Protein AF-A0A9E5UQR8-F1 (afdb_monomer_lite)

Structure (mmCIF, N/CA/C/O backbone):
data_AF-A0A9E5UQR8-F1
#
_entry.id   AF-A0A9E5UQR8-F1
#
loop_
_atom_site.group_PDB
_atom_site.id
_atom_site.type_symbol
_atom_site.label_atom_id
_atom_site.label_alt_id
_atom_site.label_comp_id
_atom_site.label_asym_id
_atom_site.label_entity_id
_atom_site.label_seq_id
_atom_site.pdbx_PDB_ins_code
_atom_site.Cartn_x
_atom_site.Cartn_y
_atom_site.Cartn_z
_atom_site.occupancy
_atom_site.B_iso_or_equiv
_atom_site.auth_seq_id
_atom_site.auth_comp_id
_atom_site.auth_asym_id
_atom_site.auth_atom_id
_atom_site.pdbx_PDB_model_num
ATOM 1 N N . MET A 1 1 ? -3.571 39.264 -2.840 1.00 32.59 1 MET A N 1
ATOM 2 C CA . MET A 1 1 ? -4.719 38.524 -2.274 1.00 32.59 1 MET A CA 1
ATOM 3 C C . MET A 1 1 ? -4.481 37.051 -2.543 1.00 32.59 1 MET A C 1
ATOM 5 O O . MET A 1 1 ? -4.545 36.656 -3.695 1.00 32.59 1 MET A O 1
ATOM 9 N N . MET A 1 2 ? -4.123 36.271 -1.523 1.00 23.34 2 MET A N 1
ATOM 10 C CA . MET A 1 2 ? -4.122 34.808 -1.605 1.00 23.34 2 MET A CA 1
ATOM 11 C C . MET A 1 2 ? -5.363 34.328 -0.865 1.00 23.34 2 MET A C 1
ATOM 13 O O . MET A 1 2 ? -5.465 34.478 0.349 1.00 23.34 2 MET A O 1
ATOM 17 N N . THR A 1 3 ? -6.334 33.822 -1.611 1.00 25.88 3 THR A N 1
ATOM 18 C CA . THR A 1 3 ? -7.492 33.115 -1.073 1.00 25.88 3 THR A CA 1
ATOM 19 C C . THR A 1 3 ? -7.117 31.647 -0.924 1.00 25.88 3 THR A C 1
ATOM 21 O O . THR A 1 3 ? -7.061 30.927 -1.918 1.00 25.88 3 THR A O 1
ATOM 24 N N . ALA A 1 4 ? -6.850 31.208 0.305 1.00 28.94 4 ALA A N 1
ATOM 25 C CA . ALA A 1 4 ? -6.894 29.793 0.645 1.00 28.94 4 ALA A CA 1
ATOM 26 C C . ALA A 1 4 ? -8.373 29.389 0.698 1.00 28.94 4 ALA A C 1
ATOM 28 O O . ALA A 1 4 ? -9.123 29.858 1.554 1.00 28.94 4 ALA A O 1
ATOM 29 N N . THR A 1 5 ? -8.823 28.596 -0.268 1.00 32.94 5 THR A N 1
ATOM 30 C CA . THR A 1 5 ? -10.135 27.953 -0.202 1.00 32.94 5 THR A CA 1
ATOM 31 C C . THR A 1 5 ? -10.005 26.818 0.806 1.00 32.94 5 THR A C 1
ATOM 33 O O . THR A 1 5 ? -9.195 25.916 0.607 1.00 32.94 5 THR A O 1
ATOM 36 N N . ALA A 1 6 ? -10.743 26.883 1.915 1.00 39.66 6 ALA A N 1
ATOM 37 C CA . ALA A 1 6 ? -10.908 25.723 2.778 1.00 39.66 6 ALA A CA 1
ATOM 38 C C . ALA A 1 6 ? -11.519 24.600 1.930 1.00 39.66 6 ALA A C 1
ATOM 40 O O . ALA A 1 6 ? -12.558 24.801 1.292 1.00 39.66 6 ALA A O 1
ATOM 41 N N . SER A 1 7 ? -10.844 23.452 1.892 1.00 46.16 7 SER A N 1
ATOM 42 C CA . SER A 1 7 ? -11.462 22.188 1.503 1.00 46.16 7 SER A CA 1
ATOM 43 C C . SER A 1 7 ? -12.786 22.059 2.266 1.00 46.16 7 SER A C 1
ATOM 45 O O . SER A 1 7 ? -12.855 22.382 3.454 1.00 46.16 7 SER A O 1
ATOM 47 N N . ARG A 1 8 ? -13.881 21.702 1.588 1.00 57.47 8 ARG A N 1
ATOM 48 C CA . ARG A 1 8 ? -15.130 21.416 2.301 1.00 57.47 8 ARG A CA 1
ATOM 49 C C . ARG A 1 8 ? -14.934 20.060 2.972 1.00 57.47 8 ARG A C 1
ATOM 51 O O . ARG A 1 8 ? -15.121 19.055 2.301 1.00 57.47 8 ARG A O 1
ATOM 58 N N . ASP A 1 9 ? -14.611 20.039 4.265 1.00 60.22 9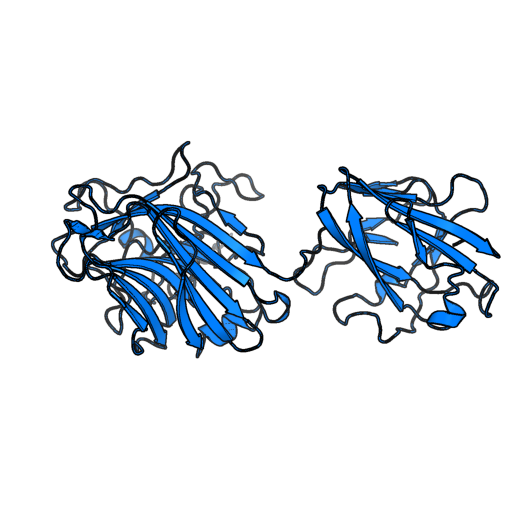 ASP A N 1
ATOM 59 C CA . ASP A 1 9 ? -14.328 18.810 5.035 1.00 60.22 9 ASP A CA 1
ATOM 60 C C . ASP A 1 9 ? -15.367 17.691 4.837 1.00 60.22 9 ASP A C 1
ATOM 62 O O . ASP A 1 9 ? -15.017 16.523 4.879 1.00 60.22 9 ASP A O 1
ATOM 66 N N . ALA A 1 10 ? -16.637 18.005 4.554 1.00 63.66 10 ALA A N 1
ATOM 67 C CA . ALA A 1 10 ? -17.670 17.000 4.256 1.00 63.66 10 ALA A CA 1
ATOM 68 C C . ALA A 1 10 ? -17.399 16.153 2.993 1.00 63.66 10 ALA A C 1
ATOM 70 O O . ALA A 1 10 ? -18.003 15.100 2.821 1.00 63.66 10 ALA A O 1
ATOM 71 N N . GLN A 1 11 ? -16.555 16.641 2.082 1.00 70.69 11 GLN A N 1
ATOM 72 C CA . GLN A 1 11 ? -16.225 16.014 0.797 1.00 70.69 11 GLN A CA 1
ATOM 73 C C . GLN A 1 11 ? -14.756 15.587 0.707 1.00 70.69 11 GLN A C 1
ATOM 75 O O . GLN A 1 11 ? -14.371 14.933 -0.257 1.00 70.69 11 GLN A O 1
ATOM 80 N N . ASP A 1 12 ? -13.948 15.967 1.693 1.00 73.19 12 ASP A N 1
ATOM 81 C CA . ASP A 1 12 ? -12.553 15.574 1.811 1.00 73.19 12 ASP A CA 1
ATOM 82 C C . ASP A 1 12 ? -12.459 14.484 2.872 1.00 73.19 12 ASP A C 1
ATOM 84 O O . ASP A 1 12 ? -12.624 14.721 4.067 1.00 73.19 12 ASP A O 1
ATOM 88 N N . PHE A 1 13 ? -12.295 13.244 2.431 1.00 78.88 13 PHE A N 1
ATOM 89 C CA . PHE A 1 13 ? -12.213 12.108 3.344 1.00 78.88 13 PHE A CA 1
ATOM 90 C C . PHE A 1 13 ? -10.817 11.963 3.979 1.00 78.88 13 PHE A C 1
ATOM 92 O O . PHE A 1 13 ? -10.676 11.243 4.967 1.00 78.88 13 PHE A O 1
ATOM 99 N N . PHE A 1 14 ? -9.815 12.698 3.478 1.00 81.06 14 PHE A N 1
ATOM 100 C CA . PHE A 1 14 ? -8.420 12.675 3.935 1.00 81.06 14 PHE A CA 1
ATOM 101 C C . PHE A 1 14 ? -7.981 14.092 4.330 1.00 81.06 14 PHE A C 1
ATOM 103 O O . PHE A 1 14 ? -7.059 14.690 3.762 1.00 81.06 14 PHE A O 1
ATOM 110 N N . GLN A 1 15 ? -8.682 14.619 5.340 1.00 74.25 15 GLN A N 1
ATOM 111 C CA . GLN A 1 15 ? -8.690 16.030 5.741 1.00 74.25 15 GLN A CA 1
ATOM 112 C C . GLN A 1 15 ? -7.311 16.584 6.146 1.00 74.25 15 GLN A C 1
ATOM 114 O O . GLN A 1 15 ? -7.122 17.801 6.199 1.00 74.25 15 GLN A O 1
ATOM 119 N N . LEU A 1 16 ? -6.354 15.716 6.488 1.00 72.44 16 LEU A N 1
ATOM 120 C CA . LEU A 1 16 ? -5.069 16.086 7.092 1.00 72.44 16 LEU A CA 1
ATOM 121 C C . LEU A 1 16 ? -3.905 16.099 6.102 1.00 72.44 16 LEU A C 1
ATOM 123 O O . LEU A 1 16 ? -2.869 16.678 6.419 1.00 72.44 16 LEU A O 1
ATOM 127 N N . ASP A 1 17 ? -4.084 15.541 4.903 1.00 65.25 17 ASP A N 1
ATOM 128 C CA . ASP A 1 17 ? -3.034 15.485 3.874 1.00 65.25 17 ASP A CA 1
ATOM 129 C C . ASP A 1 17 ? -3.423 16.194 2.569 1.00 65.25 17 ASP A C 1
ATOM 131 O O . ASP A 1 17 ? -2.848 15.973 1.506 1.00 65.25 17 ASP A O 1
ATOM 135 N N . ARG A 1 18 ? -4.436 17.072 2.626 1.00 59.62 18 ARG A N 1
ATOM 136 C CA . ARG A 1 18 ? -4.961 17.792 1.448 1.00 59.62 18 ARG A CA 1
ATOM 137 C C . ARG A 1 18 ? -5.346 16.840 0.298 1.00 59.62 18 ARG A C 1
ATOM 139 O O . ARG A 1 18 ? -5.199 17.208 -0.868 1.00 59.62 18 ARG A O 1
ATOM 146 N N . GLY A 1 19 ? -5.813 15.635 0.628 1.00 53.84 19 GLY A N 1
ATOM 147 C CA . GLY A 1 19 ? -6.236 14.624 -0.341 1.00 53.84 19 GLY A CA 1
ATOM 148 C C . GLY A 1 19 ? -5.133 13.734 -0.928 1.00 53.84 19 GLY A C 1
ATOM 149 O O . GLY A 1 19 ? -5.425 13.010 -1.878 1.00 53.84 19 GLY A O 1
ATOM 150 N N . ALA A 1 20 ? -3.894 13.761 -0.421 1.00 67.50 20 ALA A N 1
ATOM 151 C CA . ALA A 1 20 ? -2.867 12.824 -0.876 1.00 67.50 20 ALA A CA 1
ATOM 152 C C . ALA A 1 20 ? -3.062 11.419 -0.267 1.00 67.50 20 ALA A C 1
ATOM 154 O O . ALA A 1 20 ? -3.429 11.243 0.896 1.00 67.50 20 ALA A O 1
ATOM 155 N N . ALA A 1 21 ? -2.861 10.411 -1.112 1.00 84.50 21 ALA A N 1
ATOM 156 C CA . ALA A 1 21 ? -2.922 8.994 -0.783 1.00 84.50 21 ALA A CA 1
ATOM 157 C C . ALA A 1 21 ? -1.584 8.341 -1.138 1.00 84.50 21 ALA A C 1
ATOM 159 O O . ALA A 1 21 ? -0.892 8.780 -2.061 1.00 84.50 21 ALA A O 1
ATOM 160 N N . PHE A 1 22 ? -1.219 7.299 -0.399 1.00 86.56 22 PHE A N 1
ATOM 161 C CA . PHE A 1 22 ? 0.055 6.608 -0.549 1.00 86.56 22 PHE A CA 1
ATOM 162 C C . PHE A 1 22 ? 0.015 5.596 -1.697 1.00 86.56 22 PHE A C 1
ATOM 164 O O . PHE A 1 22 ? -0.981 4.901 -1.892 1.00 86.56 22 PHE A O 1
ATOM 171 N N . ASN A 1 23 ? 1.119 5.467 -2.429 1.00 87.62 23 ASN A N 1
ATOM 172 C CA . ASN A 1 23 ? 1.323 4.336 -3.336 1.00 87.62 23 ASN A CA 1
ATOM 173 C C . ASN A 1 23 ? 1.831 3.119 -2.549 1.00 87.62 23 ASN A C 1
ATOM 175 O O . ASN A 1 23 ? 2.368 3.265 -1.451 1.00 87.62 23 ASN A O 1
ATOM 179 N N . LEU A 1 24 ? 1.669 1.923 -3.116 1.00 86.19 24 LEU A N 1
ATOM 180 C CA . LEU A 1 24 ? 2.174 0.686 -2.519 1.00 86.19 24 LEU A CA 1
ATOM 181 C C . LEU A 1 24 ? 3.628 0.397 -2.957 1.00 86.19 24 LEU A C 1
ATOM 183 O O . LEU A 1 24 ? 3.986 0.732 -4.088 1.00 86.19 24 LEU A O 1
ATOM 187 N N . PRO A 1 25 ? 4.446 -0.277 -2.121 1.00 89.31 25 PRO A N 1
ATOM 188 C CA . PRO A 1 25 ? 4.131 -0.739 -0.768 1.00 89.31 25 PRO A CA 1
ATOM 189 C C . PRO A 1 25 ? 4.107 0.408 0.250 1.00 89.31 25 PRO A C 1
ATOM 191 O O . PRO A 1 25 ? 4.855 1.374 0.137 1.00 89.31 25 PRO A O 1
ATOM 194 N N . LEU A 1 26 ? 3.265 0.263 1.271 1.00 89.06 26 LEU A N 1
ATOM 195 C CA . LEU A 1 26 ? 3.210 1.160 2.419 1.00 89.06 26 LEU A CA 1
ATOM 196 C C . LEU A 1 26 ? 3.482 0.364 3.693 1.00 89.06 26 LEU A C 1
ATOM 198 O O . LEU A 1 26 ? 2.747 -0.570 4.007 1.00 89.06 26 LEU A O 1
ATOM 202 N N . GLU A 1 27 ? 4.488 0.777 4.454 1.00 90.38 27 GLU A N 1
ATOM 203 C CA . GLU A 1 27 ? 4.730 0.300 5.813 1.00 90.38 27 GLU A CA 1
ATOM 204 C C . GLU A 1 27 ? 4.682 1.494 6.763 1.00 90.38 27 GLU A C 1
ATOM 206 O O . GLU A 1 27 ? 5.476 2.425 6.653 1.00 90.38 27 GLU A O 1
ATOM 211 N N . ASN A 1 28 ? 3.720 1.485 7.681 1.00 91.19 28 ASN A N 1
ATOM 212 C CA . ASN A 1 28 ? 3.540 2.529 8.674 1.00 91.19 28 ASN A CA 1
ATOM 213 C C . ASN A 1 28 ? 3.630 1.929 10.081 1.00 91.19 28 ASN A C 1
ATOM 215 O O . ASN A 1 28 ? 2.669 1.348 10.587 1.00 91.19 28 ASN A O 1
ATOM 219 N N . GLU A 1 29 ? 4.790 2.097 10.713 1.00 89.38 29 GLU A N 1
ATOM 220 C CA . GLU A 1 29 ? 5.075 1.653 12.087 1.00 89.38 29 GLU A CA 1
ATOM 221 C C . GLU A 1 29 ? 4.563 2.635 13.158 1.00 89.38 29 GLU A C 1
ATOM 223 O O . GLU A 1 29 ? 4.879 2.502 14.336 1.00 89.38 29 GLU A O 1
ATOM 228 N N . LEU A 1 30 ? 3.773 3.642 12.763 1.00 89.50 30 LEU A N 1
ATOM 229 C CA . LEU A 1 30 ? 3.102 4.575 13.675 1.00 89.50 30 LEU A CA 1
ATOM 230 C C . LEU A 1 30 ? 4.059 5.354 14.596 1.00 89.50 30 LEU A C 1
ATOM 232 O O . LEU A 1 30 ? 3.704 5.736 15.717 1.00 89.50 30 LEU A O 1
ATOM 236 N N . PHE A 1 31 ? 5.275 5.623 14.122 1.00 85.62 31 PHE A N 1
ATOM 237 C CA . PHE A 1 31 ? 6.159 6.595 14.759 1.00 85.62 31 PHE A CA 1
ATOM 238 C C . PHE A 1 31 ? 5.590 8.007 14.627 1.00 85.62 31 PHE A C 1
ATOM 240 O O . PHE A 1 31 ? 4.926 8.326 13.652 1.00 85.62 31 PHE A O 1
ATOM 247 N N . SER A 1 32 ? 5.860 8.870 15.605 1.00 84.44 32 SER A N 1
ATOM 248 C CA . SER A 1 32 ? 5.357 10.253 15.631 1.00 84.44 32 SER A CA 1
ATOM 249 C C . SER A 1 32 ? 6.313 11.275 15.000 1.00 84.44 32 SER A C 1
ATOM 251 O O . SER A 1 32 ? 6.056 12.476 15.037 1.00 84.44 32 SER A O 1
ATOM 253 N N . ASP A 1 33 ? 7.462 10.836 14.493 1.00 82.00 33 ASP A N 1
ATOM 254 C CA . ASP A 1 33 ? 8.515 11.685 13.927 1.00 82.00 33 ASP A CA 1
ATOM 255 C C . ASP A 1 33 ? 8.639 11.563 12.401 1.00 82.00 33 ASP A C 1
ATOM 257 O O . ASP A 1 33 ? 9.552 12.147 11.815 1.00 82.00 33 ASP A O 1
ATOM 261 N N . GLN A 1 34 ? 7.706 10.867 11.739 1.00 81.75 34 GLN A N 1
ATOM 262 C CA . GLN A 1 34 ? 7.704 10.764 10.282 1.00 81.75 34 GLN A CA 1
ATOM 263 C C . GLN A 1 34 ? 7.451 12.141 9.657 1.00 81.75 34 GLN A C 1
ATOM 265 O O . GLN A 1 34 ? 6.579 12.903 10.098 1.00 81.75 34 GLN A O 1
ATOM 270 N N . LEU A 1 35 ? 8.206 12.448 8.601 1.00 81.19 35 LEU A N 1
ATOM 271 C CA . LEU A 1 35 ? 8.109 13.701 7.861 1.00 81.19 35 LEU A CA 1
ATOM 272 C C . LEU A 1 35 ? 7.725 13.450 6.400 1.00 81.19 35 LEU A C 1
ATOM 274 O O . LEU A 1 35 ? 8.148 12.468 5.796 1.00 81.19 35 LEU A O 1
ATOM 278 N N . ASP A 1 36 ? 6.948 14.362 5.824 1.00 75.69 36 ASP A N 1
ATOM 279 C CA . ASP A 1 36 ? 6.659 14.402 4.395 1.00 75.69 36 ASP A CA 1
ATOM 280 C C . ASP A 1 36 ? 7.852 14.936 3.577 1.00 75.69 36 ASP A C 1
ATOM 282 O O . ASP A 1 36 ? 8.865 15.397 4.113 1.00 75.69 36 ASP A O 1
ATOM 286 N N . ALA A 1 37 ? 7.724 14.930 2.247 1.00 72.19 37 ALA A N 1
ATOM 287 C CA . ALA A 1 37 ? 8.764 15.409 1.329 1.00 72.19 37 ALA A CA 1
ATOM 288 C C . ALA A 1 37 ? 9.106 16.909 1.483 1.00 72.19 37 ALA A C 1
ATOM 290 O O . ALA A 1 37 ? 10.064 17.391 0.879 1.00 72.19 37 ALA A O 1
ATOM 291 N N . GLN A 1 38 ? 8.333 17.665 2.269 1.00 75.19 38 GLN A N 1
ATOM 292 C CA . GLN A 1 38 ? 8.577 19.069 2.594 1.00 75.19 38 GLN A CA 1
ATOM 293 C C . GLN A 1 38 ? 9.092 19.261 4.033 1.00 75.19 38 GLN A C 1
ATOM 295 O O . GLN A 1 38 ? 9.239 20.402 4.475 1.00 75.19 38 GLN A O 1
ATOM 300 N N . GLY A 1 39 ? 9.391 18.176 4.756 1.00 76.44 39 GLY A N 1
ATOM 301 C CA . GLY A 1 39 ? 9.924 18.206 6.118 1.00 76.44 39 GLY A CA 1
ATOM 302 C C . GLY A 1 39 ? 8.887 18.539 7.196 1.00 76.44 39 GLY A C 1
ATOM 303 O O . GLY A 1 39 ? 9.262 18.988 8.278 1.00 76.44 39 GLY A O 1
ATOM 304 N N . ARG A 1 40 ? 7.589 18.372 6.916 1.00 80.50 40 ARG A N 1
ATOM 305 C CA . ARG A 1 40 ? 6.488 18.565 7.880 1.00 80.50 40 ARG A CA 1
ATOM 306 C C . ARG A 1 40 ? 6.050 17.213 8.433 1.00 80.50 40 ARG A C 1
ATOM 308 O O . ARG A 1 40 ? 6.237 16.216 7.756 1.00 80.50 40 ARG A O 1
ATOM 315 N N . SER A 1 41 ? 5.422 17.167 9.607 1.00 82.31 41 SER A N 1
ATOM 316 C CA . SER A 1 41 ? 4.853 15.920 10.144 1.00 82.31 41 SER A CA 1
ATOM 317 C C . SER A 1 41 ? 3.929 15.237 9.129 1.00 82.31 41 SER A C 1
ATOM 319 O O . SER A 1 41 ? 2.999 15.869 8.626 1.00 82.31 41 SER A O 1
ATOM 321 N N . LEU A 1 42 ? 4.189 13.961 8.841 1.00 82.56 42 LEU A N 1
ATOM 322 C CA . LEU A 1 42 ? 3.396 13.160 7.914 1.00 82.56 42 LEU A CA 1
ATOM 323 C C . LEU A 1 42 ? 2.047 12.789 8.551 1.00 82.56 42 LEU A C 1
ATOM 325 O O . LEU A 1 42 ? 1.994 12.073 9.553 1.00 82.56 42 LEU A O 1
ATOM 329 N N . GLY A 1 43 ? 0.945 13.279 7.982 1.00 85.25 43 GLY A N 1
ATOM 330 C CA . GLY A 1 43 ? -0.395 13.063 8.532 1.00 85.25 43 GLY A CA 1
ATOM 331 C C . GLY A 1 43 ? -0.574 13.618 9.954 1.00 85.25 43 GLY A C 1
ATOM 332 O O . GLY A 1 43 ? 0.061 14.592 10.368 1.00 85.25 43 GLY A O 1
ATOM 333 N N . TYR A 1 44 ? -1.471 13.009 10.728 1.00 87.81 44 TYR A N 1
ATOM 334 C CA . TYR A 1 44 ? -1.776 13.429 12.092 1.00 87.81 44 TYR A CA 1
ATOM 335 C C . TYR A 1 44 ? -0.587 13.188 13.027 1.00 87.81 44 TYR A C 1
ATOM 337 O O . TYR A 1 44 ? -0.268 12.046 13.344 1.00 87.81 44 TYR A O 1
ATOM 345 N N . LEU A 1 45 ? 0.053 14.268 13.486 1.00 86.81 45 LEU A N 1
ATOM 346 C CA . LEU A 1 45 ? 1.176 14.232 14.438 1.00 86.81 45 LEU A CA 1
ATOM 347 C C . LEU A 1 45 ? 2.342 13.324 14.003 1.00 86.81 45 LEU A C 1
ATOM 349 O O . LEU A 1 45 ? 3.032 12.766 14.849 1.00 86.81 45 LEU A O 1
ATOM 353 N N . GLY A 1 46 ? 2.557 13.169 12.694 1.00 85.56 46 GLY A N 1
ATOM 354 C CA . GLY A 1 46 ? 3.632 12.331 12.162 1.00 85.56 46 GLY A CA 1
ATOM 355 C C . GLY A 1 46 ? 3.293 10.844 12.094 1.00 85.56 46 GLY A C 1
ATOM 356 O O . GLY A 1 46 ? 4.135 10.082 11.658 1.00 85.56 46 GLY A O 1
ATOM 357 N N . LEU A 1 47 ? 2.083 10.425 12.482 1.00 88.31 47 LEU A N 1
ATOM 358 C CA . LEU A 1 47 ? 1.670 9.014 12.519 1.00 88.31 47 LEU A CA 1
ATOM 359 C C . LEU A 1 47 ? 1.292 8.435 11.147 1.00 88.31 47 LEU A C 1
ATOM 361 O O . LEU A 1 47 ? 0.833 7.297 11.068 1.00 88.31 47 LEU A O 1
ATOM 365 N N . GLY A 1 48 ? 1.339 9.230 10.077 1.00 88.44 48 GLY A N 1
ATOM 366 C CA . GLY A 1 48 ? 0.944 8.804 8.733 1.00 88.44 48 GLY A CA 1
ATOM 367 C C . GLY A 1 48 ? -0.569 8.703 8.488 1.00 88.44 48 GLY A C 1
ATOM 368 O O . GLY A 1 48 ? -0.978 8.452 7.358 1.00 88.44 48 GLY A O 1
ATOM 369 N N . PHE A 1 49 ? -1.429 8.940 9.489 1.00 91.75 49 PHE A N 1
ATOM 370 C CA . PHE A 1 49 ? -2.883 9.010 9.277 1.00 91.75 49 PHE A CA 1
ATOM 371 C C . PHE A 1 49 ? -3.283 10.317 8.596 1.00 91.75 49 PHE A C 1
ATOM 373 O O . PHE A 1 49 ? -3.065 11.401 9.138 1.00 91.75 49 PHE A O 1
ATOM 380 N N . THR A 1 50 ? -3.912 10.228 7.429 1.00 89.62 50 THR A N 1
ATOM 381 C CA . THR A 1 50 ? -4.302 11.391 6.624 1.00 89.62 50 THR A CA 1
ATOM 382 C C . THR A 1 50 ? -5.734 11.865 6.882 1.00 89.62 50 THR A C 1
ATOM 384 O O . THR A 1 50 ? -6.146 12.879 6.325 1.00 89.62 50 THR A O 1
ATOM 387 N N . GLY A 1 51 ? -6.491 11.210 7.768 1.00 89.31 51 GLY A N 1
ATOM 388 C CA . GLY A 1 51 ? -7.827 11.662 8.158 1.00 89.31 51 GLY A CA 1
ATOM 389 C C . GLY A 1 51 ? -8.474 10.853 9.279 1.00 89.31 51 GLY A C 1
ATOM 390 O O . GLY A 1 51 ? -7.875 9.934 9.839 1.00 89.31 51 GLY A O 1
ATOM 391 N N . LEU A 1 52 ? -9.729 11.197 9.578 1.00 91.06 52 LEU A N 1
ATOM 392 C CA . LEU A 1 52 ? -10.660 10.351 10.332 1.00 91.06 52 LEU A CA 1
ATOM 393 C C . LEU A 1 52 ? -11.837 9.959 9.432 1.00 91.06 52 LEU A C 1
ATOM 395 O O . LEU A 1 52 ? -12.227 10.736 8.555 1.00 91.06 52 LEU A O 1
ATOM 399 N N . ILE A 1 53 ? -12.418 8.783 9.681 1.00 91.12 53 ILE A N 1
ATOM 400 C CA . ILE A 1 53 ? -13.568 8.258 8.940 1.00 91.12 53 ILE A CA 1
ATOM 401 C C . ILE A 1 53 ? -14.727 9.266 8.949 1.00 91.12 53 ILE A C 1
ATOM 403 O O . ILE A 1 53 ? -15.258 9.658 9.991 1.00 91.12 53 ILE A O 1
ATOM 407 N N . ASN A 1 54 ? -15.086 9.744 7.761 1.00 89.56 54 ASN A N 1
ATOM 408 C CA . ASN A 1 54 ? -15.907 10.936 7.597 1.00 89.56 54 ASN A CA 1
ATOM 409 C C . ASN A 1 54 ? -17.404 10.601 7.651 1.00 89.56 54 ASN A C 1
ATOM 411 O O . ASN A 1 54 ? -17.873 9.729 6.926 1.00 89.56 54 ASN A O 1
ATOM 415 N N . ASN A 1 55 ? -18.178 11.317 8.465 1.00 88.19 55 ASN A N 1
ATOM 416 C CA . ASN A 1 55 ? -19.630 11.131 8.549 1.00 88.19 55 ASN A CA 1
ATOM 417 C C . ASN A 1 55 ? -20.456 12.055 7.630 1.00 88.19 55 ASN A C 1
ATOM 419 O O . ASN A 1 55 ? -21.679 12.106 7.744 1.00 88.19 55 ASN A O 1
ATOM 423 N N . GLY A 1 56 ? -19.807 12.840 6.767 1.00 83.44 56 GLY A N 1
ATOM 424 C CA . GLY A 1 56 ? -20.462 13.727 5.802 1.00 83.44 56 GLY A CA 1
ATOM 425 C C . GLY A 1 56 ? -21.009 15.042 6.374 1.00 83.44 56 GLY A C 1
ATOM 426 O O . GLY A 1 56 ? -21.616 15.816 5.629 1.00 83.44 56 GLY A O 1
ATOM 427 N N . ALA A 1 57 ? -20.808 15.348 7.662 1.00 78.00 57 ALA A N 1
ATOM 428 C CA . ALA A 1 57 ? -21.216 16.640 8.220 1.00 78.00 57 ALA A CA 1
ATOM 429 C C . ALA A 1 57 ? -20.262 17.791 7.817 1.00 78.00 57 ALA A C 1
ATOM 431 O O . ALA A 1 57 ? -19.066 17.608 7.606 1.00 78.00 57 ALA A O 1
ATOM 432 N N . ALA A 1 58 ? -20.813 19.002 7.673 1.00 70.94 58 ALA A N 1
ATOM 433 C CA . ALA A 1 58 ? -20.107 20.171 7.136 1.00 70.94 58 ALA A CA 1
ATOM 434 C C . ALA A 1 58 ? -19.327 20.979 8.192 1.00 70.94 58 ALA A C 1
ATOM 436 O O . ALA A 1 58 ? -19.886 21.275 9.242 1.00 70.94 58 ALA A O 1
ATOM 437 N N . ASN A 1 59 ? -18.125 21.457 7.811 1.00 61.94 59 ASN A N 1
ATOM 438 C CA . ASN A 1 59 ? -17.235 22.423 8.498 1.00 61.94 59 ASN A CA 1
ATOM 439 C C . ASN A 1 59 ? -16.762 22.014 9.914 1.00 61.94 59 ASN A C 1
ATOM 441 O O . ASN A 1 59 ? -17.563 21.626 10.758 1.00 61.94 59 ASN A O 1
ATOM 445 N N . PRO A 1 60 ? -15.458 22.172 10.205 1.00 54.97 60 PRO A N 1
ATOM 446 C CA . PRO A 1 60 ? -14.606 21.123 10.763 1.00 54.97 60 PRO A CA 1
ATOM 447 C C . PRO A 1 60 ? -15.231 20.430 11.967 1.00 54.97 60 PRO A C 1
ATOM 449 O O . PRO A 1 60 ? -15.264 20.950 13.082 1.00 54.97 60 PRO A O 1
ATOM 452 N N . ASN A 1 61 ? -15.700 19.214 11.735 1.00 66.62 61 ASN A N 1
ATOM 453 C CA . ASN A 1 61 ? -16.209 18.326 12.770 1.00 66.62 61 ASN A CA 1
ATOM 454 C C . ASN A 1 61 ? -15.157 17.311 13.232 1.00 66.62 61 ASN A C 1
ATOM 456 O O . ASN A 1 61 ? -15.245 16.864 14.369 1.00 66.62 61 ASN A O 1
ATOM 460 N N . TRP A 1 62 ? -14.140 17.004 12.420 1.00 76.00 62 TRP A N 1
ATOM 461 C CA . TRP A 1 62 ? -13.168 15.954 12.736 1.00 76.00 62 TRP A CA 1
ATOM 462 C C . TRP A 1 62 ? -12.345 16.241 13.997 1.00 76.00 62 TRP A C 1
ATOM 464 O O . TRP A 1 62 ? -12.049 15.324 14.756 1.00 76.00 62 TRP A O 1
ATOM 474 N N . GLN A 1 63 ? -12.055 17.513 14.298 1.00 78.62 63 GLN A N 1
ATOM 475 C CA . GLN A 1 63 ? -11.405 17.900 15.560 1.00 78.62 63 GLN A CA 1
ATOM 476 C C . GLN A 1 63 ? -12.269 17.569 16.785 1.00 78.62 63 GLN A C 1
ATOM 478 O O . GLN A 1 63 ? -11.736 17.341 17.866 1.00 78.62 63 GLN A O 1
ATOM 483 N N . ASN A 1 64 ? -13.596 17.515 16.626 1.00 80.31 64 ASN A N 1
ATOM 484 C CA . ASN A 1 64 ? -14.510 17.129 17.702 1.00 80.31 64 ASN A CA 1
ATOM 485 C C . ASN A 1 64 ? -14.517 15.618 17.954 1.00 80.31 64 ASN A C 1
ATOM 487 O O . ASN A 1 64 ? -15.030 15.207 18.992 1.00 80.31 64 ASN A O 1
ATOM 491 N N . TRP A 1 65 ? -13.982 14.831 17.017 1.00 84.75 65 TRP A N 1
ATOM 492 C CA . TRP A 1 65 ? -13.892 13.370 17.074 1.00 84.75 65 TRP A CA 1
ATOM 493 C C . TRP A 1 65 ? -12.539 12.874 17.573 1.00 84.75 65 TRP A C 1
ATOM 495 O O . TRP A 1 65 ? -12.342 11.667 17.704 1.00 84.75 65 TRP A O 1
ATOM 505 N N . LEU A 1 66 ? -11.598 13.791 17.797 1.00 85.88 66 LEU A N 1
ATOM 506 C CA . LEU A 1 66 ? -10.357 13.498 18.488 1.00 85.88 66 LEU A CA 1
ATOM 507 C C . LEU A 1 66 ? -10.621 13.283 19.975 1.00 85.88 66 LEU A C 1
ATOM 509 O O . LEU A 1 66 ? -11.640 13.712 20.525 1.00 85.88 66 LEU A O 1
ATOM 513 N N . ASP A 1 67 ? -9.641 12.681 20.635 1.00 82.94 67 ASP A N 1
ATOM 514 C CA . ASP A 1 67 ? -9.628 12.627 22.084 1.00 82.94 67 ASP A CA 1
ATOM 515 C C . ASP A 1 67 ? -9.699 14.018 22.713 1.00 82.94 67 ASP A C 1
ATOM 517 O O . ASP A 1 67 ? -8.963 14.942 22.348 1.00 82.94 67 ASP A O 1
ATOM 521 N N . LYS A 1 68 ? -10.585 14.159 23.697 1.00 80.88 68 LYS A N 1
ATOM 522 C CA . LYS A 1 68 ? -10.717 15.385 24.478 1.00 80.88 68 LYS A CA 1
ATOM 523 C C . LYS A 1 68 ? -9.990 15.183 25.790 1.00 80.88 68 LYS A C 1
ATOM 525 O O . LYS A 1 68 ? -10.486 14.504 26.687 1.00 80.88 68 LYS A O 1
ATOM 530 N N . THR A 1 69 ? -8.836 15.832 25.907 1.00 80.00 69 THR A N 1
ATOM 531 C CA . THR A 1 69 ? -7.940 15.699 27.055 1.00 80.00 69 THR A CA 1
ATOM 532 C C . THR A 1 69 ? -8.693 15.845 28.384 1.00 80.00 69 THR A C 1
ATOM 534 O O . THR A 1 69 ? -9.268 16.896 28.673 1.00 80.00 69 THR A O 1
ATOM 537 N N . ASN A 1 70 ? -8.647 14.795 29.205 1.00 80.62 70 ASN A N 1
ATOM 538 C CA . ASN A 1 70 ? -9.255 14.681 30.533 1.00 80.62 70 ASN A CA 1
ATOM 539 C C . ASN A 1 70 ? -10.792 14.814 30.563 1.00 80.62 70 ASN A C 1
ATOM 541 O O . ASN A 1 70 ? -11.343 15.211 31.591 1.00 80.62 70 ASN A O 1
ATOM 545 N N . GLN A 1 71 ? -11.486 14.524 29.457 1.00 79.69 71 GLN A N 1
ATOM 546 C CA . GLN A 1 71 ? -12.957 14.527 29.406 1.00 79.69 71 GLN A CA 1
ATOM 547 C C . GLN A 1 71 ? -13.578 13.129 29.270 1.00 79.69 71 GLN A C 1
ATOM 549 O O . GLN A 1 71 ? -14.777 12.989 29.511 1.00 79.69 71 GLN A O 1
ATOM 554 N N . GLY A 1 72 ? -12.788 12.119 28.897 1.00 79.12 72 GLY A N 1
ATOM 555 C CA . GLY A 1 72 ? -13.233 10.730 28.772 1.00 79.12 72 GLY A CA 1
ATOM 556 C C . GLY A 1 72 ? -13.241 9.955 30.101 1.00 79.12 72 GLY A C 1
ATOM 557 O O . GLY A 1 72 ? -12.624 10.388 31.081 1.00 79.12 72 GLY A O 1
ATOM 558 N N . PRO A 1 73 ? -13.957 8.815 30.162 1.00 80.94 73 PRO A N 1
ATOM 559 C CA . PRO A 1 73 ? -13.918 7.891 31.295 1.00 80.94 73 PRO A CA 1
ATOM 560 C C . PRO A 1 73 ? -12.573 7.156 31.450 1.00 80.94 73 PRO A C 1
ATOM 562 O O . PRO A 1 73 ? -12.250 6.759 32.573 1.00 80.94 73 PRO A O 1
ATOM 565 N N . ASN A 1 74 ? -11.789 6.989 30.377 1.00 86.25 74 ASN A N 1
ATOM 566 C CA . ASN A 1 74 ? -10.442 6.414 30.428 1.00 86.25 74 ASN A CA 1
ATOM 567 C C . ASN A 1 74 ? -9.353 7.510 30.360 1.00 86.25 74 ASN A C 1
ATOM 569 O O . ASN A 1 74 ? -9.649 8.676 30.086 1.00 86.25 74 ASN A O 1
ATOM 573 N N . PRO A 1 75 ? -8.072 7.171 30.623 1.00 87.94 75 PRO A N 1
ATOM 574 C CA . PRO A 1 75 ? -6.950 8.069 30.347 1.00 87.94 75 PRO A CA 1
ATOM 575 C C . PRO A 1 75 ? -6.884 8.477 28.873 1.00 87.94 75 PRO A C 1
ATOM 577 O O . PRO A 1 75 ? -7.343 7.733 28.013 1.00 87.94 75 PRO A O 1
ATOM 580 N N . ASN A 1 76 ? -6.240 9.612 28.592 1.00 89.06 76 ASN A N 1
ATOM 581 C CA . ASN A 1 76 ? -6.086 10.126 27.228 1.00 89.06 76 ASN A CA 1
ATOM 582 C C . ASN A 1 76 ? -5.385 9.129 26.296 1.00 89.06 76 ASN A C 1
ATOM 584 O O . ASN A 1 76 ? -4.576 8.305 26.738 1.00 89.06 76 ASN A O 1
ATOM 588 N N . ASP A 1 77 ? -5.665 9.261 25.003 1.00 90.00 77 ASP A N 1
ATOM 589 C CA . ASP A 1 77 ? -5.044 8.448 23.960 1.00 90.00 77 ASP A CA 1
ATOM 590 C C . ASP A 1 77 ? -3.517 8.639 23.948 1.00 90.00 77 ASP A C 1
ATOM 592 O O . ASP A 1 77 ? -2.992 9.736 24.166 1.00 90.00 77 ASP A O 1
ATOM 596 N N . ILE A 1 78 ? -2.788 7.553 23.684 1.00 90.00 78 ILE A N 1
ATOM 597 C CA . ILE A 1 78 ? -1.329 7.567 23.547 1.00 90.00 78 ILE A CA 1
ATOM 598 C C . ILE A 1 78 ? -1.016 7.484 22.061 1.00 90.00 78 ILE A C 1
ATOM 600 O O . ILE A 1 78 ? -1.150 6.435 21.433 1.00 90.00 78 ILE A O 1
ATOM 604 N N . LEU A 1 79 ? -0.620 8.616 21.498 1.00 84.94 79 LEU A N 1
ATOM 605 C CA . LEU A 1 79 ? -0.421 8.796 20.070 1.00 84.94 79 LEU A CA 1
ATOM 606 C C . LEU A 1 79 ? 1.078 8.769 19.752 1.00 84.94 79 LEU A C 1
ATOM 608 O O . LEU A 1 79 ? 1.749 9.798 19.803 1.00 84.94 79 LEU A O 1
ATOM 612 N N . GLY A 1 80 ? 1.594 7.580 19.446 1.00 71.62 80 GLY A N 1
ATOM 613 C CA . GLY A 1 80 ? 2.981 7.377 19.038 1.00 71.62 80 GLY A CA 1
ATOM 614 C C . GLY A 1 80 ? 4.006 7.476 20.174 1.00 71.62 80 GLY A C 1
ATOM 615 O O . GLY A 1 80 ? 3.690 7.408 21.364 1.00 71.62 80 GLY A O 1
ATOM 616 N N . GLY A 1 81 ? 5.271 7.605 19.770 1.00 66.75 81 GLY A N 1
ATOM 617 C CA . GLY A 1 81 ? 6.468 7.619 20.616 1.00 66.75 81 GLY A CA 1
ATOM 618 C C . GLY A 1 81 ? 7.602 6.807 19.980 1.00 66.75 81 GLY A C 1
ATOM 619 O O . GLY A 1 81 ? 7.413 6.189 18.936 1.00 66.75 81 GLY A O 1
ATOM 620 N N . ALA A 1 82 ? 8.775 6.746 20.620 1.00 57.59 82 ALA A N 1
ATOM 621 C CA . ALA A 1 82 ? 9.944 6.017 20.093 1.00 57.59 82 ALA A CA 1
ATOM 622 C C . ALA A 1 82 ? 9.740 4.491 19.940 1.00 57.59 82 ALA A C 1
ATOM 624 O O . ALA A 1 82 ? 10.612 3.804 19.419 1.00 57.59 82 ALA A O 1
ATOM 625 N N . VAL A 1 83 ? 8.622 3.957 20.440 1.00 66.06 83 VAL A N 1
ATOM 626 C CA . VAL A 1 83 ? 8.302 2.522 20.451 1.00 66.06 83 VAL A CA 1
ATOM 627 C C . VAL A 1 83 ? 7.491 2.094 19.217 1.00 66.06 83 VAL A C 1
ATOM 629 O O . VAL A 1 83 ? 7.491 0.908 18.925 1.00 66.06 83 VAL A O 1
ATOM 632 N N . GLY A 1 84 ? 6.862 3.029 18.484 1.00 76.62 84 GLY A N 1
ATOM 633 C CA . GLY A 1 84 ? 6.097 2.724 17.262 1.00 76.62 84 GLY A CA 1
ATOM 634 C C . GLY A 1 84 ? 4.803 1.946 17.532 1.00 76.62 84 GLY A C 1
ATOM 635 O O . GLY A 1 84 ? 4.742 0.749 17.301 1.00 76.62 84 GLY A O 1
ATOM 636 N N . ALA A 1 85 ? 3.799 2.613 18.114 1.00 89.44 85 ALA A N 1
ATOM 637 C CA . ALA A 1 85 ? 2.442 2.095 18.332 1.00 89.44 85 ALA A CA 1
ATOM 638 C C . ALA A 1 85 ? 1.510 3.241 18.764 1.00 89.44 85 ALA A C 1
ATOM 640 O O . ALA A 1 85 ? 1.969 4.256 19.300 1.00 89.44 85 ALA A O 1
ATOM 641 N N . ILE A 1 86 ? 0.193 3.058 18.628 1.00 94.19 86 ILE A N 1
ATOM 642 C CA . ILE A 1 86 ? -0.813 3.957 19.220 1.00 94.19 86 ILE A CA 1
ATOM 643 C C . ILE A 1 86 ? -1.771 3.199 20.132 1.00 94.19 86 ILE A C 1
ATOM 645 O O . ILE A 1 86 ? -2.130 2.058 19.853 1.00 94.19 86 ILE A O 1
ATOM 649 N N . THR A 1 87 ? -2.234 3.851 21.196 1.00 95.25 87 THR A N 1
ATOM 650 C CA . THR A 1 87 ? -3.319 3.372 22.060 1.00 95.25 87 THR A CA 1
ATOM 651 C C . THR A 1 87 ? -4.477 4.356 22.009 1.00 95.25 87 THR A C 1
ATOM 653 O O . THR A 1 87 ? -4.299 5.530 22.328 1.00 95.25 87 THR A O 1
ATOM 656 N N . VAL A 1 88 ? -5.658 3.869 21.636 1.00 95.69 88 VAL A N 1
ATOM 657 C CA . VAL A 1 88 ? -6.864 4.681 21.451 1.00 95.69 88 VAL A CA 1
ATOM 658 C C . VAL A 1 88 ? -7.987 4.140 22.328 1.00 95.69 88 VAL A C 1
ATOM 660 O O . VAL A 1 88 ? -8.272 2.941 22.328 1.00 95.69 88 VAL A O 1
ATOM 663 N N . ASN A 1 89 ? -8.638 5.027 23.074 1.00 95.81 89 ASN A N 1
ATOM 664 C CA . ASN A 1 89 ? -9.821 4.734 23.875 1.00 95.81 89 ASN A CA 1
ATOM 665 C C . ASN A 1 89 ? -11.064 5.051 23.041 1.00 95.81 89 ASN A C 1
ATOM 667 O O . ASN A 1 89 ? -11.518 6.195 22.985 1.00 95.81 89 ASN A O 1
ATOM 671 N N . MET A 1 90 ? -11.586 4.037 22.350 1.00 96.06 90 MET A N 1
ATOM 672 C CA . MET A 1 90 ? -12.734 4.167 21.454 1.00 96.06 90 MET A CA 1
ATOM 673 C C . MET A 1 90 ? -14.007 4.445 22.257 1.00 96.06 90 MET A C 1
ATOM 675 O O . MET A 1 90 ? -14.308 3.728 23.217 1.00 96.06 90 MET A O 1
ATOM 679 N N . THR A 1 91 ? -14.764 5.463 21.848 1.00 94.88 91 THR A N 1
ATOM 680 C CA . THR A 1 91 ? -16.013 5.884 22.503 1.00 94.88 91 THR A CA 1
ATOM 681 C C . THR A 1 91 ? -17.196 4.997 22.092 1.00 94.88 91 THR A C 1
ATOM 683 O O . THR A 1 91 ? -17.040 4.007 21.375 1.00 94.88 91 THR A O 1
ATOM 686 N N . GLY A 1 92 ? -18.404 5.330 22.559 1.00 94.56 92 GLY A N 1
ATOM 687 C CA . GLY A 1 92 ? -19.633 4.627 22.175 1.00 94.56 92 GLY A CA 1
ATOM 688 C C . GLY A 1 92 ? -20.149 4.949 20.768 1.00 94.56 92 GLY A C 1
ATOM 689 O O . GLY A 1 92 ? -21.132 4.343 20.348 1.00 94.56 92 GLY A O 1
ATOM 690 N N . GLY A 1 93 ? -19.530 5.897 20.055 1.00 94.62 93 GLY A N 1
ATOM 691 C CA . GLY A 1 93 ? -19.864 6.204 18.664 1.00 94.62 93 GLY A CA 1
ATOM 692 C C . GLY A 1 93 ? -19.578 5.028 17.728 1.00 94.62 93 GLY A C 1
ATOM 693 O O . GLY A 1 93 ? -18.725 4.192 18.023 1.00 94.62 93 GLY A O 1
ATOM 694 N N . THR A 1 94 ? -20.298 4.937 16.612 1.00 95.88 94 THR A N 1
ATOM 695 C CA . THR A 1 94 ? -20.150 3.861 15.628 1.00 95.88 94 THR A CA 1
ATOM 696 C C . THR A 1 94 ? -20.454 4.335 14.206 1.00 95.88 94 THR A C 1
ATOM 698 O O . THR A 1 94 ? -21.309 5.194 13.987 1.00 95.88 94 THR A O 1
ATOM 701 N N . ALA A 1 95 ? -19.760 3.738 13.236 1.00 96.19 95 ALA A N 1
ATOM 702 C CA . ALA A 1 95 ? -20.038 3.892 11.807 1.00 96.19 95 ALA A CA 1
ATOM 703 C C . ALA A 1 95 ? -21.158 2.946 11.338 1.00 96.19 95 ALA A C 1
ATOM 705 O O . ALA A 1 95 ? -21.457 2.883 10.162 1.00 96.19 95 ALA A O 1
ATOM 706 N N . PHE A 1 96 ? -21.736 2.146 12.238 1.00 96.44 96 PHE A N 1
ATOM 707 C CA . PHE A 1 96 ? -22.665 1.091 11.860 1.00 96.44 96 PHE A CA 1
ATOM 708 C C . PHE A 1 96 ? -24.041 1.629 11.456 1.00 96.44 96 PHE A C 1
ATOM 710 O O . PHE A 1 96 ? -24.783 2.180 12.281 1.00 96.44 96 PHE A O 1
ATOM 717 N N . GLY A 1 97 ? -24.417 1.374 10.208 1.00 96.31 97 GLY A N 1
ATOM 718 C CA . GLY A 1 97 ? -25.685 1.787 9.630 1.00 96.31 97 GLY A CA 1
ATOM 719 C C . GLY A 1 97 ? -25.876 3.300 9.699 1.00 96.31 97 GLY A C 1
ATOM 720 O O . GLY A 1 97 ? -24.947 4.087 9.602 1.00 96.31 97 GLY A O 1
ATOM 721 N N . THR A 1 98 ? -27.100 3.750 9.964 1.00 95.69 98 THR A N 1
ATOM 722 C CA . THR A 1 98 ? -27.415 5.189 9.952 1.00 95.69 98 THR A CA 1
ATOM 723 C C . THR A 1 98 ? -26.891 5.972 11.166 1.00 95.69 98 THR A C 1
ATOM 725 O O . THR A 1 98 ? -27.290 7.122 11.352 1.00 95.69 98 THR A O 1
ATOM 728 N N . ALA A 1 99 ? -26.097 5.363 12.055 1.00 95.06 99 ALA A N 1
ATOM 729 C CA . ALA A 1 99 ? -25.597 6.031 13.257 1.00 95.06 99 ALA A CA 1
ATOM 730 C C . ALA A 1 99 ? -24.561 7.112 12.917 1.00 95.06 99 ALA A C 1
ATOM 732 O O . ALA A 1 99 ? -24.681 8.232 13.418 1.00 95.06 99 ALA A O 1
ATOM 733 N N . ASN A 1 100 ? -23.587 6.777 12.060 1.00 93.81 100 ASN A N 1
ATOM 734 C CA . ASN A 1 100 ? -22.582 7.683 11.493 1.00 93.81 100 ASN A CA 1
ATOM 735 C C . ASN A 1 100 ? -21.997 8.697 12.493 1.00 93.81 100 ASN A C 1
ATOM 737 O O . ASN A 1 100 ? -21.853 9.897 12.226 1.00 93.81 100 ASN A O 1
ATOM 741 N N . ASN A 1 101 ? -21.683 8.208 13.690 1.00 93.38 101 ASN A N 1
ATOM 742 C CA . ASN A 1 101 ? -21.123 8.994 14.780 1.00 93.38 101 ASN A CA 1
ATOM 743 C C . ASN A 1 101 ? -19.841 8.368 15.343 1.00 93.38 101 ASN A C 1
ATOM 745 O O . ASN A 1 101 ? -19.497 8.631 16.492 1.00 93.38 101 ASN A O 1
ATOM 749 N N . GLN A 1 102 ? -19.141 7.549 14.550 1.00 93.56 102 GLN A N 1
ATOM 750 C CA . GLN A 1 102 ? -17.816 7.040 14.891 1.00 93.56 102 GLN A CA 1
ATOM 751 C C . GLN A 1 102 ? -16.877 8.209 15.167 1.00 93.56 102 GLN A C 1
ATOM 753 O O . GLN A 1 102 ? -16.675 9.079 14.318 1.00 93.56 102 GLN A O 1
ATOM 758 N N . GLU A 1 103 ? -16.269 8.181 16.344 1.00 91.50 103 GLU A N 1
ATOM 759 C CA . GLU A 1 103 ? -15.169 9.060 16.715 1.00 91.50 103 GLU A CA 1
ATOM 760 C C . GLU A 1 103 ? -13.859 8.269 16.671 1.00 91.50 103 GLU A C 1
ATOM 762 O O . GLU A 1 103 ? -13.870 7.034 16.672 1.00 91.50 103 GLU A O 1
ATOM 767 N N . LYS A 1 104 ? -12.722 8.970 16.617 1.00 92.69 104 LYS A N 1
ATOM 768 C CA . LYS A 1 104 ? -11.381 8.368 16.680 1.00 92.69 104 LYS A CA 1
ATOM 769 C C . LYS A 1 104 ? -11.095 7.274 15.630 1.00 92.69 104 LYS A C 1
ATOM 771 O O . LYS A 1 104 ? -10.177 6.485 15.800 1.00 92.69 104 LYS A O 1
ATOM 776 N N . GLY A 1 105 ? -11.842 7.218 14.524 1.00 94.00 105 GLY A N 1
ATOM 777 C CA . GLY A 1 105 ? -11.585 6.293 13.413 1.00 94.00 105 GLY A CA 1
ATOM 778 C C . GLY A 1 105 ? -10.481 6.807 12.490 1.00 94.00 105 GLY A C 1
ATOM 779 O O . GLY A 1 105 ? -10.784 7.262 11.391 1.00 94.00 105 GLY A O 1
ATOM 780 N N . TYR A 1 106 ? -9.227 6.816 12.950 1.00 94.75 106 TYR A N 1
ATOM 781 C CA . TYR A 1 106 ? -8.077 7.273 12.158 1.00 94.75 106 TYR A CA 1
ATOM 782 C C . TYR A 1 106 ? -7.883 6.434 10.894 1.00 94.75 106 TYR A C 1
ATOM 784 O O . TYR A 1 106 ? -7.983 5.208 10.941 1.00 94.75 106 TYR A O 1
ATOM 792 N N . GLN A 1 107 ? -7.560 7.094 9.782 1.00 94.75 107 GLN A N 1
ATOM 793 C CA . GLN A 1 107 ? -7.363 6.459 8.483 1.00 94.75 107 GLN A CA 1
ATOM 794 C C . GLN A 1 107 ? -6.290 7.140 7.638 1.00 94.75 107 GLN A C 1
ATOM 796 O O . GLN A 1 107 ? -5.955 8.305 7.851 1.00 94.75 107 GLN A O 1
ATOM 801 N N . PHE A 1 108 ? -5.783 6.415 6.649 1.00 94.12 108 PHE A N 1
ATOM 802 C CA . PHE A 1 108 ? -4.992 6.933 5.540 1.00 94.12 108 PHE A CA 1
ATOM 803 C C . PHE A 1 108 ? -5.523 6.390 4.211 1.00 94.12 108 PHE A C 1
ATOM 805 O O . PHE A 1 108 ? -6.191 5.357 4.176 1.00 94.12 108 PHE A O 1
ATOM 812 N N . GLY A 1 109 ? -5.256 7.097 3.116 1.00 93.31 109 GLY A N 1
ATOM 813 C CA . GLY A 1 109 ? -5.640 6.667 1.772 1.00 93.31 109 GLY A CA 1
ATOM 814 C C . GLY A 1 109 ? -4.510 5.911 1.084 1.00 93.31 109 GLY A C 1
ATOM 815 O O . GLY A 1 109 ? -3.350 6.296 1.222 1.00 93.31 109 GLY A O 1
ATOM 816 N N . VAL A 1 110 ? -4.841 4.880 0.309 1.00 93.12 110 VAL A N 1
ATOM 817 C CA . VAL A 1 110 ? -3.906 4.229 -0.620 1.00 93.12 110 VAL A CA 1
ATOM 818 C C . VAL A 1 110 ? -4.435 4.257 -2.049 1.00 93.12 110 VAL A C 1
ATOM 820 O O . VAL A 1 110 ? -5.633 4.075 -2.277 1.00 93.12 110 VAL A O 1
ATOM 823 N N . ASN A 1 111 ? -3.540 4.466 -3.010 1.00 91.12 111 ASN A N 1
ATOM 824 C CA . ASN A 1 111 ? -3.841 4.345 -4.431 1.00 91.12 111 ASN A CA 1
ATOM 825 C C . ASN A 1 111 ? -3.713 2.879 -4.836 1.00 91.12 111 ASN A C 1
ATOM 827 O O . ASN A 1 111 ? -2.648 2.275 -4.691 1.00 91.12 111 ASN A O 1
ATOM 831 N N . VAL A 1 112 ? -4.814 2.312 -5.317 1.00 91.06 112 VAL A N 1
ATOM 832 C CA . VAL A 1 112 ? -4.872 0.952 -5.845 1.00 91.06 112 VAL A CA 1
ATOM 833 C C . VAL A 1 112 ? -5.752 0.923 -7.083 1.00 91.06 112 VAL A C 1
ATOM 835 O O . VAL A 1 112 ? -6.618 1.773 -7.286 1.00 91.06 112 VAL A O 1
ATOM 838 N N . SER A 1 113 ? -5.540 -0.078 -7.921 1.00 89.56 113 SER A N 1
ATOM 839 C CA . SER A 1 113 ? -6.349 -0.315 -9.103 1.00 89.56 113 SER A CA 1
ATOM 840 C C . SER A 1 113 ? -6.195 -1.754 -9.586 1.00 89.56 113 SER A C 1
ATOM 842 O O . SER A 1 113 ? -5.457 -2.567 -9.024 1.00 89.56 113 SER A O 1
ATOM 844 N N . THR A 1 114 ? -6.860 -2.085 -10.693 1.00 85.75 114 THR A N 1
ATOM 845 C CA . THR A 1 114 ? -6.640 -3.371 -11.377 1.00 85.75 114 THR A CA 1
ATOM 846 C C . THR A 1 114 ? -5.185 -3.616 -11.793 1.00 85.75 114 THR A C 1
ATOM 848 O O . THR A 1 114 ? -4.806 -4.780 -11.933 1.00 85.75 114 THR A O 1
ATOM 851 N N . THR A 1 115 ? -4.351 -2.577 -11.940 1.00 80.00 115 THR A N 1
ATOM 852 C CA . THR A 1 115 ? -2.924 -2.734 -12.272 1.00 80.00 115 THR A CA 1
ATOM 853 C C . THR A 1 115 ? -2.044 -3.034 -11.063 1.00 80.00 115 THR A C 1
ATOM 855 O O . THR A 1 115 ? -0.965 -3.591 -11.240 1.00 80.00 115 THR A O 1
ATOM 858 N N . THR A 1 116 ? -2.507 -2.743 -9.844 1.00 82.94 116 THR A N 1
ATOM 859 C CA . THR A 1 116 ? -1.794 -3.053 -8.592 1.00 82.94 116 THR A CA 1
ATOM 860 C C . THR A 1 116 ? -1.651 -4.566 -8.355 1.00 82.94 116 THR A C 1
ATOM 862 O O . THR A 1 116 ? -0.789 -5.006 -7.594 1.00 82.94 116 THR A O 1
ATOM 865 N N . GLY A 1 117 ? -2.480 -5.386 -9.013 1.00 84.56 117 GLY A N 1
ATOM 866 C CA . GLY A 1 117 ? -2.605 -6.811 -8.708 1.00 84.56 117 GLY A CA 1
ATOM 867 C C . GLY A 1 117 ? -3.261 -7.044 -7.343 1.00 84.56 117 GLY A C 1
ATOM 868 O O . GLY A 1 117 ? -3.746 -6.112 -6.704 1.00 84.56 117 GLY A O 1
ATOM 869 N N . THR A 1 118 ? -3.316 -8.299 -6.890 1.00 91.50 118 THR A N 1
ATOM 870 C CA . THR A 1 118 ? -3.776 -8.600 -5.523 1.00 91.50 118 THR A CA 1
ATOM 871 C C . THR A 1 118 ? -2.932 -7.816 -4.522 1.00 91.50 118 THR A C 1
ATOM 873 O O . THR A 1 118 ? -1.717 -7.770 -4.675 1.00 91.50 118 THR A O 1
ATOM 876 N N . PHE A 1 119 ? -3.537 -7.228 -3.496 1.00 94.69 119 PHE A N 1
ATOM 877 C CA . PHE A 1 119 ? -2.805 -6.552 -2.425 1.00 94.69 119 PHE A CA 1
ATOM 878 C C . PHE A 1 119 ? -3.311 -6.999 -1.056 1.00 94.69 119 PHE A C 1
ATOM 880 O O . PHE A 1 119 ? -4.452 -7.440 -0.918 1.00 94.69 119 PHE A O 1
ATOM 887 N N . THR A 1 120 ? -2.460 -6.884 -0.042 1.00 96.81 120 THR A N 1
ATOM 888 C CA . THR A 1 120 ? -2.783 -7.246 1.338 1.00 96.81 120 THR A CA 1
ATOM 889 C C . THR A 1 120 ? -2.717 -6.017 2.226 1.00 96.81 120 THR A C 1
ATOM 891 O O . THR A 1 120 ? -1.691 -5.347 2.259 1.00 96.81 120 THR A O 1
ATOM 894 N N . VAL A 1 121 ? -3.792 -5.751 2.963 1.00 98.38 121 VAL A N 1
ATOM 895 C CA . VAL A 1 121 ? -3.815 -4.832 4.107 1.00 98.38 121 VAL A CA 1
ATOM 896 C C . VAL A 1 121 ? -3.600 -5.657 5.365 1.00 98.38 121 VAL A C 1
ATOM 898 O O . VAL A 1 121 ? -4.312 -6.637 5.563 1.00 98.38 121 VAL A O 1
ATOM 901 N N . GLU A 1 122 ? -2.666 -5.265 6.218 1.00 98.25 122 GLU A N 1
ATOM 902 C CA . GLU A 1 122 ? -2.325 -5.953 7.461 1.00 98.25 122 GLU A CA 1
ATOM 903 C C . GLU A 1 122 ? -2.161 -4.945 8.602 1.00 98.25 122 GLU A C 1
ATOM 905 O O . GLU A 1 122 ? -1.573 -3.878 8.430 1.00 98.25 122 GLU A O 1
ATOM 910 N N . SER A 1 123 ? -2.662 -5.288 9.786 1.00 98.50 123 SER A N 1
ATOM 911 C CA . SER A 1 123 ? -2.375 -4.555 11.018 1.00 98.50 123 SER A CA 1
ATOM 912 C C . SER A 1 123 ? -2.363 -5.498 12.210 1.00 98.50 123 SER A C 1
ATOM 914 O O . SER A 1 123 ? -3.077 -6.506 12.229 1.00 98.50 123 SER A O 1
ATOM 916 N N . LYS A 1 124 ? -1.571 -5.157 13.224 1.00 98.12 124 LYS A N 1
ATOM 917 C CA . LYS A 1 124 ? -1.459 -5.918 14.463 1.00 98.12 124 LYS A CA 1
ATOM 918 C C . LYS A 1 124 ? -1.988 -5.114 15.643 1.00 98.12 124 LYS A C 1
ATOM 920 O O . LYS A 1 124 ? -1.538 -4.002 15.898 1.00 98.12 124 LYS A O 1
ATOM 925 N N . LEU A 1 125 ? -2.907 -5.723 16.382 1.00 98.31 125 LEU A N 1
ATOM 926 C CA . LEU A 1 125 ? -3.385 -5.259 17.674 1.00 98.31 125 LEU A CA 1
ATOM 927 C C . LEU A 1 125 ? -2.691 -6.043 18.792 1.00 98.31 125 LEU A C 1
ATOM 929 O O . LEU A 1 125 ? -2.465 -7.253 18.675 1.00 98.31 125 LEU A O 1
ATOM 933 N N . ILE A 1 126 ? -2.380 -5.366 19.891 1.00 96.31 126 ILE A N 1
ATOM 934 C CA . ILE A 1 126 ? -1.741 -5.959 21.070 1.00 96.31 126 ILE A CA 1
ATOM 935 C C . ILE A 1 126 ? -2.514 -5.603 22.333 1.00 96.31 126 ILE A C 1
ATOM 937 O O . ILE A 1 126 ? -3.085 -4.523 22.419 1.00 96.31 126 ILE A O 1
ATOM 941 N N . ASN A 1 127 ? -2.464 -6.504 23.314 1.00 95.06 127 ASN A N 1
ATOM 942 C CA . ASN A 1 127 ? -3.092 -6.399 24.628 1.00 95.06 127 ASN A CA 1
ATOM 943 C C . ASN A 1 127 ? -4.626 -6.255 24.580 1.00 95.06 127 ASN A C 1
ATOM 945 O O . ASN A 1 127 ? -5.197 -5.315 24.036 1.00 95.06 127 ASN A O 1
ATOM 949 N N . PHE A 1 128 ? -5.322 -7.197 25.217 1.00 97.19 128 PHE A N 1
ATOM 950 C CA . PHE A 1 128 ? -6.791 -7.194 25.288 1.00 97.19 128 PHE A CA 1
ATOM 951 C C . PHE A 1 128 ? -7.346 -7.394 26.705 1.00 97.19 128 PHE A C 1
ATOM 953 O O . PHE A 1 128 ? -8.564 -7.439 26.893 1.00 97.19 128 PHE A O 1
ATOM 960 N N . SER A 1 129 ? -6.462 -7.567 27.691 1.00 96.00 129 SER A N 1
ATOM 961 C CA . SER A 1 129 ? -6.795 -8.046 29.038 1.00 96.00 129 SER A CA 1
ATOM 962 C C . SER A 1 129 ? -6.432 -7.073 30.161 1.00 96.00 129 SER A C 1
ATOM 964 O O . SER A 1 129 ? -6.663 -7.399 31.319 1.00 96.00 129 SER A O 1
ATOM 966 N N . ASP A 1 130 ? -5.908 -5.885 29.875 1.00 94.69 130 ASP A N 1
ATOM 967 C CA . ASP A 1 130 ? -5.759 -4.855 30.907 1.00 94.69 130 ASP A CA 1
ATOM 968 C C . ASP A 1 130 ? -7.137 -4.281 31.308 1.00 94.69 130 ASP A C 1
ATOM 970 O O . ASP A 1 130 ? -8.132 -4.514 30.609 1.00 94.69 130 ASP A O 1
ATOM 974 N N . PRO A 1 131 ? -7.248 -3.539 32.430 1.00 93.94 131 PRO A N 1
ATOM 975 C CA . PRO A 1 131 ? -8.541 -3.118 32.983 1.00 93.94 131 PRO A CA 1
ATOM 976 C C . PRO A 1 131 ? -9.452 -2.314 32.041 1.00 93.94 131 PRO A C 1
ATOM 978 O O . PRO A 1 131 ? -10.667 -2.369 32.196 1.00 93.94 131 PRO A O 1
ATOM 981 N N . PHE A 1 132 ? -8.887 -1.584 31.074 1.00 94.50 132 PHE A N 1
ATOM 982 C CA . PHE A 1 132 ? -9.640 -0.761 30.113 1.00 94.50 132 PHE A CA 1
ATOM 983 C C . PHE A 1 132 ? -9.831 -1.429 28.743 1.00 94.50 132 PHE A C 1
ATOM 985 O O . PHE A 1 132 ? -10.439 -0.848 27.844 1.00 94.50 132 PHE A O 1
ATOM 992 N N . GLN A 1 133 ? -9.290 -2.634 28.557 1.00 96.38 133 GLN A N 1
ATOM 993 C CA . GLN A 1 133 ? -9.245 -3.308 27.264 1.00 96.38 133 GLN A CA 1
ATOM 994 C C . GLN A 1 133 ? -10.442 -4.243 27.051 1.00 96.38 133 GLN A C 1
ATOM 996 O O . GLN A 1 133 ? -11.265 -4.495 27.935 1.00 96.38 133 GLN A O 1
ATOM 1001 N N . LEU A 1 134 ? -10.532 -4.760 25.828 1.00 97.75 134 LEU A N 1
ATOM 1002 C CA . LEU A 1 134 ? -11.688 -5.461 25.279 1.00 97.75 134 LEU A CA 1
ATOM 1003 C C . LEU A 1 134 ? -12.324 -6.506 26.211 1.00 97.75 134 LEU A C 1
ATOM 1005 O O . LEU A 1 134 ? -13.545 -6.509 26.389 1.00 97.75 134 LEU A O 1
ATOM 1009 N N . TYR A 1 135 ? -11.541 -7.382 26.843 1.00 97.06 135 TYR A N 1
ATOM 1010 C CA . TYR A 1 135 ? -12.102 -8.465 27.661 1.00 97.06 135 TYR A CA 1
ATOM 1011 C C . TYR A 1 135 ? -12.621 -8.028 29.038 1.00 97.06 135 TYR A C 1
ATOM 1013 O O . TYR A 1 135 ? -13.300 -8.824 29.687 1.00 97.06 135 TYR A O 1
ATOM 1021 N N . HIS A 1 136 ? -12.374 -6.779 29.440 1.00 95.31 136 HIS A N 1
ATOM 1022 C CA . HIS A 1 136 ? -12.934 -6.143 30.640 1.00 95.31 136 HIS A CA 1
ATOM 1023 C C . HIS A 1 136 ? -13.938 -5.022 30.318 1.00 95.31 136 HIS A C 1
ATOM 1025 O O . HIS A 1 136 ? -14.469 -4.387 31.227 1.00 95.31 136 HIS A O 1
ATOM 1031 N N . SER A 1 137 ? -14.212 -4.788 29.033 1.00 94.56 137 SER A N 1
ATOM 1032 C CA . SER A 1 137 ? -15.083 -3.710 28.560 1.00 94.56 137 SER A CA 1
ATOM 1033 C C . SER A 1 137 ? -16.578 -4.073 28.542 1.00 94.56 137 SER A C 1
ATOM 1035 O O . SER A 1 137 ? -16.981 -5.209 28.820 1.00 94.56 137 SER A O 1
ATOM 1037 N N . SER A 1 138 ? -17.412 -3.082 28.211 1.00 90.56 138 SER A N 1
ATOM 1038 C CA . SER A 1 138 ? -18.863 -3.225 28.050 1.00 90.56 138 SER A CA 1
ATOM 1039 C C . SER A 1 138 ? -19.234 -4.295 27.003 1.00 90.56 138 SER A C 1
ATOM 1041 O O . SER A 1 138 ? -18.548 -4.432 25.987 1.00 90.56 138 SER A O 1
ATOM 1043 N N . PRO A 1 139 ? -20.345 -5.037 27.187 1.00 92.94 139 PRO A N 1
ATOM 1044 C CA . PRO A 1 139 ? -20.841 -5.955 26.166 1.00 92.94 139 PRO A CA 1
ATOM 1045 C C . PRO A 1 139 ? -21.090 -5.250 24.829 1.00 92.94 139 PRO A C 1
ATOM 1047 O O . PRO A 1 139 ? -21.702 -4.186 24.785 1.00 92.94 139 PRO A O 1
ATOM 1050 N N . GLY A 1 140 ? -20.665 -5.882 23.736 1.00 92.44 140 GLY A N 1
ATOM 1051 C CA . GLY A 1 140 ? -20.808 -5.329 22.388 1.00 92.44 140 GLY A CA 1
ATOM 1052 C C . GLY A 1 140 ? -19.668 -4.406 21.961 1.00 92.44 140 GLY A C 1
ATOM 1053 O O . GLY A 1 140 ? -19.706 -3.926 20.834 1.00 92.44 140 GLY A O 1
ATOM 1054 N N . ALA A 1 141 ? -18.660 -4.195 22.813 1.00 97.75 141 ALA A N 1
ATOM 1055 C CA . ALA A 1 141 ? -17.442 -3.515 22.407 1.00 97.75 141 ALA A CA 1
ATOM 1056 C C . ALA A 1 141 ? -16.690 -4.300 21.319 1.00 97.75 141 ALA A C 1
ATOM 1058 O O . ALA A 1 141 ? -16.597 -5.533 21.371 1.00 97.75 141 ALA A O 1
ATOM 1059 N N . GLU A 1 142 ? -16.122 -3.574 20.362 1.00 97.94 142 GLU A N 1
ATOM 1060 C CA . GLU A 1 142 ? -15.331 -4.119 19.261 1.00 97.94 142 GLU A CA 1
ATOM 1061 C C . GLU A 1 142 ? -14.140 -3.217 18.919 1.00 97.94 142 GLU A C 1
ATOM 1063 O O . GLU A 1 142 ? -14.194 -1.998 19.078 1.00 97.94 142 GLU A O 1
ATOM 1068 N N . LEU A 1 143 ? -13.061 -3.834 18.440 1.00 98.75 143 LEU A N 1
ATOM 1069 C CA . LEU A 1 143 ? -11.835 -3.178 17.980 1.00 98.75 143 LEU A CA 1
ATOM 1070 C C . LEU A 1 143 ? -11.361 -3.859 16.698 1.00 98.75 143 LEU A C 1
ATOM 1072 O O . LEU A 1 143 ? -11.455 -5.081 16.582 1.00 98.75 143 LEU A O 1
ATOM 1076 N N . GLY A 1 144 ? -10.800 -3.119 15.752 1.00 98.62 144 GLY A N 1
ATOM 1077 C CA . GLY A 1 144 ? -10.209 -3.727 14.569 1.00 98.62 144 GLY A CA 1
ATOM 1078 C C . GLY A 1 144 ? -9.751 -2.730 13.524 1.00 98.62 144 GLY A C 1
ATOM 1079 O O . GLY A 1 144 ? -9.316 -1.622 13.841 1.00 98.62 144 GLY A O 1
ATOM 1080 N N . ILE A 1 145 ? -9.835 -3.161 12.271 1.00 98.81 145 ILE A N 1
ATOM 1081 C CA . ILE A 1 145 ? -9.459 -2.371 11.101 1.00 98.81 145 ILE A CA 1
ATOM 1082 C C . ILE A 1 145 ? -10.590 -2.331 10.084 1.00 98.81 145 ILE A C 1
ATOM 1084 O O . ILE A 1 145 ? -11.471 -3.198 10.070 1.00 98.81 145 ILE A O 1
ATOM 1088 N N . PHE A 1 146 ? -10.542 -1.344 9.201 1.00 98.69 146 PHE A N 1
ATOM 1089 C CA . PHE A 1 146 ? -11.433 -1.269 8.054 1.00 98.69 146 PHE A CA 1
ATOM 1090 C C . PHE A 1 146 ? -10.675 -0.940 6.770 1.00 98.69 146 PHE A C 1
ATOM 1092 O O . PHE A 1 146 ? -9.573 -0.390 6.801 1.00 98.69 146 PHE A O 1
ATOM 1099 N N . MET A 1 147 ? -11.305 -1.279 5.649 1.00 98.06 147 MET A N 1
ATOM 1100 C CA . MET A 1 147 ? -11.025 -0.703 4.340 1.00 98.06 147 MET A CA 1
ATOM 1101 C C . MET A 1 147 ? -12.325 -0.118 3.780 1.00 98.06 147 MET A C 1
ATOM 1103 O O . MET A 1 147 ? -13.373 -0.755 3.873 1.00 98.06 147 MET A O 1
ATOM 1107 N N . GLY A 1 148 ? -12.303 1.085 3.223 1.00 96.88 148 GLY A N 1
ATOM 1108 C CA . GLY A 1 148 ? -13.522 1.781 2.818 1.00 96.88 148 GLY A CA 1
ATOM 1109 C C . GLY A 1 148 ? -13.272 2.934 1.863 1.00 96.88 148 GLY A C 1
ATOM 1110 O O . GLY A 1 148 ? -12.180 3.109 1.333 1.00 96.88 148 GLY A O 1
ATOM 1111 N N . THR A 1 149 ? -14.305 3.734 1.635 1.00 93.62 149 THR A N 1
ATOM 1112 C CA . THR A 1 149 ? -14.238 4.933 0.779 1.00 93.62 149 THR A CA 1
ATOM 1113 C C . THR A 1 149 ? -13.677 6.154 1.503 1.00 93.62 149 THR A C 1
ATOM 1115 O O . THR A 1 149 ? -13.526 7.217 0.910 1.00 93.62 149 THR A O 1
ATOM 1118 N N . GLY A 1 150 ? -13.400 6.013 2.799 1.00 91.62 150 GLY A N 1
ATOM 1119 C CA . GLY A 1 150 ? -13.053 7.106 3.693 1.00 91.62 150 GLY A CA 1
ATOM 1120 C C . GLY A 1 150 ? -14.247 7.701 4.446 1.00 91.62 150 GLY A C 1
ATOM 1121 O O . GLY A 1 150 ? -14.045 8.512 5.354 1.00 91.62 150 GLY A O 1
ATOM 1122 N N . SER A 1 151 ? -15.473 7.283 4.111 1.00 92.88 151 SER A N 1
ATOM 1123 C CA . SER A 1 151 ? -16.697 7.635 4.832 1.00 92.88 151 SER A CA 1
ATOM 1124 C C . SER A 1 151 ? -17.124 6.549 5.824 1.00 92.88 151 SER A C 1
ATOM 1126 O O . SER A 1 151 ? -16.663 5.410 5.761 1.00 92.88 151 SER A O 1
ATOM 1128 N N . GLN A 1 152 ? -18.043 6.900 6.723 1.00 95.31 152 GLN A N 1
ATOM 1129 C CA . GLN A 1 152 ? -18.696 5.956 7.634 1.00 95.31 152 GLN A CA 1
ATOM 1130 C C . GLN A 1 152 ? -19.768 5.097 6.943 1.00 95.31 152 GLN A C 1
ATOM 1132 O O . GLN A 1 152 ? -20.235 4.150 7.548 1.00 95.31 152 GLN A O 1
ATOM 1137 N N . SER A 1 153 ? -20.094 5.361 5.672 1.00 95.38 153 SER A N 1
ATOM 1138 C CA . SER A 1 153 ? -21.218 4.723 4.968 1.00 95.38 153 SER A CA 1
ATOM 1139 C C . SER A 1 153 ? -20.843 3.524 4.097 1.00 95.38 153 SER A C 1
ATOM 1141 O O . SER A 1 153 ? -21.705 2.701 3.791 1.00 95.38 153 SER A O 1
ATOM 1143 N N . ASP A 1 154 ? -19.589 3.437 3.637 1.00 96.50 154 ASP A N 1
ATOM 1144 C CA . ASP A 1 154 ? -19.143 2.413 2.683 1.00 96.50 154 ASP A CA 1
ATOM 1145 C C . ASP A 1 154 ? -17.783 1.840 3.093 1.00 96.50 154 ASP A C 1
ATOM 1147 O O . ASP A 1 154 ? -16.722 2.401 2.792 1.00 96.50 154 ASP A O 1
ATOM 1151 N N . TYR A 1 155 ? -17.807 0.694 3.769 1.00 98.31 155 TYR A N 1
ATOM 1152 C CA . TYR A 1 155 ? -16.602 0.050 4.278 1.00 98.31 155 TYR A CA 1
ATOM 1153 C C . TYR A 1 155 ? -16.774 -1.462 4.447 1.00 98.31 155 TYR A C 1
ATOM 1155 O O . TYR A 1 155 ? -17.873 -2.006 4.503 1.00 98.31 155 TYR A O 1
ATOM 1163 N N . ILE A 1 156 ? -15.652 -2.161 4.562 1.00 98.75 156 ILE A N 1
ATOM 1164 C CA . ILE A 1 156 ? -15.564 -3.519 5.082 1.00 98.75 156 ILE A CA 1
ATOM 1165 C C . ILE A 1 156 ? -14.720 -3.443 6.346 1.00 98.75 156 ILE A C 1
ATOM 1167 O O . ILE A 1 156 ? -13.568 -3.014 6.300 1.00 98.75 156 ILE A O 1
ATOM 1171 N N . LYS A 1 157 ? -15.289 -3.864 7.476 1.00 98.62 157 LYS A N 1
ATOM 1172 C CA . LYS A 1 157 ? -14.573 -3.967 8.749 1.00 98.62 157 LYS A CA 1
ATOM 1173 C C . LYS A 1 157 ? -14.194 -5.406 9.053 1.00 98.62 157 LYS A C 1
ATOM 1175 O O . LYS A 1 157 ? -14.909 -6.341 8.691 1.00 98.62 157 LYS A O 1
ATOM 1180 N N . LEU A 1 158 ? -13.086 -5.560 9.764 1.00 98.81 158 LEU A N 1
ATOM 1181 C CA . LEU A 1 158 ? -12.638 -6.797 10.380 1.00 98.81 158 LEU A CA 1
ATOM 1182 C C . LEU A 1 158 ? -12.303 -6.474 11.833 1.00 98.81 158 LEU A C 1
ATOM 1184 O O . LEU A 1 158 ? -11.402 -5.684 12.103 1.00 98.81 158 LEU A O 1
ATOM 1188 N N . VAL A 1 159 ? -13.068 -7.043 12.760 1.00 98.75 159 VAL A N 1
ATOM 1189 C CA . VAL A 1 159 ? -13.052 -6.665 14.176 1.00 98.75 159 VAL A CA 1
ATOM 1190 C C . VAL A 1 159 ? -12.989 -7.880 15.087 1.00 98.75 159 VAL A C 1
ATOM 1192 O O . VAL A 1 159 ? -13.492 -8.954 14.755 1.00 98.75 159 VAL A O 1
ATOM 1195 N N . ILE A 1 160 ? -12.393 -7.696 16.260 1.00 98.69 160 ILE A N 1
ATOM 1196 C CA . ILE A 1 160 ? -12.494 -8.594 17.405 1.00 98.69 160 ILE A CA 1
ATOM 1197 C C . ILE A 1 160 ? -13.451 -7.998 18.441 1.00 98.69 160 ILE A C 1
ATOM 1199 O O . ILE A 1 160 ? -13.446 -6.796 18.704 1.00 98.69 160 ILE A O 1
ATOM 1203 N N . ASN A 1 161 ? -14.262 -8.856 19.046 1.00 97.44 161 ASN A N 1
ATOM 1204 C CA . ASN A 1 161 ? -15.085 -8.554 20.210 1.00 97.44 161 ASN A CA 1
ATOM 1205 C C . ASN A 1 161 ? -14.886 -9.635 21.286 1.00 97.44 161 ASN A C 1
ATOM 1207 O O . ASN A 1 161 ? -14.066 -10.546 21.151 1.00 97.44 161 ASN A O 1
ATOM 1211 N N . GLN A 1 162 ? -15.642 -9.557 22.379 1.00 95.88 162 GLN A N 1
ATOM 1212 C CA . GLN A 1 162 ? -15.531 -10.524 23.475 1.00 95.88 162 GLN A CA 1
ATOM 1213 C C . GLN A 1 162 ? -15.896 -11.964 23.060 1.00 95.88 162 GLN A C 1
ATOM 1215 O O . GLN A 1 162 ? -15.485 -12.914 23.733 1.00 95.88 162 GLN A O 1
ATOM 1220 N N . GLN A 1 163 ? -16.671 -12.145 21.989 1.00 96.12 163 GLN A N 1
ATOM 1221 C CA . GLN A 1 163 ? -17.132 -13.442 21.497 1.00 96.12 163 GLN A CA 1
ATOM 1222 C C . GLN A 1 163 ? -16.191 -14.053 20.452 1.00 96.12 163 GLN A C 1
ATOM 1224 O O . GLN A 1 163 ? -16.152 -15.277 20.326 1.00 96.12 163 GLN A O 1
ATOM 1229 N N . GLY A 1 164 ? -15.446 -13.244 19.700 1.00 97.88 164 GLY A N 1
ATOM 1230 C CA . GLY A 1 164 ? -14.535 -13.717 18.663 1.00 97.88 164 GLY A CA 1
ATOM 1231 C C . GLY A 1 164 ? -14.231 -12.660 17.607 1.00 97.88 164 GLY A C 1
ATOM 1232 O O . GLY A 1 164 ? -14.180 -11.475 17.916 1.00 97.88 164 GLY A O 1
ATOM 1233 N N . ILE A 1 165 ? -14.012 -13.093 16.366 1.00 98.38 165 ILE A N 1
ATOM 1234 C CA . ILE A 1 165 ? -13.666 -12.215 15.237 1.00 98.38 165 ILE A CA 1
ATOM 1235 C C . ILE A 1 165 ? -14.823 -12.191 14.241 1.00 98.38 165 ILE A C 1
ATOM 1237 O O . ILE A 1 165 ? -15.442 -13.228 13.986 1.00 98.38 165 ILE A O 1
ATOM 1241 N N . ALA A 1 166 ? -15.100 -11.026 13.664 1.00 98.50 166 ALA A N 1
ATOM 1242 C CA . ALA A 1 166 ? -16.115 -10.840 12.640 1.00 98.50 166 ALA A CA 1
ATOM 1243 C C . ALA A 1 166 ? -15.628 -9.923 11.513 1.00 98.50 166 ALA A C 1
ATOM 1245 O O . ALA A 1 166 ? -14.982 -8.908 11.755 1.00 98.50 166 ALA A O 1
ATOM 1246 N N . MET A 1 167 ? -15.990 -10.272 10.282 1.00 98.62 167 MET A N 1
ATOM 1247 C CA . MET A 1 167 ? -15.902 -9.411 9.108 1.00 98.62 167 MET A CA 1
ATOM 1248 C C . MET A 1 167 ? -17.309 -8.999 8.692 1.00 98.62 167 MET A C 1
ATOM 1250 O O . MET A 1 167 ? -18.212 -9.838 8.676 1.00 98.62 167 MET A O 1
ATOM 1254 N N . GLN A 1 168 ? -17.502 -7.736 8.325 1.00 98.50 168 GLN A N 1
ATOM 1255 C CA . GLN A 1 168 ? -18.794 -7.238 7.860 1.00 98.50 168 GLN A CA 1
ATOM 1256 C C . GLN A 1 168 ? -18.604 -6.100 6.860 1.00 98.50 168 GLN A C 1
ATOM 1258 O O . GLN A 1 168 ? -17.786 -5.212 7.084 1.00 98.50 168 GLN A O 1
ATOM 1263 N N . ALA A 1 169 ? -19.361 -6.142 5.765 1.00 98.38 169 ALA A N 1
ATOM 1264 C CA . ALA A 1 169 ? -19.447 -5.047 4.808 1.00 98.38 169 ALA A CA 1
ATOM 1265 C C . ALA A 1 169 ? -20.650 -4.157 5.124 1.00 98.38 169 ALA A C 1
ATOM 1267 O O . ALA A 1 169 ? -21.697 -4.656 5.539 1.00 98.38 169 ALA A O 1
ATOM 1268 N N . GLU A 1 170 ? -20.510 -2.873 4.852 1.00 98.00 170 GLU A N 1
ATOM 1269 C CA . GLU A 1 170 ? -21.573 -1.884 4.854 1.00 98.00 170 GLU A CA 1
ATOM 1270 C C . GLU A 1 170 ? -21.541 -1.135 3.524 1.00 98.00 170 GLU A C 1
ATOM 1272 O O . GLU A 1 170 ? -20.470 -0.771 3.034 1.00 98.00 170 GLU A O 1
ATOM 1277 N N . VAL A 1 171 ? -22.712 -0.979 2.908 1.00 98.00 171 VAL A N 1
ATOM 1278 C CA . VAL A 1 171 ? -22.864 -0.274 1.634 1.00 98.00 171 VAL A CA 1
ATOM 1279 C C . VAL A 1 171 ? -23.973 0.746 1.799 1.00 98.00 171 VAL A C 1
ATOM 1281 O O . VAL A 1 171 ? -25.131 0.369 1.983 1.00 98.00 171 VAL A O 1
ATOM 1284 N N . ASN A 1 172 ? -23.621 2.022 1.693 1.00 96.44 172 ASN A N 1
ATOM 1285 C CA . ASN A 1 172 ? -24.534 3.152 1.773 1.00 96.44 172 ASN A CA 1
ATOM 1286 C C . ASN A 1 172 ? -25.427 3.119 3.035 1.00 96.44 172 ASN A C 1
ATOM 1288 O O . ASN A 1 172 ? -26.656 3.136 2.931 1.00 96.44 172 ASN A O 1
ATOM 1292 N N . ASP A 1 173 ? -24.801 3.010 4.212 1.00 97.25 173 ASP A N 1
ATOM 1293 C CA . ASP A 1 173 ? -25.443 2.900 5.536 1.00 97.25 173 ASP A CA 1
ATOM 1294 C C . ASP A 1 173 ? -26.294 1.626 5.744 1.00 97.25 173 ASP A C 1
ATOM 1296 O O . ASP A 1 173 ? -27.146 1.560 6.640 1.00 97.25 173 ASP A O 1
ATOM 1300 N N . VAL 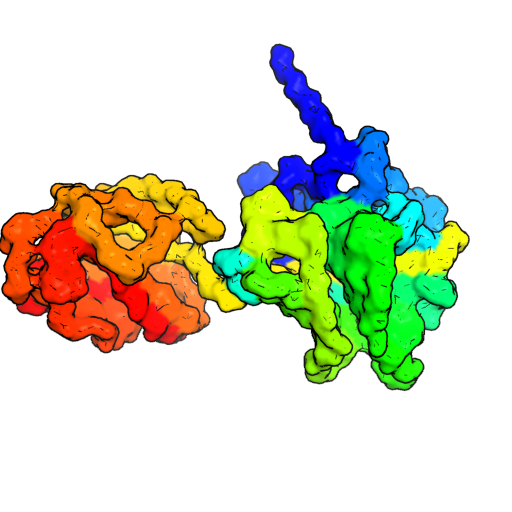A 1 174 ? -26.113 0.598 4.904 1.00 98.00 174 VAL A N 1
ATOM 1301 C CA . VAL A 1 174 ? -26.817 -0.691 5.012 1.00 98.00 174 VAL A CA 1
ATOM 1302 C C . VAL A 1 174 ? -25.830 -1.804 5.373 1.00 98.00 174 VAL A C 1
ATOM 1304 O O . VAL A 1 174 ? -25.096 -2.288 4.502 1.00 98.00 174 VAL A O 1
ATOM 1307 N N . PRO A 1 175 ? -25.822 -2.265 6.638 1.00 97.94 175 PRO A N 1
ATOM 1308 C CA . PRO A 1 175 ? -24.957 -3.356 7.057 1.00 97.94 175 PRO A CA 1
ATOM 1309 C C . PRO A 1 175 ? -25.356 -4.689 6.418 1.00 97.94 175 PRO A C 1
ATOM 1311 O O . PRO A 1 175 ? -26.512 -5.114 6.475 1.00 97.94 175 PRO A O 1
ATOM 1314 N N . GLY A 1 176 ? -24.378 -5.385 5.843 1.00 97.56 176 GLY A N 1
ATOM 1315 C CA . GLY A 1 176 ? -24.519 -6.753 5.351 1.00 97.56 176 GLY A CA 1
ATOM 1316 C C . GLY A 1 176 ? -24.470 -7.795 6.471 1.00 97.56 176 GLY A C 1
ATOM 1317 O O . GLY A 1 176 ? -24.260 -7.482 7.642 1.00 97.56 176 GLY A O 1
ATOM 1318 N N . ASN A 1 177 ? -24.628 -9.072 6.120 1.00 97.75 177 ASN A N 1
ATOM 1319 C CA . ASN A 1 177 ? -24.488 -10.161 7.090 1.00 97.75 177 ASN A CA 1
ATOM 1320 C C . ASN A 1 177 ? -23.014 -10.343 7.497 1.00 97.75 177 ASN A C 1
ATOM 1322 O O . ASN A 1 177 ? -22.157 -10.405 6.610 1.00 97.75 177 ASN A O 1
ATOM 1326 N N . PRO A 1 178 ? -22.698 -10.473 8.797 1.00 97.88 178 PRO A N 1
ATOM 1327 C CA . PRO A 1 178 ? -21.330 -10.709 9.233 1.00 97.88 178 PRO A CA 1
ATOM 1328 C C . PRO A 1 178 ? -20.892 -12.156 8.966 1.00 97.88 178 PRO A C 1
ATOM 1330 O O . PRO A 1 178 ? -21.673 -13.097 9.120 1.00 97.88 178 PRO A O 1
ATOM 1333 N N . ILE A 1 179 ? -19.612 -12.338 8.646 1.00 98.62 179 ILE A N 1
ATOM 1334 C CA . ILE A 1 179 ? -18.921 -13.630 8.713 1.00 98.62 179 ILE A CA 1
ATOM 1335 C C . ILE A 1 179 ? -18.134 -13.640 10.017 1.00 98.62 179 ILE A C 1
ATOM 1337 O O . ILE A 1 179 ? -17.238 -12.817 10.197 1.00 98.62 179 ILE A O 1
ATOM 1341 N N . SER A 1 180 ? -18.459 -14.547 10.936 1.00 98.25 180 SER A N 1
ATOM 1342 C CA . SER A 1 180 ? -17.854 -14.564 12.266 1.00 98.25 180 SER A CA 1
ATOM 1343 C C . SER A 1 180 ? -17.330 -15.934 12.674 1.00 98.25 180 SER A C 1
ATOM 1345 O O . SER A 1 180 ? -17.814 -16.981 12.240 1.00 98.25 180 SER A O 1
ATOM 1347 N N . ARG A 1 181 ? -16.327 -15.913 13.551 1.00 97.94 181 ARG A N 1
ATOM 1348 C CA . ARG A 1 181 ? -15.796 -17.086 14.239 1.00 97.94 181 ARG A CA 1
ATOM 1349 C C . ARG A 1 181 ? -15.740 -16.793 15.729 1.00 97.94 181 ARG A C 1
ATOM 1351 O O . ARG A 1 181 ? -15.075 -15.848 16.148 1.00 97.94 181 ARG A O 1
ATOM 1358 N N . SER A 1 182 ? -16.378 -17.642 16.529 1.00 97.88 182 SER A N 1
ATOM 1359 C CA . SER A 1 182 ? -16.257 -17.586 17.985 1.00 97.88 182 SER A CA 1
ATOM 1360 C C . SER A 1 182 ? -14.857 -17.995 18.442 1.00 97.88 182 SER A C 1
ATOM 1362 O O . SER A 1 182 ? -14.313 -18.983 17.943 1.00 97.88 182 SER A O 1
ATOM 1364 N N . ILE A 1 183 ? -14.320 -17.297 19.438 1.00 97.38 183 ILE A N 1
ATOM 1365 C CA . ILE A 1 183 ? -13.077 -17.649 20.127 1.00 97.38 183 ILE A CA 1
ATOM 1366 C C . ILE A 1 183 ? -13.436 -17.998 21.569 1.00 97.38 183 ILE A C 1
ATOM 1368 O O . ILE A 1 183 ? -14.035 -17.194 22.286 1.00 97.38 183 ILE A O 1
ATOM 1372 N N . ALA A 1 184 ? -13.094 -19.213 22.001 1.00 96.81 184 ALA A N 1
ATOM 1373 C CA . ALA A 1 184 ? -13.344 -19.628 23.375 1.00 96.81 184 ALA A CA 1
ATOM 1374 C C . ALA A 1 184 ? -12.525 -18.773 24.355 1.00 96.81 184 ALA A C 1
ATOM 1376 O O . ALA A 1 184 ? -11.429 -18.328 24.029 1.00 96.81 184 ALA A O 1
ATOM 1377 N N . ILE A 1 185 ? -13.012 -18.590 25.588 1.00 95.94 185 ILE A N 1
ATOM 1378 C CA . ILE A 1 185 ? -12.318 -17.774 26.606 1.00 95.94 185 ILE A CA 1
ATOM 1379 C C . ILE A 1 185 ? -10.863 -18.233 26.804 1.00 95.94 185 ILE A C 1
ATOM 1381 O O . ILE A 1 185 ? -9.970 -17.399 26.894 1.00 95.94 185 ILE A O 1
ATOM 1385 N N . ALA A 1 186 ? -10.622 -19.548 26.807 1.00 95.69 186 ALA A N 1
ATOM 1386 C CA . ALA A 1 186 ? -9.287 -20.133 26.957 1.00 95.69 186 ALA A CA 1
ATOM 1387 C C . ALA A 1 186 ? -8.361 -19.927 25.738 1.00 95.69 186 ALA A C 1
ATOM 1389 O O . ALA A 1 186 ? -7.165 -20.181 25.833 1.00 95.69 186 ALA A O 1
ATOM 1390 N N . GLU A 1 187 ? -8.902 -19.493 24.598 1.00 95.31 187 GLU A N 1
ATOM 1391 C CA . GLU A 1 187 ? -8.174 -19.277 23.341 1.00 95.31 187 GLU A CA 1
ATOM 1392 C C . GLU A 1 187 ? -8.012 -17.792 22.990 1.00 95.31 187 GLU A C 1
ATOM 1394 O O . GLU A 1 187 ? -7.463 -17.476 21.931 1.00 95.31 187 GLU A O 1
ATOM 1399 N N . ARG A 1 188 ? -8.503 -16.888 23.846 1.00 96.50 188 ARG A N 1
ATOM 1400 C CA . ARG A 1 188 ? -8.444 -15.442 23.627 1.00 96.50 188 ARG A CA 1
ATOM 1401 C C . ARG A 1 188 ? -6.988 -14.971 23.494 1.00 96.50 188 ARG A C 1
ATOM 1403 O O . ARG A 1 188 ? -6.199 -15.242 24.400 1.00 96.50 188 ARG A O 1
ATOM 1410 N N . PRO A 1 189 ? -6.633 -14.275 22.398 1.00 97.12 189 PRO A N 1
ATOM 1411 C CA . PRO A 1 189 ? -5.258 -13.851 22.147 1.00 97.12 189 PRO A CA 1
ATOM 1412 C C . PRO A 1 189 ? -4.788 -12.739 23.090 1.00 97.12 189 PRO A C 1
ATOM 1414 O O . PRO A 1 189 ? -5.595 -11.944 23.582 1.00 97.12 189 PRO A O 1
ATOM 1417 N N . SER A 1 190 ? -3.468 -12.627 23.249 1.00 96.44 190 SER A N 1
ATOM 1418 C CA . SER A 1 190 ? -2.794 -11.412 23.721 1.00 96.44 190 SER A CA 1
ATOM 1419 C C . SER A 1 190 ? -2.363 -10.499 22.569 1.00 96.44 190 SER A C 1
ATOM 1421 O O . SER A 1 190 ? -2.201 -9.299 22.778 1.00 96.44 190 SER A O 1
ATOM 1423 N N . SER A 1 191 ? -2.221 -11.033 21.353 1.00 97.75 191 SER A N 1
ATOM 1424 C CA . SER A 1 191 ? -1.999 -10.247 20.133 1.00 97.75 191 SER A CA 1
ATOM 1425 C C . SER A 1 191 ? -2.769 -10.811 18.942 1.00 97.75 191 SER A C 1
ATOM 1427 O O . SER A 1 191 ? -3.025 -12.009 18.850 1.00 97.75 191 SER A O 1
ATOM 1429 N N . LEU A 1 192 ? -3.172 -9.935 18.031 1.00 98.62 192 LEU A N 1
ATOM 1430 C CA . LEU A 1 192 ? -4.024 -10.275 16.902 1.00 98.62 192 LEU A CA 1
ATOM 1431 C C . LEU A 1 192 ? -3.522 -9.563 15.655 1.00 98.62 192 LEU A C 1
ATOM 1433 O O . LEU A 1 192 ? -3.501 -8.338 15.628 1.00 98.62 192 LEU A O 1
ATOM 1437 N N . VAL A 1 193 ? -3.193 -10.313 14.608 1.00 98.75 193 VAL A N 1
ATOM 1438 C CA . VAL A 1 193 ? -2.986 -9.735 13.275 1.00 98.75 193 VAL A CA 1
ATOM 1439 C C . VAL A 1 193 ? -4.277 -9.879 12.481 1.00 98.75 193 VAL A C 1
ATOM 1441 O O . VAL A 1 193 ? -4.855 -10.966 12.443 1.00 98.75 193 VAL A O 1
ATOM 1444 N N . LEU A 1 194 ? -4.739 -8.793 11.871 1.00 98.81 194 LEU A N 1
ATOM 1445 C CA . LEU A 1 194 ? -5.921 -8.731 11.017 1.00 98.81 194 LEU A CA 1
ATOM 1446 C C . LEU A 1 194 ? -5.493 -8.396 9.594 1.00 98.81 194 LEU A C 1
ATOM 1448 O O . LEU A 1 194 ? -4.676 -7.498 9.399 1.00 98.81 194 LEU A O 1
ATOM 1452 N N . MET A 1 195 ? -6.039 -9.117 8.612 1.00 98.75 195 MET A N 1
ATOM 1453 C CA . MET A 1 195 ? -5.641 -8.965 7.215 1.00 98.75 195 MET A CA 1
ATOM 1454 C C . MET A 1 195 ? -6.837 -8.954 6.264 1.00 98.75 195 MET A C 1
ATOM 1456 O O . MET A 1 195 ? -7.742 -9.786 6.384 1.00 98.75 195 MET A O 1
ATOM 1460 N N . PHE A 1 196 ? -6.770 -8.088 5.256 1.00 98.69 196 PHE A N 1
ATOM 1461 C CA . PHE A 1 196 ? -7.559 -8.191 4.032 1.00 98.69 196 PHE A CA 1
ATOM 1462 C C . PHE A 1 196 ? -6.630 -8.544 2.878 1.00 98.69 196 PHE A C 1
ATOM 1464 O O . PHE A 1 196 ? -5.735 -7.769 2.570 1.00 98.69 196 PHE A O 1
ATOM 1471 N N . GLU A 1 197 ? -6.852 -9.673 2.211 1.00 97.94 197 GLU A N 1
ATOM 1472 C CA . GLU A 1 197 ? -6.284 -9.920 0.884 1.00 97.94 197 GLU A CA 1
ATOM 1473 C C . GLU A 1 197 ? -7.336 -9.543 -0.160 1.00 97.94 197 GLU A C 1
ATOM 1475 O O . GLU A 1 197 ? -8.417 -10.136 -0.217 1.00 97.94 197 GLU A O 1
ATOM 1480 N N . VAL A 1 198 ? -7.037 -8.516 -0.947 1.00 98.00 198 VAL A N 1
ATOM 1481 C CA . VAL A 1 198 ? -7.956 -7.887 -1.892 1.00 98.00 198 VAL A CA 1
ATOM 1482 C C . VAL A 1 198 ? -7.514 -8.217 -3.303 1.00 98.00 198 VAL A C 1
ATOM 1484 O O . VAL A 1 198 ? -6.355 -8.018 -3.656 1.00 98.00 198 VAL A O 1
ATOM 1487 N N . ASN A 1 199 ? -8.444 -8.682 -4.129 1.00 95.69 199 ASN A N 1
ATOM 1488 C CA . ASN A 1 199 ? -8.224 -8.876 -5.553 1.00 95.69 199 ASN A CA 1
ATOM 1489 C C . ASN A 1 199 ? -8.966 -7.789 -6.348 1.00 95.69 199 ASN A C 1
ATOM 1491 O O . ASN A 1 199 ? -10.180 -7.901 -6.553 1.00 95.69 199 ASN A O 1
ATOM 1495 N N . PRO A 1 200 ? -8.257 -6.762 -6.852 1.00 94.31 200 PRO A N 1
ATOM 1496 C CA . PRO A 1 200 ? -8.871 -5.708 -7.646 1.00 94.31 200 PRO A CA 1
ATOM 1497 C C . PRO A 1 200 ? -9.614 -6.193 -8.890 1.00 94.31 200 PRO A C 1
ATOM 1499 O O . PRO A 1 200 ? -10.654 -5.644 -9.237 1.00 94.31 200 PRO A O 1
ATOM 1502 N N . SER A 1 201 ? -9.145 -7.257 -9.548 1.00 91.75 201 SER A N 1
ATOM 1503 C CA . SER A 1 201 ? -9.742 -7.723 -10.810 1.00 91.75 201 SER A CA 1
ATOM 1504 C C . SER A 1 201 ? -11.193 -8.196 -10.667 1.00 91.75 201 SER A C 1
ATOM 1506 O O . SER A 1 201 ? -11.964 -8.103 -11.620 1.00 91.75 201 SER A O 1
ATOM 1508 N N . ASN A 1 202 ? -11.583 -8.678 -9.483 1.00 93.38 202 ASN A N 1
ATOM 1509 C CA . ASN A 1 202 ? -12.913 -9.237 -9.235 1.00 93.38 202 ASN A CA 1
ATOM 1510 C C . ASN A 1 202 ? -13.596 -8.704 -7.960 1.00 93.38 202 ASN A C 1
ATOM 1512 O O . ASN A 1 202 ? -14.717 -9.114 -7.663 1.00 93.38 202 ASN A O 1
ATOM 1516 N N . GLY A 1 203 ? -12.942 -7.811 -7.211 1.00 96.19 203 GLY A N 1
ATOM 1517 C CA . GLY A 1 203 ? -13.477 -7.208 -5.992 1.00 96.19 203 GLY A CA 1
ATOM 1518 C C . GLY A 1 203 ? -13.551 -8.147 -4.785 1.00 96.19 203 GLY A C 1
ATOM 1519 O O . GLY A 1 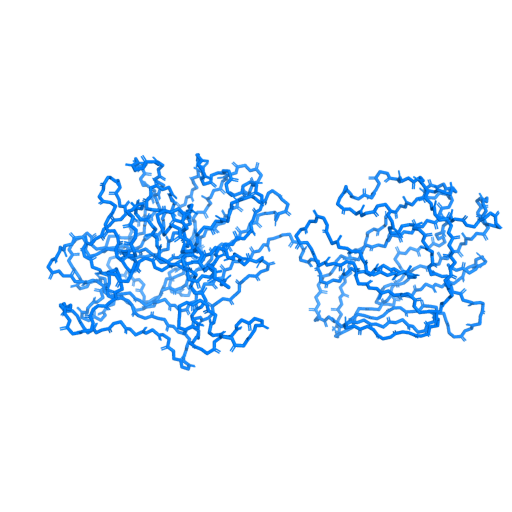203 ? -14.204 -7.803 -3.800 1.00 96.19 203 GLY A O 1
ATOM 1520 N N . GLN A 1 204 ? -12.940 -9.335 -4.835 1.00 98.12 204 GLN A N 1
ATOM 1521 C CA . GLN A 1 204 ? -12.914 -10.246 -3.689 1.00 98.12 204 GLN A CA 1
ATOM 1522 C C . GLN A 1 204 ? -12.043 -9.690 -2.566 1.00 98.12 204 GLN A C 1
ATOM 1524 O O . GLN A 1 204 ? -10.924 -9.241 -2.800 1.00 98.12 204 GLN A O 1
ATOM 1529 N N . VAL A 1 205 ? -12.555 -9.786 -1.341 1.00 98.69 205 VAL A N 1
ATOM 1530 C CA . VAL A 1 205 ? -11.864 -9.415 -0.107 1.00 98.69 205 VAL A CA 1
ATOM 1531 C C . VAL A 1 205 ? -11.876 -10.623 0.822 1.00 98.69 205 VAL A C 1
ATOM 1533 O O . VAL A 1 205 ? -12.906 -10.980 1.397 1.00 98.69 205 VAL A O 1
ATOM 1536 N N . LEU A 1 206 ? -10.731 -11.288 0.938 1.00 98.62 206 LEU A N 1
ATOM 1537 C CA . LEU A 1 206 ? -10.508 -12.436 1.809 1.00 98.62 206 LEU A CA 1
ATOM 1538 C C . LEU A 1 206 ? -9.992 -11.946 3.169 1.00 98.62 206 LEU A C 1
ATOM 1540 O O . LEU A 1 206 ? -8.876 -11.441 3.265 1.00 98.62 206 LEU A O 1
ATOM 1544 N N . ALA A 1 207 ? -10.785 -12.119 4.229 1.00 98.75 207 ALA A N 1
ATOM 1545 C CA . ALA A 1 207 ? -10.337 -11.866 5.595 1.00 98.75 207 ALA A CA 1
ATOM 1546 C C . ALA A 1 207 ? -9.479 -13.018 6.106 1.00 98.75 207 ALA A C 1
ATOM 1548 O O . ALA A 1 207 ? -9.891 -14.187 6.082 1.00 98.75 207 ALA A O 1
ATOM 1549 N N . LYS A 1 208 ? -8.334 -12.664 6.680 1.00 98.69 208 LYS A N 1
ATOM 1550 C CA . LYS A 1 208 ? -7.489 -13.573 7.450 1.00 98.69 208 LYS A CA 1
ATOM 1551 C C . LYS A 1 208 ? -7.168 -12.956 8.805 1.00 98.69 208 LYS A C 1
ATOM 1553 O O . LYS A 1 208 ? -7.274 -11.747 8.998 1.00 98.69 208 LYS A O 1
ATOM 1558 N N . TYR A 1 209 ? -6.789 -13.800 9.750 1.00 98.69 209 TYR A N 1
ATOM 1559 C CA . TYR A 1 209 ? -6.314 -13.356 11.052 1.00 98.69 209 TYR A CA 1
ATOM 1560 C C . TYR A 1 209 ? -5.277 -14.315 11.617 1.00 98.69 209 TYR A C 1
ATOM 1562 O O . TYR A 1 209 ? -5.243 -15.503 11.284 1.00 98.69 209 TYR A O 1
ATOM 1570 N N . GLN A 1 210 ? -4.463 -13.800 12.525 1.00 98.56 210 GLN A N 1
ATOM 1571 C CA . GLN A 1 210 ? -3.477 -14.559 13.272 1.00 98.56 210 GLN A CA 1
ATOM 1572 C C . GLN A 1 210 ? -3.685 -14.309 14.763 1.00 98.56 210 GLN A C 1
ATOM 1574 O O . GLN A 1 210 ? -3.648 -13.165 15.205 1.00 98.56 210 GLN A O 1
ATOM 1579 N N . LEU A 1 211 ? -3.935 -15.371 15.530 1.00 98.12 211 LEU A N 1
ATOM 1580 C CA . LEU A 1 211 ? -4.028 -15.290 16.989 1.00 98.12 211 LEU A CA 1
ATOM 1581 C C . LEU A 1 211 ? -2.649 -15.561 17.578 1.00 98.12 211 LEU A C 1
ATOM 1583 O O . LEU A 1 211 ? -2.127 -16.667 17.424 1.00 98.12 211 LEU A O 1
ATOM 1587 N N . ASP A 1 212 ? -2.079 -14.582 18.266 1.00 96.12 212 ASP A N 1
ATOM 1588 C CA . ASP A 1 212 ? -0.715 -14.636 18.779 1.00 96.12 212 ASP A CA 1
ATOM 1589 C C . ASP A 1 212 ? 0.274 -15.021 17.663 1.00 96.12 212 ASP A C 1
ATOM 1591 O O . ASP A 1 212 ? 0.166 -14.556 16.531 1.00 96.12 212 ASP A O 1
ATOM 1595 N N . ASN A 1 213 ? 1.198 -15.937 17.944 1.00 90.38 213 ASN A N 1
ATOM 1596 C CA . ASN A 1 213 ? 2.135 -16.480 16.958 1.00 90.38 213 ASN A CA 1
ATOM 1597 C C . ASN A 1 213 ? 1.629 -17.787 16.309 1.00 90.38 213 ASN A C 1
ATOM 1599 O O . ASN A 1 213 ? 2.428 -18.596 15.835 1.00 90.38 213 ASN A O 1
ATOM 1603 N N . LYS A 1 214 ? 0.314 -18.054 16.327 1.00 94.81 214 LYS A N 1
ATOM 1604 C CA . LYS A 1 214 ? -0.272 -19.249 15.685 1.00 94.81 214 LYS A CA 1
ATOM 1605 C C . LYS A 1 214 ? -0.306 -19.077 14.158 1.00 94.81 214 LYS A C 1
ATOM 1607 O O . LYS A 1 214 ? -0.142 -17.964 13.672 1.00 94.81 214 LYS A O 1
ATOM 1612 N N . PRO A 1 215 ? -0.523 -20.142 13.368 1.00 95.94 215 PRO A N 1
ATOM 1613 C CA . PRO A 1 215 ? -0.663 -20.011 11.919 1.00 95.94 215 PRO A CA 1
ATOM 1614 C C . PRO A 1 215 ? -1.847 -19.124 11.520 1.00 95.94 215 PRO A C 1
ATOM 1616 O O . PRO A 1 215 ? -2.914 -19.206 12.138 1.00 95.94 215 PRO A O 1
ATOM 1619 N N . ILE A 1 216 ? -1.669 -18.346 10.448 1.00 97.06 216 ILE A N 1
ATOM 1620 C CA . ILE A 1 216 ? -2.722 -17.526 9.836 1.00 97.06 216 ILE A CA 1
ATOM 1621 C C . ILE A 1 216 ? -3.930 -18.407 9.497 1.00 97.06 216 ILE A C 1
ATOM 1623 O O . ILE A 1 216 ? -3.794 -19.498 8.941 1.00 97.06 216 ILE A O 1
ATOM 1627 N N . GLN A 1 217 ? -5.118 -17.922 9.837 1.00 97.81 217 GLN A N 1
ATOM 1628 C CA . GLN A 1 217 ? -6.397 -18.565 9.572 1.00 97.81 217 GLN A CA 1
ATOM 1629 C C . GLN A 1 217 ? -7.218 -17.714 8.608 1.00 97.81 217 GLN A C 1
ATOM 1631 O O . GLN A 1 217 ? -7.208 -16.487 8.686 1.00 97.81 217 GLN A O 1
ATOM 1636 N N . ILE A 1 218 ? -7.982 -18.368 7.737 1.00 98.50 218 ILE A N 1
ATOM 1637 C CA . ILE A 1 218 ? -8.983 -17.703 6.900 1.00 98.50 218 ILE A CA 1
ATOM 1638 C C . ILE A 1 218 ? -10.272 -17.561 7.712 1.00 98.50 218 ILE A C 1
ATOM 1640 O O . ILE A 1 218 ? -10.739 -18.528 8.316 1.00 98.50 218 ILE A O 1
ATOM 1644 N N . LEU A 1 219 ? -10.852 -16.360 7.727 1.00 98.62 219 LEU A N 1
ATOM 1645 C CA . LEU A 1 219 ? -12.183 -16.126 8.288 1.00 98.62 219 LEU A C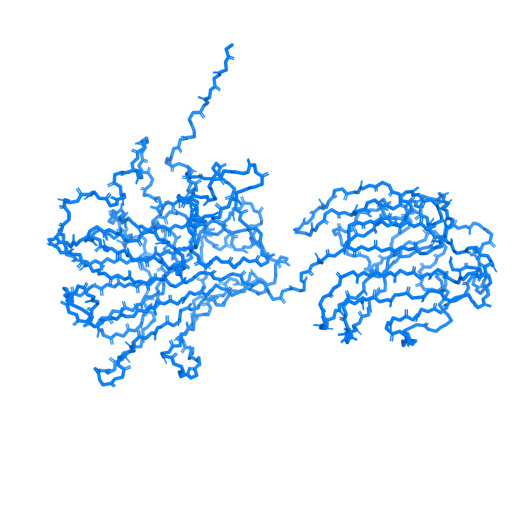A 1
ATOM 1646 C C . LEU A 1 219 ? -13.272 -16.356 7.238 1.00 98.62 219 LEU A C 1
ATOM 1648 O O . LEU A 1 219 ? -14.264 -17.024 7.512 1.00 98.62 219 LEU A O 1
ATOM 1652 N N . GLY A 1 220 ? -13.073 -15.813 6.037 1.00 98.31 220 GLY A N 1
ATOM 1653 C CA . GLY A 1 220 ? -14.012 -15.916 4.927 1.00 98.31 220 GLY A CA 1
ATOM 1654 C C . GLY A 1 220 ? -13.775 -14.840 3.876 1.00 98.31 220 GLY A C 1
ATOM 1655 O O . GLY A 1 220 ? -12.832 -14.057 3.976 1.00 98.31 220 GLY A O 1
ATOM 1656 N N . THR A 1 221 ? -14.635 -14.809 2.863 1.00 98.50 221 THR A N 1
ATOM 1657 C CA . THR A 1 221 ? -14.518 -13.891 1.725 1.00 98.50 221 THR A CA 1
ATOM 1658 C C . THR A 1 221 ? -15.815 -13.119 1.537 1.00 98.50 221 THR A C 1
ATOM 1660 O O . THR A 1 221 ? -16.895 -13.709 1.569 1.00 98.50 221 THR A O 1
ATOM 1663 N N . LEU A 1 222 ? -15.700 -11.817 1.288 1.00 98.19 222 LEU A N 1
ATOM 1664 C CA . LEU A 1 222 ? -16.781 -10.953 0.817 1.00 98.19 222 LEU A CA 1
ATOM 1665 C C . LEU A 1 222 ? -16.440 -10.389 -0.567 1.00 98.19 222 LEU A C 1
ATOM 1667 O O . LEU A 1 222 ? -15.291 -10.429 -1.004 1.00 98.19 222 LEU A O 1
ATOM 1671 N N . LEU A 1 223 ? -17.449 -9.862 -1.258 1.00 97.81 223 LEU A N 1
ATOM 1672 C CA . LEU A 1 223 ? -17.259 -9.038 -2.449 1.00 97.81 223 LEU A CA 1
ATOM 1673 C C . LEU A 1 223 ? -17.439 -7.573 -2.061 1.00 97.81 223 LEU A C 1
ATOM 1675 O O . LEU A 1 223 ? -18.471 -7.211 -1.487 1.00 97.81 223 LEU A O 1
ATOM 1679 N N . ALA A 1 224 ? -16.453 -6.743 -2.394 1.00 97.81 224 ALA A N 1
ATOM 1680 C CA . ALA A 1 224 ? -16.618 -5.301 -2.368 1.00 97.81 224 ALA A CA 1
ATOM 1681 C C . ALA A 1 224 ? -17.718 -4.893 -3.357 1.00 97.81 224 ALA A C 1
ATOM 1683 O O . ALA A 1 224 ? -17.890 -5.497 -4.417 1.00 97.81 224 ALA A O 1
ATOM 1684 N N . GLN A 1 225 ? -18.484 -3.869 -2.996 1.00 97.19 225 GLN A N 1
ATOM 1685 C CA . GLN A 1 225 ? -19.627 -3.384 -3.765 1.00 97.19 225 GLN A CA 1
ATOM 1686 C C . GLN A 1 225 ? -19.618 -1.854 -3.807 1.00 97.19 225 GLN A C 1
ATOM 1688 O O . GLN A 1 225 ? -18.887 -1.203 -3.060 1.00 97.19 225 GLN A O 1
ATOM 1693 N N . GLY A 1 226 ? -20.438 -1.282 -4.690 1.00 95.88 226 GLY A N 1
ATOM 1694 C CA . GLY A 1 226 ? -20.672 0.160 -4.743 1.00 95.88 226 GLY A CA 1
ATOM 1695 C C . GLY A 1 226 ? -19.399 0.978 -4.968 1.00 95.88 226 GLY A C 1
ATOM 1696 O O . GLY A 1 226 ? -18.553 0.635 -5.793 1.00 95.88 226 GLY A O 1
ATOM 1697 N N . VAL A 1 227 ? -19.278 2.083 -4.232 1.00 95.06 227 VAL A N 1
ATOM 1698 C CA . VAL A 1 227 ? -18.162 3.030 -4.373 1.00 95.06 227 VAL A CA 1
ATOM 1699 C C . VAL A 1 227 ? -16.833 2.401 -3.947 1.00 95.06 227 VAL A C 1
ATOM 1701 O O . VAL A 1 227 ? -15.818 2.659 -4.590 1.00 95.06 227 VAL A O 1
ATOM 1704 N N . LEU A 1 228 ? -16.834 1.513 -2.945 1.00 96.88 228 LEU A N 1
ATOM 1705 C CA . LEU A 1 228 ? -15.626 0.795 -2.531 1.00 96.88 228 LEU A CA 1
ATOM 1706 C C . LEU A 1 228 ? -15.094 -0.118 -3.644 1.00 96.88 228 LEU A C 1
ATOM 1708 O O . LEU A 1 228 ? -13.891 -0.145 -3.884 1.00 96.88 228 LEU A O 1
ATOM 1712 N N . LEU A 1 229 ? -15.971 -0.830 -4.364 1.00 97.31 229 LEU A N 1
ATOM 1713 C CA . LEU A 1 229 ? -15.547 -1.640 -5.514 1.00 97.31 229 LEU A CA 1
ATOM 1714 C C . LEU A 1 229 ? -14.885 -0.776 -6.594 1.00 97.31 229 LEU A C 1
ATOM 1716 O O . LEU A 1 229 ? -13.841 -1.150 -7.121 1.00 97.31 229 LEU A O 1
ATOM 1720 N N . ASN A 1 230 ? -15.463 0.393 -6.883 1.00 95.38 230 ASN A N 1
ATOM 1721 C CA . ASN A 1 230 ? -14.885 1.330 -7.844 1.00 95.38 230 ASN A CA 1
ATOM 1722 C C . ASN A 1 230 ? -13.505 1.826 -7.391 1.00 95.38 230 ASN A C 1
ATOM 1724 O O . ASN A 1 230 ? -12.587 1.813 -8.203 1.00 95.38 230 ASN A O 1
ATOM 1728 N N . ALA A 1 231 ? -13.345 2.200 -6.116 1.00 94.56 231 ALA A N 1
ATOM 1729 C CA . ALA A 1 231 ? -12.065 2.653 -5.559 1.00 94.56 231 ALA A CA 1
ATOM 1730 C C . ALA A 1 231 ? -10.985 1.557 -5.585 1.00 94.56 231 ALA A C 1
ATOM 1732 O O . ALA A 1 231 ? -9.820 1.830 -5.828 1.00 94.56 231 ALA A O 1
ATOM 1733 N N . ILE A 1 232 ? -11.370 0.292 -5.396 1.00 95.75 232 ILE A N 1
ATOM 1734 C CA . ILE A 1 232 ? -10.450 -0.848 -5.514 1.00 95.75 232 ILE A CA 1
ATOM 1735 C C . ILE A 1 232 ? -10.015 -1.078 -6.975 1.00 95.75 232 ILE A C 1
ATOM 1737 O O . ILE A 1 232 ? -8.909 -1.549 -7.231 1.00 95.75 232 ILE A O 1
ATOM 1741 N N . GLN A 1 233 ? -10.895 -0.807 -7.942 1.00 94.00 233 GLN A N 1
ATOM 1742 C CA . GLN A 1 233 ? -10.680 -1.142 -9.354 1.00 94.00 233 GLN A CA 1
ATOM 1743 C C . GLN A 1 233 ? -10.032 -0.023 -10.171 1.00 94.00 233 GLN A C 1
ATOM 1745 O O . GLN A 1 233 ? -9.359 -0.306 -11.169 1.00 94.00 233 GLN A O 1
ATOM 1750 N N . GLN A 1 234 ? -10.253 1.228 -9.776 1.00 87.00 234 GLN A N 1
ATOM 1751 C CA . GLN A 1 234 ? -9.923 2.423 -10.542 1.00 87.00 234 GLN A CA 1
ATOM 1752 C C . GLN A 1 234 ? -9.003 3.337 -9.733 1.00 87.00 234 GLN A C 1
ATOM 1754 O O . GLN A 1 234 ? -9.310 3.676 -8.597 1.00 87.00 234 GLN A O 1
ATOM 1759 N N . ASN A 1 235 ? -7.943 3.846 -10.363 1.00 77.75 235 ASN A N 1
ATOM 1760 C CA . ASN A 1 235 ? -7.006 4.789 -9.739 1.00 77.75 235 ASN A CA 1
ATOM 1761 C C . ASN A 1 235 ? -7.551 6.238 -9.701 1.00 77.75 235 ASN A C 1
ATOM 1763 O O . ASN A 1 235 ? -6.848 7.199 -10.003 1.00 77.75 235 ASN A O 1
ATOM 1767 N N . ASN A 1 236 ? -8.850 6.412 -9.451 1.00 77.25 236 ASN A N 1
ATOM 1768 C CA . ASN A 1 236 ? -9.493 7.729 -9.379 1.00 77.25 236 ASN A CA 1
ATOM 1769 C C . ASN A 1 236 ? -9.986 8.081 -7.972 1.00 77.25 236 ASN A C 1
ATOM 1771 O O . ASN A 1 236 ? -10.282 9.248 -7.714 1.00 77.25 236 ASN A O 1
ATOM 1775 N N . LEU A 1 237 ? -10.092 7.088 -7.090 1.00 86.88 237 LEU A N 1
ATOM 1776 C CA . LEU A 1 237 ? -10.497 7.240 -5.704 1.00 86.88 237 LEU A CA 1
ATOM 1777 C C . LEU A 1 237 ? -9.571 6.380 -4.843 1.00 86.88 237 LEU A C 1
ATOM 1779 O O . LEU A 1 237 ? -9.479 5.179 -5.090 1.00 86.88 237 LEU A O 1
ATOM 1783 N N . PRO A 1 238 ? -8.909 6.954 -3.830 1.00 91.44 238 PRO A N 1
ATOM 1784 C CA . PRO A 1 238 ? -8.109 6.159 -2.914 1.00 91.44 238 PRO A CA 1
ATOM 1785 C C . PRO A 1 238 ? -8.999 5.271 -2.038 1.00 91.44 238 PRO A C 1
ATOM 1787 O O . PRO A 1 238 ? -10.134 5.623 -1.702 1.00 91.44 238 PRO A O 1
ATOM 1790 N N . VAL A 1 239 ? -8.455 4.133 -1.618 1.00 95.88 239 VAL A N 1
ATOM 1791 C CA . VAL A 1 239 ? -9.074 3.267 -0.612 1.00 95.88 239 VAL A CA 1
ATOM 1792 C C . VAL A 1 239 ? -8.613 3.725 0.769 1.00 95.88 239 VAL A C 1
ATOM 1794 O O . VAL A 1 239 ? -7.417 3.768 1.047 1.00 95.88 239 VAL A O 1
ATOM 1797 N N . GLY A 1 240 ? -9.558 4.086 1.635 1.00 96.06 240 GLY A N 1
ATOM 1798 C CA . GLY A 1 240 ? -9.288 4.439 3.026 1.00 96.06 240 GLY A CA 1
ATOM 1799 C C . GLY A 1 240 ? -9.031 3.189 3.860 1.00 96.06 240 GLY A C 1
ATOM 1800 O O . GLY A 1 240 ? -9.836 2.262 3.832 1.00 96.06 240 GLY A O 1
ATOM 1801 N N . ILE A 1 241 ? -7.924 3.158 4.594 1.00 98.12 241 ILE A N 1
ATOM 1802 C CA . ILE A 1 241 ? -7.526 2.073 5.495 1.00 98.12 241 ILE A CA 1
ATOM 1803 C C . ILE A 1 241 ? -7.261 2.673 6.866 1.00 98.12 241 ILE A C 1
ATOM 1805 O O . ILE A 1 241 ? -6.621 3.718 6.976 1.00 98.12 241 ILE A O 1
ATOM 1809 N N . GLY A 1 242 ? -7.729 2.020 7.925 1.00 97.50 242 GLY A N 1
ATOM 1810 C CA . GLY A 1 242 ? -7.555 2.583 9.253 1.00 97.50 242 GLY A CA 1
ATOM 1811 C C . GLY A 1 242 ? -8.096 1.740 10.388 1.00 97.50 242 GLY A C 1
ATOM 1812 O O . GLY A 1 242 ? -8.437 0.565 10.219 1.00 97.50 242 GLY A O 1
ATOM 1813 N N . ILE A 1 243 ? -8.171 2.373 11.555 1.00 97.69 243 ILE A N 1
ATOM 1814 C CA . ILE A 1 243 ? -8.732 1.782 12.766 1.00 97.69 243 ILE A CA 1
ATOM 1815 C C . ILE A 1 243 ? -10.247 1.974 12.803 1.00 97.69 243 ILE A C 1
ATOM 1817 O O . ILE A 1 243 ? -10.779 3.011 12.407 1.00 97.69 243 ILE A O 1
ATOM 1821 N N . ILE A 1 244 ? -10.946 0.979 13.333 1.00 98.00 244 ILE A N 1
ATOM 1822 C CA . ILE A 1 244 ? -12.372 1.066 13.650 1.00 98.00 244 ILE A CA 1
ATOM 1823 C C . ILE A 1 244 ? -12.620 0.386 14.992 1.00 98.00 244 ILE A C 1
ATOM 1825 O O . ILE A 1 244 ? -11.926 -0.563 15.360 1.00 98.00 244 ILE A O 1
ATOM 1829 N N . GLY A 1 245 ? -13.604 0.862 15.742 1.00 97.38 245 GLY A N 1
ATOM 1830 C CA . GLY A 1 245 ? -13.940 0.275 17.030 1.00 97.38 245 GLY A CA 1
ATOM 1831 C C . GLY A 1 245 ? -14.955 1.104 17.789 1.00 97.38 245 GLY A C 1
ATOM 1832 O O . GLY A 1 245 ? -15.091 2.299 17.569 1.00 97.38 245 GLY A O 1
ATOM 1833 N N . THR A 1 246 ? -15.677 0.478 18.698 1.00 97.31 246 THR A N 1
ATOM 1834 C CA . THR A 1 246 ? -16.685 1.152 19.510 1.00 97.31 246 THR A CA 1
ATOM 1835 C C . THR A 1 246 ? -16.806 0.436 20.838 1.00 97.31 246 THR A C 1
ATOM 1837 O O . THR A 1 246 ? -16.712 -0.789 20.895 1.00 97.31 246 THR A O 1
ATOM 1840 N N . SER A 1 247 ? -17.034 1.175 21.920 1.00 96.88 247 SER A N 1
ATOM 1841 C CA . SER A 1 247 ? -17.449 0.572 23.189 1.00 96.88 247 SER A CA 1
ATOM 1842 C C . SER A 1 247 ? -18.913 0.121 23.150 1.00 96.88 247 SER A C 1
ATOM 1844 O O . SER A 1 247 ? -19.362 -0.583 24.057 1.00 96.88 247 SER A O 1
ATOM 1846 N N . ASN A 1 248 ? -19.660 0.564 22.126 1.00 94.50 248 ASN A N 1
ATOM 1847 C CA . ASN A 1 248 ? -21.101 0.398 21.956 1.00 94.50 248 ASN A CA 1
ATOM 1848 C C . ASN A 1 248 ? -21.917 0.835 23.190 1.00 94.50 248 ASN A C 1
ATOM 1850 O O . ASN A 1 248 ? -23.038 0.381 23.428 1.00 94.50 248 ASN A O 1
ATOM 1854 N N . ASN A 1 249 ? -21.334 1.708 24.013 1.00 94.00 249 ASN A N 1
ATOM 1855 C CA . ASN A 1 249 ? -21.940 2.231 25.221 1.00 94.00 249 ASN A CA 1
ATOM 1856 C C . ASN A 1 249 ? -21.465 3.679 25.427 1.00 94.00 249 ASN A C 1
ATOM 1858 O O . ASN A 1 249 ? -20.290 3.898 25.719 1.00 94.00 249 ASN A O 1
ATOM 1862 N N . PRO A 1 250 ? -22.361 4.678 25.337 1.00 90.62 250 PRO A N 1
ATOM 1863 C CA . PRO A 1 250 ? -21.984 6.091 25.394 1.00 90.62 250 PRO A CA 1
ATOM 1864 C C . PRO A 1 250 ? -21.374 6.527 26.736 1.00 90.62 250 PRO A C 1
ATOM 1866 O O . PRO A 1 250 ? -20.831 7.623 26.820 1.00 90.62 250 PRO A O 1
ATOM 1869 N N . ALA A 1 251 ? -21.468 5.705 27.788 1.00 92.12 251 ALA A N 1
ATOM 1870 C CA . ALA A 1 251 ? -20.901 5.993 29.105 1.00 92.12 251 ALA A CA 1
ATOM 1871 C C . ALA A 1 251 ? -19.514 5.368 29.341 1.00 92.12 251 ALA A C 1
ATOM 1873 O O . ALA A 1 251 ? -18.930 5.584 30.403 1.00 92.12 251 ALA A O 1
ATOM 1874 N N . THR A 1 252 ? -18.999 4.564 28.407 1.00 93.69 252 THR A N 1
ATOM 1875 C CA . THR A 1 252 ? -17.726 3.845 28.573 1.00 93.69 252 THR A CA 1
ATOM 1876 C C . THR A 1 252 ? -16.857 3.955 27.330 1.00 93.69 252 THR A C 1
ATOM 1878 O O . THR A 1 252 ? -17.363 4.178 26.233 1.00 93.69 252 THR A O 1
ATOM 1881 N N . GLU A 1 253 ? -15.565 3.701 27.487 1.00 95.62 253 GLU A N 1
ATOM 1882 C CA . GLU A 1 253 ? -14.619 3.559 26.383 1.00 95.62 253 GLU A CA 1
ATOM 1883 C C . GLU A 1 253 ? -14.007 2.156 26.392 1.00 95.62 253 GLU A C 1
ATOM 1885 O O . GLU A 1 253 ? -13.920 1.510 27.439 1.00 95.62 253 GLU A O 1
ATOM 1890 N N . VAL A 1 254 ? -13.577 1.688 25.222 1.00 97.44 254 VAL A N 1
ATOM 1891 C CA . VAL A 1 254 ? -12.779 0.465 25.080 1.00 97.44 254 VAL A CA 1
ATOM 1892 C C . VAL A 1 254 ? -11.410 0.822 24.522 1.00 97.44 254 VAL A C 1
ATOM 1894 O O . VAL A 1 254 ? -11.296 1.469 23.483 1.00 97.44 254 VAL A O 1
ATOM 1897 N N . GLN A 1 255 ? -10.361 0.417 25.228 1.00 97.69 255 GLN A N 1
ATOM 1898 C CA . GLN A 1 255 ? -8.991 0.685 24.821 1.00 97.69 255 GLN A CA 1
ATOM 1899 C C . GLN A 1 255 ? -8.492 -0.381 23.843 1.00 97.69 255 GLN A C 1
ATOM 1901 O O . GLN A 1 255 ? -8.574 -1.577 24.134 1.00 97.69 255 GLN A O 1
ATOM 1906 N N . GLY A 1 256 ? -7.942 0.061 22.713 1.00 97.38 256 GLY A N 1
ATOM 1907 C CA . GLY A 1 256 ? -7.197 -0.770 21.770 1.00 97.38 256 GLY A CA 1
ATOM 1908 C C . GLY A 1 256 ? -5.810 -0.197 21.497 1.00 97.38 256 GLY A C 1
ATOM 1909 O O . GLY A 1 256 ? -5.630 1.021 21.512 1.00 97.38 256 GLY A O 1
ATOM 1910 N N . THR A 1 257 ? -4.841 -1.072 21.230 1.00 97.19 257 THR A N 1
ATOM 1911 C CA . THR A 1 257 ? -3.477 -0.681 20.858 1.00 97.19 257 THR A CA 1
ATOM 1912 C C . THR A 1 257 ? -3.110 -1.300 19.513 1.00 97.19 257 THR A C 1
ATOM 1914 O O . THR A 1 257 ? -3.171 -2.521 19.368 1.00 97.19 257 THR A O 1
ATOM 1917 N N . TRP A 1 258 ? -2.723 -0.464 18.547 1.00 97.62 258 TRP A N 1
ATOM 1918 C CA . TRP A 1 258 ? -2.281 -0.861 17.208 1.00 97.62 258 TRP A CA 1
ATOM 1919 C C . TRP A 1 258 ? -0.776 -0.632 17.075 1.00 97.62 258 TRP A C 1
ATOM 1921 O O . TRP A 1 258 ? -0.277 0.437 17.419 1.00 97.62 258 TRP A O 1
ATOM 1931 N N . ASP A 1 259 ? -0.084 -1.656 16.588 1.00 95.31 259 ASP A N 1
ATOM 1932 C CA . ASP A 1 259 ? 1.374 -1.726 16.441 1.00 95.31 259 ASP A CA 1
ATOM 1933 C C . ASP A 1 259 ? 1.805 -1.074 15.115 1.00 95.31 259 ASP A C 1
ATOM 1935 O O . ASP A 1 259 ? 2.609 -0.154 15.086 1.00 95.31 259 ASP A O 1
ATOM 1939 N N . TYR A 1 260 ? 1.195 -1.490 14.000 1.00 95.31 260 TYR A N 1
ATOM 1940 C CA . TYR A 1 260 ? 1.525 -0.996 12.660 1.00 95.31 260 TYR A CA 1
ATOM 1941 C C . TYR A 1 260 ? 0.365 -1.154 11.672 1.00 95.31 260 TYR A C 1
ATOM 1943 O O . TYR A 1 260 ? -0.607 -1.874 11.931 1.00 95.31 260 TYR A O 1
ATOM 1951 N N . PHE A 1 261 ? 0.525 -0.548 10.496 1.00 97.31 261 PHE A N 1
ATOM 1952 C CA . PHE A 1 261 ? -0.227 -0.843 9.279 1.00 97.31 261 PHE A CA 1
ATOM 1953 C C . PHE A 1 261 ? 0.722 -1.153 8.123 1.00 97.31 261 PHE A C 1
ATOM 1955 O O . PHE A 1 261 ? 1.703 -0.445 7.910 1.00 97.31 261 PHE A O 1
ATOM 1962 N N . ARG A 1 262 ? 0.415 -2.190 7.345 1.00 95.69 262 ARG A N 1
ATOM 1963 C CA . ARG A 1 262 ? 1.130 -2.537 6.114 1.00 95.69 262 ARG A CA 1
ATOM 1964 C C . ARG A 1 262 ? 0.143 -2.727 4.982 1.00 95.69 262 ARG A C 1
ATOM 1966 O O . ARG A 1 262 ? -0.897 -3.357 5.163 1.00 95.69 262 ARG A O 1
ATOM 1973 N N . VAL A 1 263 ? 0.473 -2.193 3.815 1.00 96.06 263 VAL A N 1
ATOM 1974 C CA . VAL A 1 263 ? -0.286 -2.404 2.587 1.00 96.06 263 VAL A CA 1
ATOM 1975 C C . VAL A 1 263 ? 0.685 -2.794 1.489 1.00 96.06 263 VAL A C 1
ATOM 1977 O O . VAL A 1 263 ? 1.484 -1.984 1.026 1.00 96.06 263 VAL A O 1
ATOM 1980 N N . LEU A 1 264 ? 0.643 -4.064 1.105 1.00 89.88 264 LEU A N 1
ATOM 1981 C CA . LEU A 1 264 ? 1.623 -4.668 0.211 1.00 89.88 264 LEU A CA 1
ATOM 1982 C C . LEU A 1 264 ? 0.927 -5.132 -1.066 1.00 89.88 264 LEU A C 1
ATOM 1984 O O . LEU A 1 264 ? 0.025 -5.969 -1.014 1.00 89.88 264 LEU A O 1
ATOM 1988 N N . GLY A 1 265 ? 1.339 -4.588 -2.210 1.00 82.81 265 GLY A N 1
ATOM 1989 C CA . GLY A 1 265 ? 0.941 -5.101 -3.520 1.00 82.81 265 GLY A CA 1
ATOM 1990 C C . GLY A 1 265 ? 1.666 -6.410 -3.832 1.00 82.81 265 GLY A C 1
ATOM 1991 O O . GLY A 1 265 ? 2.807 -6.607 -3.426 1.00 82.81 265 GLY A O 1
ATOM 1992 N N . ASN A 1 266 ? 1.004 -7.310 -4.554 1.00 67.69 266 ASN A N 1
ATOM 1993 C CA . ASN A 1 266 ? 1.570 -8.578 -5.020 1.00 67.69 266 ASN A CA 1
ATOM 1994 C C . ASN A 1 266 ? 2.005 -8.507 -6.498 1.00 67.69 266 ASN A C 1
ATOM 1996 O O . ASN A 1 266 ? 2.439 -9.506 -7.069 1.00 67.69 266 ASN A O 1
ATOM 2000 N N . ALA A 1 267 ? 1.870 -7.339 -7.138 1.00 61.19 267 ALA A N 1
ATOM 2001 C CA . ALA A 1 267 ? 2.545 -7.056 -8.397 1.00 61.19 267 ALA A CA 1
ATOM 2002 C C . ALA A 1 267 ? 4.008 -6.664 -8.119 1.00 61.19 267 ALA A C 1
ATOM 2004 O O . ALA A 1 267 ? 4.262 -5.942 -7.152 1.00 61.19 267 ALA A O 1
ATOM 2005 N N . PRO A 1 268 ? 4.975 -7.108 -8.945 1.00 59.97 268 PRO A N 1
ATOM 2006 C CA . PRO A 1 268 ? 6.361 -6.678 -8.815 1.00 59.97 268 PRO A CA 1
ATOM 2007 C C . PRO A 1 268 ? 6.431 -5.147 -8.861 1.00 59.97 268 PRO A C 1
ATOM 2009 O O . PRO A 1 268 ? 6.018 -4.525 -9.843 1.00 59.97 268 PRO A O 1
ATOM 2012 N N . SER A 1 269 ? 6.935 -4.535 -7.789 1.00 68.62 269 SER A N 1
ATOM 2013 C CA . SER A 1 269 ? 7.154 -3.093 -7.732 1.00 68.62 269 SER A CA 1
ATOM 2014 C C . SER A 1 269 ? 8.262 -2.720 -8.711 1.00 68.62 269 SER A C 1
ATOM 2016 O O . SER A 1 269 ? 9.381 -3.231 -8.618 1.00 68.62 269 SER A O 1
ATOM 2018 N N . ILE A 1 270 ? 7.965 -1.823 -9.649 1.00 83.75 270 ILE A N 1
ATOM 2019 C CA . ILE A 1 270 ? 8.971 -1.318 -10.581 1.00 83.75 270 ILE A CA 1
ATOM 2020 C C . ILE A 1 270 ? 9.886 -0.367 -9.813 1.00 83.75 270 ILE A C 1
ATOM 2022 O O . ILE A 1 270 ? 9.492 0.745 -9.479 1.00 83.75 270 ILE A O 1
ATOM 2026 N N . ILE A 1 271 ? 11.105 -0.819 -9.542 1.00 88.00 271 ILE A N 1
ATOM 2027 C CA . ILE A 1 271 ? 12.116 -0.056 -8.799 1.00 88.00 271 ILE A CA 1
ATOM 2028 C C . ILE A 1 271 ? 12.912 0.907 -9.689 1.00 88.00 271 ILE A C 1
ATOM 2030 O O . ILE A 1 271 ? 13.235 2.008 -9.256 1.00 88.00 271 ILE A O 1
ATOM 2034 N N . TYR A 1 272 ? 13.160 0.540 -10.951 1.00 93.56 272 TYR A N 1
ATOM 2035 C CA . TYR A 1 272 ? 13.886 1.370 -11.914 1.00 93.56 272 TYR A CA 1
ATOM 2036 C C . TYR A 1 272 ? 13.200 1.394 -13.279 1.00 93.56 272 TYR A C 1
ATOM 2038 O O . TYR A 1 272 ? 12.715 0.377 -13.777 1.00 93.56 272 TYR A O 1
ATOM 2046 N N . ARG A 1 273 ? 13.221 2.569 -13.914 1.00 96.19 273 ARG A N 1
ATOM 2047 C CA . ARG A 1 273 ? 12.916 2.781 -15.333 1.00 96.19 273 ARG A CA 1
ATOM 2048 C C . ARG A 1 273 ? 13.909 3.773 -15.886 1.00 96.19 273 ARG A C 1
ATOM 2050 O O . ARG A 1 273 ? 13.994 4.880 -15.370 1.00 96.19 273 ARG A O 1
ATOM 2057 N N . ILE A 1 274 ? 14.624 3.400 -16.938 1.00 97.75 274 ILE A N 1
ATOM 2058 C CA . ILE A 1 274 ? 15.627 4.263 -17.559 1.00 97.75 274 ILE A CA 1
ATOM 2059 C C . ILE A 1 274 ? 15.240 4.519 -19.011 1.00 97.75 274 ILE A C 1
ATOM 2061 O O . ILE A 1 274 ? 14.955 3.582 -19.755 1.00 97.75 274 ILE A O 1
ATOM 2065 N N . ASN A 1 275 ? 15.254 5.785 -19.423 1.00 97.44 275 ASN A N 1
ATOM 2066 C CA . ASN A 1 275 ? 15.195 6.175 -20.825 1.00 97.44 275 ASN A CA 1
ATOM 2067 C C . ASN A 1 275 ? 16.618 6.235 -21.398 1.00 97.44 275 ASN A C 1
ATOM 2069 O O . ASN A 1 275 ? 17.294 7.268 -21.328 1.00 97.44 275 ASN A O 1
ATOM 2073 N N . ALA A 1 276 ? 17.099 5.092 -21.894 1.00 95.88 276 ALA A N 1
ATOM 2074 C CA . ALA A 1 276 ? 18.469 4.923 -22.365 1.00 95.88 276 ALA A CA 1
ATOM 2075 C C . ALA A 1 276 ? 18.763 5.834 -23.570 1.00 95.88 276 ALA A C 1
ATOM 2077 O O . ALA A 1 276 ? 18.317 5.588 -24.687 1.00 95.88 276 ALA A O 1
ATOM 2078 N N . GLY A 1 277 ? 19.542 6.892 -23.338 1.00 94.12 277 GLY A N 1
ATOM 2079 C CA . GLY A 1 277 ? 19.954 7.843 -24.368 1.00 94.12 277 GLY A CA 1
ATOM 2080 C C . GLY A 1 277 ? 19.146 9.141 -24.438 1.00 94.12 277 GLY A C 1
ATOM 2081 O O . GLY A 1 277 ? 19.470 10.003 -25.259 1.00 94.12 277 GLY A O 1
ATOM 2082 N N . ASP A 1 278 ? 18.131 9.347 -23.591 1.00 96.19 278 ASP A N 1
ATOM 2083 C CA . ASP A 1 278 ? 17.314 10.565 -23.651 1.00 96.19 278 ASP A CA 1
ATOM 2084 C C . ASP A 1 278 ? 16.920 11.138 -22.280 1.00 96.19 278 ASP A C 1
ATOM 2086 O O . ASP A 1 278 ? 17.358 10.684 -21.220 1.00 96.19 278 ASP A O 1
ATOM 2090 N N . VAL A 1 279 ? 16.152 12.227 -22.318 1.00 96.44 279 VAL A N 1
ATOM 2091 C CA . VAL A 1 279 ? 15.614 12.926 -21.147 1.00 96.44 279 VAL A CA 1
ATOM 2092 C C . VAL A 1 279 ? 14.535 12.111 -20.429 1.00 96.44 279 VAL A C 1
ATOM 2094 O O . VAL A 1 279 ? 14.007 11.134 -20.958 1.00 96.44 279 VAL A O 1
ATOM 2097 N N . GLN A 1 280 ? 14.191 12.530 -19.211 1.00 97.50 280 GLN A N 1
ATOM 2098 C CA . GLN A 1 280 ? 13.157 11.879 -18.412 1.00 97.50 280 GLN A CA 1
ATOM 2099 C C . GLN A 1 280 ? 11.802 11.884 -19.133 1.00 97.50 280 GLN A C 1
ATOM 2101 O O . GLN A 1 280 ? 11.427 12.888 -19.742 1.00 97.50 280 GLN A O 1
ATOM 2106 N N . ILE A 1 281 ? 11.056 10.783 -19.021 1.00 96.75 281 ILE A N 1
ATOM 2107 C CA . ILE A 1 281 ? 9.658 10.700 -19.464 1.00 96.75 281 ILE A CA 1
ATOM 2108 C C . ILE A 1 281 ? 8.780 10.445 -18.242 1.00 96.75 281 ILE A C 1
ATOM 2110 O O . ILE A 1 281 ? 9.011 9.490 -17.502 1.00 96.75 281 ILE A O 1
ATOM 2114 N N . THR A 1 282 ? 7.753 11.272 -18.053 1.00 92.06 282 THR A N 1
ATOM 2115 C CA . THR A 1 282 ? 6.770 11.068 -16.985 1.00 92.06 282 THR A CA 1
ATOM 2116 C C . THR A 1 282 ? 6.012 9.758 -17.192 1.00 92.06 282 THR A C 1
ATOM 2118 O O . THR A 1 282 ? 5.574 9.458 -18.308 1.00 92.06 282 THR A O 1
ATOM 2121 N N . ALA A 1 283 ? 5.879 8.965 -16.131 1.00 88.81 283 ALA A N 1
ATOM 2122 C CA . ALA A 1 283 ? 5.112 7.729 -16.162 1.00 88.81 283 ALA A CA 1
ATOM 2123 C C . ALA A 1 283 ? 3.634 8.000 -16.485 1.00 88.81 283 ALA A C 1
ATOM 2125 O O . ALA A 1 283 ? 3.079 9.043 -16.146 1.00 88.81 283 ALA A O 1
ATOM 2126 N N . THR A 1 284 ? 2.990 7.044 -17.155 1.00 82.75 284 THR A N 1
ATOM 2127 C CA . THR A 1 284 ? 1.535 7.087 -17.413 1.00 82.75 284 THR A CA 1
ATOM 2128 C C . THR A 1 284 ? 0.758 6.101 -16.538 1.00 82.75 284 THR A C 1
ATOM 2130 O O . THR A 1 284 ? -0.458 5.982 -16.663 1.00 82.75 284 THR A O 1
ATOM 2133 N N . ASP A 1 285 ? 1.467 5.406 -15.651 1.00 77.81 285 ASP A N 1
ATOM 2134 C CA . ASP A 1 285 ? 0.974 4.424 -14.692 1.00 77.81 285 ASP A CA 1
ATOM 2135 C C . ASP A 1 285 ? 1.548 4.699 -13.286 1.00 77.81 285 ASP A C 1
ATOM 2137 O O . ASP A 1 285 ? 2.156 5.739 -13.052 1.00 77.81 285 ASP A O 1
ATOM 2141 N N . GLU A 1 286 ? 1.347 3.770 -12.345 1.00 70.25 286 GLU A N 1
ATOM 2142 C CA . GLU A 1 286 ? 1.747 3.894 -10.928 1.00 70.25 286 GLU A CA 1
ATOM 2143 C C . GLU A 1 286 ? 3.255 3.658 -10.680 1.00 70.25 286 GLU A C 1
ATOM 2145 O O . GLU A 1 286 ? 3.716 3.714 -9.541 1.00 70.25 286 GLU A O 1
ATOM 2150 N N . GLY A 1 287 ? 4.033 3.370 -11.730 1.00 76.44 287 GLY A N 1
ATOM 2151 C CA . GLY A 1 287 ? 5.481 3.184 -11.624 1.00 76.44 287 GLY A CA 1
ATOM 2152 C C . GLY A 1 287 ? 6.255 4.509 -11.596 1.00 76.44 287 GLY A C 1
ATOM 2153 O O . GLY A 1 287 ? 5.701 5.559 -11.922 1.00 76.44 287 GLY A O 1
ATOM 2154 N N . PRO A 1 288 ? 7.559 4.481 -11.264 1.00 84.88 288 PRO A N 1
ATOM 2155 C CA . PRO A 1 288 ? 8.391 5.678 -11.296 1.00 84.88 288 PRO A CA 1
ATOM 2156 C C . PRO A 1 288 ? 8.478 6.261 -12.713 1.00 84.88 288 PRO A C 1
ATOM 2158 O O . PRO A 1 288 ? 8.282 5.559 -13.714 1.00 84.88 288 PRO A O 1
ATOM 2161 N N . ASP A 1 289 ? 8.814 7.547 -12.801 1.00 92.75 289 ASP A N 1
ATOM 2162 C CA . ASP A 1 289 ? 9.183 8.177 -14.067 1.00 92.75 289 ASP A CA 1
ATOM 2163 C C . ASP A 1 289 ? 10.357 7.434 -14.722 1.00 92.75 289 ASP A C 1
ATOM 2165 O O . ASP A 1 289 ? 11.216 6.855 -14.054 1.00 92.75 289 ASP A O 1
ATOM 2169 N N . TRP A 1 290 ? 10.417 7.470 -16.053 1.00 96.81 290 TRP A N 1
ATOM 2170 C CA . TRP A 1 290 ? 11.556 6.946 -16.799 1.00 96.81 290 TRP A CA 1
ATOM 2171 C C . TRP A 1 290 ? 12.721 7.915 -16.640 1.00 96.81 290 TRP A C 1
ATOM 2173 O O . TRP A 1 290 ? 12.731 8.967 -17.274 1.00 96.81 290 TRP A O 1
ATOM 2183 N N . ALA A 1 291 ? 13.681 7.581 -15.781 1.00 97.44 291 ALA A N 1
ATOM 2184 C CA . ALA A 1 291 ? 14.834 8.408 -15.463 1.00 97.44 291 ALA A CA 1
ATOM 2185 C C . ALA A 1 291 ? 15.686 8.701 -16.705 1.00 97.44 291 ALA A C 1
ATOM 2187 O O . ALA A 1 291 ? 15.849 7.860 -17.592 1.00 97.44 291 ALA A O 1
ATOM 2188 N N . ALA A 1 292 ? 16.251 9.906 -16.760 1.00 97.12 292 ALA A N 1
ATOM 2189 C CA . ALA A 1 292 ? 17.072 10.343 -17.881 1.00 97.12 292 ALA A CA 1
ATOM 2190 C C . ALA A 1 292 ? 18.417 9.599 -17.945 1.00 97.12 292 ALA A C 1
ATOM 2192 O O . ALA A 1 292 ? 19.081 9.398 -16.927 1.00 97.12 292 ALA A O 1
ATOM 2193 N N . ASN A 1 293 ? 18.876 9.301 -19.160 1.00 96.81 293 ASN A N 1
ATOM 2194 C CA . ASN A 1 293 ? 20.237 8.844 -19.441 1.00 96.81 293 ASN A CA 1
ATOM 2195 C C . ASN A 1 293 ? 20.776 9.493 -20.734 1.00 96.81 293 ASN A C 1
ATOM 2197 O O . ASN A 1 293 ? 21.270 8.835 -21.645 1.00 96.81 293 ASN A O 1
ATOM 2201 N N . ALA A 1 294 ? 20.671 10.821 -20.814 1.00 94.44 294 ALA A N 1
ATOM 2202 C CA . ALA A 1 294 ? 20.949 11.603 -22.023 1.00 94.44 294 ALA A CA 1
ATOM 2203 C C . ALA A 1 294 ? 22.445 11.848 -22.334 1.00 94.44 294 ALA A C 1
ATOM 2205 O O . ALA A 1 294 ? 22.762 12.456 -23.357 1.00 94.44 294 ALA A O 1
ATOM 2206 N N . THR A 1 295 ? 23.369 11.426 -21.465 1.00 95.56 295 THR A N 1
ATOM 2207 C CA . THR A 1 295 ? 24.813 11.694 -21.605 1.00 95.56 295 THR A CA 1
ATOM 2208 C C . THR A 1 295 ? 25.538 10.486 -22.187 1.00 95.56 295 THR A C 1
ATOM 2210 O O . THR A 1 295 ? 25.534 9.430 -21.565 1.00 95.56 295 THR A O 1
ATOM 2213 N N . ALA A 1 296 ? 26.191 10.633 -23.343 1.00 94.38 296 ALA A N 1
ATOM 2214 C CA . ALA A 1 296 ? 27.031 9.579 -23.920 1.00 94.38 296 ALA A CA 1
ATOM 2215 C C . ALA A 1 296 ? 28.264 9.272 -23.043 1.00 94.38 296 ALA A C 1
ATOM 2217 O O . ALA A 1 296 ? 28.758 10.137 -22.319 1.00 94.38 296 ALA A O 1
ATOM 2218 N N . GLY A 1 297 ? 28.780 8.051 -23.151 1.00 94.62 297 GLY A N 1
ATOM 2219 C CA . GLY A 1 297 ? 29.846 7.502 -22.322 1.00 94.62 297 GLY A CA 1
ATOM 2220 C C . GLY A 1 297 ? 29.343 7.033 -20.959 1.00 94.62 297 GLY A C 1
ATOM 2221 O O . GLY A 1 297 ? 28.149 6.766 -20.781 1.00 94.62 297 GLY A O 1
ATOM 2222 N N . ALA A 1 298 ? 30.271 6.939 -20.005 1.00 95.62 298 ALA A N 1
ATOM 2223 C CA . ALA A 1 298 ? 29.967 6.571 -18.630 1.00 95.62 298 ALA A CA 1
ATOM 2224 C C . ALA A 1 298 ? 28.986 7.561 -17.986 1.00 95.62 298 ALA A C 1
ATOM 2226 O O . ALA A 1 298 ? 29.129 8.780 -18.119 1.00 95.62 298 ALA A O 1
ATOM 2227 N N . PHE A 1 299 ? 28.010 7.039 -17.249 1.00 96.88 299 PHE A N 1
ATOM 2228 C CA . PHE A 1 299 ? 27.015 7.835 -16.547 1.00 96.88 299 PHE A CA 1
ATOM 2229 C C . PHE A 1 299 ? 26.650 7.196 -15.206 1.00 96.88 299 PHE A C 1
ATOM 2231 O O . PHE A 1 299 ? 26.494 5.982 -15.102 1.00 96.88 299 PHE A O 1
ATOM 2238 N N . THR A 1 300 ? 26.464 8.036 -14.191 1.00 97.38 300 THR A N 1
ATOM 2239 C CA . THR A 1 300 ? 26.013 7.646 -12.851 1.00 97.38 300 THR A CA 1
ATOM 2240 C C . THR A 1 300 ? 24.716 8.388 -12.566 1.00 97.38 300 THR A C 1
ATOM 2242 O O . THR A 1 300 ? 24.710 9.617 -12.472 1.00 97.38 300 THR A O 1
ATOM 2245 N N . GLY A 1 301 ? 23.619 7.642 -12.474 1.00 93.88 301 GLY A N 1
ATOM 2246 C CA . GLY A 1 301 ? 22.325 8.142 -12.033 1.00 93.88 301 GLY A CA 1
ATOM 2247 C C . GLY A 1 301 ? 22.068 7.814 -10.565 1.00 93.88 301 GLY A C 1
ATOM 2248 O O . GLY A 1 301 ? 22.936 7.321 -9.848 1.00 93.88 301 GLY A O 1
ATOM 2249 N N . THR A 1 302 ? 20.852 8.088 -10.102 1.00 92.12 302 THR A N 1
ATOM 2250 C CA . THR A 1 302 ? 20.412 7.669 -8.767 1.00 92.12 302 THR A CA 1
ATOM 2251 C C . THR A 1 302 ? 20.063 6.183 -8.796 1.00 92.12 302 THR A C 1
ATOM 2253 O O . THR A 1 302 ? 19.081 5.807 -9.430 1.00 92.12 302 THR A O 1
ATOM 2256 N N . GLY A 1 303 ? 20.865 5.353 -8.126 1.00 93.25 303 GLY A N 1
ATOM 2257 C CA . GLY A 1 303 ? 20.630 3.909 -8.024 1.00 93.25 303 GLY A CA 1
ATOM 2258 C C . GLY A 1 303 ? 21.028 3.098 -9.261 1.00 93.25 303 GLY A C 1
ATOM 2259 O O . GLY A 1 303 ? 20.701 1.920 -9.344 1.00 93.25 303 GLY A O 1
ATOM 2260 N N . PHE A 1 304 ? 21.701 3.706 -10.245 1.00 97.75 304 PHE A N 1
ATOM 2261 C CA . PHE A 1 304 ? 22.208 2.976 -11.406 1.00 97.75 304 PHE A CA 1
ATOM 2262 C C . PHE A 1 304 ? 23.440 3.630 -12.030 1.00 97.75 304 PHE A C 1
ATOM 2264 O O . PHE A 1 304 ? 23.652 4.843 -11.933 1.00 97.75 304 PHE A O 1
ATOM 2271 N N . THR A 1 305 ? 24.219 2.835 -12.757 1.00 98.06 305 THR A N 1
ATOM 2272 C CA . THR A 1 305 ? 25.340 3.297 -13.578 1.00 98.06 305 THR A CA 1
ATOM 2273 C C . THR A 1 305 ? 25.367 2.598 -14.932 1.00 98.06 305 THR A C 1
ATOM 2275 O O . THR A 1 305 ? 24.808 1.517 -15.097 1.00 98.06 305 THR A O 1
ATOM 2278 N N . VAL A 1 306 ? 26.023 3.231 -15.903 1.00 97.69 306 VAL A N 1
ATOM 2279 C CA . VAL A 1 306 ? 26.448 2.609 -17.160 1.00 97.69 306 VAL A CA 1
ATOM 2280 C C . VAL A 1 306 ? 27.887 3.027 -17.446 1.00 97.69 306 VAL A C 1
ATOM 2282 O O . VAL A 1 306 ? 28.245 4.188 -17.239 1.00 97.69 306 VAL A O 1
ATOM 2285 N N . ASN A 1 307 ? 28.735 2.097 -17.880 1.00 96.12 307 ASN A N 1
ATOM 2286 C CA . ASN A 1 307 ? 30.176 2.335 -18.048 1.00 96.12 307 ASN A CA 1
ATOM 2287 C C . ASN A 1 307 ? 30.561 2.975 -19.400 1.00 96.12 307 ASN A C 1
ATOM 2289 O O . ASN A 1 307 ? 31.607 3.615 -19.495 1.00 96.12 307 ASN A O 1
ATOM 2293 N N . SER A 1 308 ? 29.741 2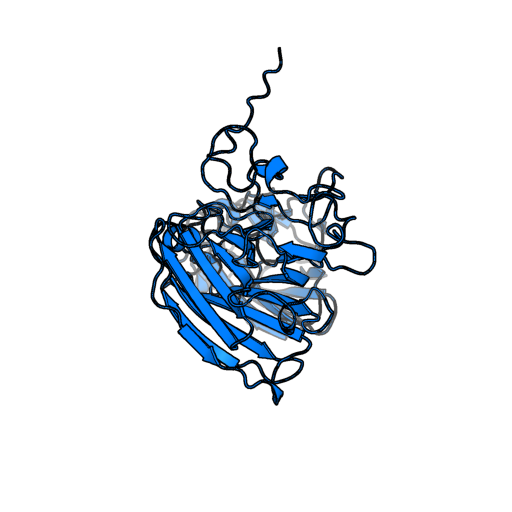.801 -20.438 1.00 94.62 308 SER A N 1
ATOM 2294 C CA . SER A 1 308 ? 30.055 3.145 -21.829 1.00 94.62 308 SER A CA 1
ATOM 2295 C C . SER A 1 308 ? 28.779 3.426 -22.640 1.00 94.62 308 SER A C 1
ATOM 2297 O O . SER A 1 308 ? 27.664 3.428 -22.117 1.00 94.62 308 SER A O 1
ATOM 2299 N N . GLY A 1 309 ? 28.942 3.704 -23.930 1.00 93.81 309 GLY A N 1
ATOM 2300 C CA . GLY A 1 309 ? 27.859 3.782 -24.907 1.00 93.81 309 GLY A CA 1
ATOM 2301 C C . GLY A 1 309 ? 27.716 5.152 -25.563 1.00 93.81 309 GLY A C 1
ATOM 2302 O O . GLY A 1 309 ? 27.858 6.196 -24.931 1.00 93.81 309 GLY A O 1
ATOM 2303 N N . ASN A 1 310 ? 27.401 5.157 -26.849 1.00 94.31 310 ASN A N 1
ATOM 2304 C CA . ASN A 1 310 ? 27.052 6.340 -27.622 1.00 94.31 310 ASN A CA 1
ATOM 2305 C C . ASN A 1 310 ? 25.539 6.432 -27.800 1.00 94.31 310 ASN A C 1
ATOM 2307 O O . ASN A 1 310 ? 24.816 5.461 -27.621 1.00 94.31 310 ASN A O 1
ATOM 2311 N N . ILE A 1 311 ? 25.057 7.620 -28.160 1.00 96.06 311 ILE A N 1
ATOM 2312 C CA . ILE A 1 311 ? 23.629 7.882 -28.333 1.00 96.06 311 ILE A CA 1
ATOM 2313 C C . ILE A 1 311 ? 23.381 8.289 -29.777 1.00 96.06 311 ILE A C 1
ATOM 2315 O O . ILE A 1 311 ? 24.064 9.166 -30.311 1.00 96.06 311 ILE A O 1
ATOM 2319 N N . SER A 1 312 ? 22.380 7.683 -30.403 1.00 95.38 312 SER A N 1
ATOM 2320 C CA . SER A 1 312 ? 21.903 8.067 -31.730 1.00 95.38 312 SER A CA 1
ATOM 2321 C C . SER A 1 312 ? 20.380 8.221 -31.713 1.00 95.38 312 SER A C 1
ATOM 2323 O O . SER A 1 312 ? 19.689 7.756 -30.808 1.00 95.38 312 SER A O 1
ATOM 2325 N N . THR A 1 313 ? 19.845 8.974 -32.672 1.00 97.12 313 THR A N 1
ATOM 2326 C CA . THR A 1 313 ? 18.408 9.262 -32.767 1.00 97.12 313 THR A CA 1
ATOM 2327 C C . THR A 1 313 ? 17.850 8.644 -34.036 1.00 97.12 313 THR A C 1
ATOM 2329 O O . THR A 1 313 ? 18.318 8.977 -35.123 1.00 97.12 313 THR A O 1
ATOM 2332 N N . HIS A 1 314 ? 16.820 7.808 -33.891 1.00 95.56 314 HIS A N 1
ATOM 2333 C CA . HIS A 1 314 ? 16.187 7.097 -35.010 1.00 95.56 314 HIS A CA 1
ATOM 2334 C C . HIS A 1 314 ? 14.677 7.319 -35.101 1.00 95.56 314 HIS A C 1
ATOM 2336 O O . HIS A 1 314 ? 14.122 7.190 -36.187 1.00 95.56 314 HIS A O 1
ATOM 2342 N N . ASN A 1 315 ? 14.015 7.705 -34.004 1.00 96.38 315 ASN A N 1
ATOM 2343 C CA . ASN A 1 315 ? 12.565 7.932 -33.949 1.00 96.38 315 ASN A CA 1
ATOM 2344 C C . ASN A 1 315 ? 11.756 6.731 -34.462 1.00 96.38 315 ASN A C 1
ATOM 2346 O O . ASN A 1 315 ? 10.942 6.856 -35.378 1.00 96.38 315 ASN A O 1
ATOM 2350 N N . ILE A 1 316 ? 11.997 5.557 -33.875 1.00 97.38 316 ILE A N 1
ATOM 2351 C CA . ILE A 1 316 ? 11.318 4.322 -34.266 1.00 97.38 316 ILE A CA 1
ATOM 2352 C C . ILE A 1 316 ? 9.803 4.473 -34.050 1.00 97.38 316 ILE A C 1
ATOM 2354 O O . ILE A 1 316 ? 9.332 4.740 -32.942 1.00 97.38 316 ILE A O 1
ATOM 2358 N N . ALA A 1 317 ? 9.035 4.301 -35.129 1.00 95.88 317 ALA A N 1
ATOM 2359 C CA . ALA A 1 317 ? 7.579 4.444 -35.121 1.00 95.88 317 ALA A CA 1
ATOM 2360 C C . ALA A 1 317 ? 6.841 3.104 -34.981 1.00 95.88 317 ALA A C 1
ATOM 2362 O O . ALA A 1 317 ? 5.708 3.080 -34.499 1.00 95.88 317 ALA A O 1
ATOM 2363 N N . GLY A 1 318 ? 7.457 1.996 -35.407 1.00 97.31 318 GLY A N 1
ATOM 2364 C CA . GLY A 1 318 ? 6.895 0.663 -35.233 1.00 97.31 318 GLY A CA 1
ATOM 2365 C C . GLY A 1 318 ? 6.935 0.230 -33.770 1.00 97.31 318 GLY A C 1
ATOM 2366 O O . GLY A 1 318 ? 7.865 0.558 -33.029 1.00 97.31 318 GLY A O 1
ATOM 2367 N N . ARG A 1 319 ? 5.917 -0.523 -33.359 1.00 97.44 319 ARG A N 1
ATOM 2368 C CA . ARG A 1 319 ? 5.766 -1.017 -31.994 1.00 97.44 319 ARG A CA 1
ATOM 2369 C C . ARG A 1 319 ? 5.263 -2.450 -32.021 1.00 97.44 319 ARG A C 1
ATOM 2371 O O . ARG A 1 319 ? 4.184 -2.713 -32.548 1.00 97.44 319 ARG A O 1
ATOM 2378 N N . ASP A 1 320 ? 6.050 -3.348 -31.455 1.00 98.12 320 ASP A N 1
ATOM 2379 C CA . ASP A 1 320 ? 5.690 -4.749 -31.327 1.00 98.12 320 ASP A CA 1
ATOM 2380 C C . ASP A 1 320 ? 4.646 -4.965 -30.216 1.00 98.12 320 ASP A C 1
ATOM 2382 O O . ASP A 1 320 ? 4.556 -4.197 -29.252 1.00 98.12 320 ASP A O 1
ATOM 2386 N N . ALA A 1 321 ? 3.854 -6.032 -30.339 1.00 93.06 321 ALA A N 1
ATOM 2387 C CA . ALA A 1 321 ? 2.816 -6.381 -29.369 1.00 93.06 321 ALA A CA 1
ATOM 2388 C C . ALA A 1 321 ? 3.375 -6.764 -27.984 1.00 93.06 321 ALA A C 1
ATOM 2390 O O . ALA A 1 321 ? 2.632 -6.738 -27.003 1.00 93.06 321 ALA A O 1
ATOM 2391 N N . SER A 1 322 ? 4.669 -7.092 -27.886 1.00 95.94 322 SER A N 1
ATOM 2392 C CA . SER A 1 322 ? 5.362 -7.335 -26.614 1.00 95.94 322 SER A CA 1
ATOM 2393 C C . SER A 1 322 ? 5.422 -6.107 -25.705 1.00 95.94 322 SER A C 1
ATOM 2395 O O . SER A 1 322 ? 5.575 -6.264 -24.495 1.00 95.94 322 SER A O 1
ATOM 2397 N N . VAL A 1 323 ? 5.300 -4.886 -26.238 1.00 95.62 323 VAL A N 1
ATOM 2398 C CA . VAL A 1 323 ? 5.468 -3.663 -25.446 1.00 95.62 323 VAL A CA 1
ATOM 2399 C C . VAL A 1 323 ? 4.158 -3.297 -24.728 1.00 95.62 323 VAL A C 1
ATOM 2401 O O . VAL A 1 323 ? 3.185 -2.936 -25.400 1.00 95.62 323 VAL A O 1
ATOM 2404 N N . PRO A 1 324 ? 4.112 -3.287 -23.378 1.00 89.56 324 PRO A N 1
ATOM 2405 C CA . PRO A 1 324 ? 2.901 -2.942 -22.634 1.00 89.56 324 PRO A CA 1
ATOM 2406 C C . PRO A 1 324 ? 2.357 -1.550 -22.976 1.00 89.56 324 PRO A C 1
ATOM 2408 O O . PRO A 1 324 ? 3.116 -0.632 -23.289 1.00 89.56 324 PRO A O 1
ATOM 2411 N N . ALA A 1 325 ? 1.039 -1.365 -22.866 1.00 85.19 325 ALA A N 1
ATOM 2412 C CA . ALA A 1 325 ? 0.372 -0.119 -23.255 1.00 85.19 325 ALA A CA 1
ATOM 2413 C C . ALA A 1 325 ? 0.836 1.116 -22.455 1.00 85.19 325 ALA A C 1
ATOM 2415 O O . ALA A 1 325 ? 0.844 2.215 -23.000 1.00 85.19 325 ALA A O 1
ATOM 2416 N N . TYR A 1 326 ? 1.263 0.935 -21.199 1.00 85.69 326 TYR A N 1
ATOM 2417 C CA . TYR A 1 326 ? 1.742 2.024 -20.337 1.00 85.69 326 TYR A CA 1
ATOM 2418 C C . TYR A 1 326 ? 3.125 2.572 -20.745 1.00 85.69 326 TYR A C 1
ATOM 2420 O O . TYR A 1 326 ? 3.539 3.632 -20.276 1.00 85.69 326 TYR A O 1
ATOM 2428 N N . VAL A 1 327 ? 3.878 1.852 -21.589 1.00 94.06 327 VAL A N 1
ATOM 2429 C CA . VAL A 1 327 ? 5.232 2.255 -21.995 1.00 94.06 327 VAL A CA 1
ATOM 2430 C C . VAL A 1 327 ? 5.138 3.333 -23.084 1.00 94.06 327 VAL A C 1
ATOM 2432 O O . VAL A 1 327 ? 4.604 3.058 -24.161 1.00 94.06 327 VAL A O 1
ATOM 2435 N N . PRO A 1 328 ? 5.668 4.547 -22.884 1.00 94.50 328 PRO A N 1
ATOM 2436 C CA . PRO A 1 328 ? 5.575 5.609 -23.885 1.00 94.50 328 PRO A CA 1
ATOM 2437 C C . PRO A 1 328 ? 6.283 5.238 -25.196 1.00 94.50 328 PRO A C 1
ATOM 2439 O O . PRO A 1 328 ? 7.367 4.662 -25.174 1.00 94.50 328 PRO A O 1
ATOM 2442 N N . GLN A 1 329 ? 5.721 5.604 -26.355 1.00 95.06 329 GLN A N 1
ATOM 2443 C CA . GLN A 1 329 ? 6.387 5.375 -27.654 1.00 95.06 329 GLN A CA 1
ATOM 2444 C C . GLN A 1 329 ? 7.744 6.089 -27.748 1.00 95.06 329 GLN A C 1
ATOM 2446 O O . GLN A 1 329 ? 8.655 5.606 -28.414 1.00 95.06 329 GLN A O 1
ATOM 2451 N N . SER A 1 330 ? 7.892 7.217 -27.050 1.00 96.00 330 SER A N 1
ATOM 2452 C CA . SER A 1 330 ? 9.119 8.012 -27.021 1.00 96.00 330 SER A CA 1
ATOM 2453 C C . SER A 1 330 ? 10.328 7.276 -26.441 1.00 96.00 330 SER A C 1
ATOM 2455 O O . SER A 1 330 ? 11.442 7.729 -26.677 1.00 96.00 330 SER A O 1
ATOM 2457 N N . ILE A 1 331 ? 10.146 6.138 -25.754 1.00 96.69 331 ILE A N 1
ATOM 2458 C CA . ILE A 1 331 ? 11.270 5.307 -25.292 1.00 96.69 331 ILE A CA 1
ATOM 2459 C C . ILE A 1 331 ? 12.122 4.783 -26.461 1.00 96.69 331 ILE A C 1
ATOM 2461 O O . ILE A 1 331 ? 13.309 4.548 -26.298 1.00 96.69 331 ILE A O 1
ATOM 2465 N N . PHE A 1 332 ? 11.535 4.649 -27.657 1.00 97.81 332 PHE A N 1
ATOM 2466 C CA . PHE A 1 332 ? 12.228 4.183 -28.863 1.00 97.81 332 PHE A CA 1
ATOM 2467 C C . PHE A 1 332 ? 12.713 5.334 -29.767 1.00 97.81 332 PHE A C 1
ATOM 2469 O O . PHE A 1 332 ? 13.037 5.129 -30.941 1.00 97.81 332 PHE A O 1
ATOM 2476 N N . ALA A 1 333 ? 12.743 6.574 -29.261 1.00 96.94 333 ALA A N 1
ATOM 2477 C CA . ALA A 1 333 ? 13.230 7.718 -30.033 1.00 96.94 333 ALA A CA 1
ATOM 2478 C C . ALA A 1 333 ? 14.746 7.650 -30.275 1.00 96.94 333 ALA A C 1
ATOM 2480 O O . ALA A 1 333 ? 15.231 8.003 -31.360 1.00 96.94 333 ALA A O 1
ATOM 2481 N N . LYS A 1 334 ? 15.482 7.167 -29.273 1.00 96.69 334 LYS A N 1
ATOM 2482 C CA . LYS A 1 334 ? 16.938 7.058 -29.271 1.00 96.69 334 LYS A CA 1
ATOM 2483 C C . LYS A 1 334 ? 17.364 5.657 -28.866 1.00 96.69 334 LYS A C 1
ATOM 2485 O O . LYS A 1 334 ? 16.647 4.973 -28.145 1.00 96.69 334 LYS A O 1
ATOM 2490 N N . GLU A 1 335 ? 18.532 5.254 -29.343 1.00 93.69 335 GLU A N 1
ATOM 2491 C CA . GLU A 1 335 ? 19.244 4.086 -28.829 1.00 93.69 335 GLU A CA 1
ATOM 2492 C C . GLU A 1 335 ? 20.491 4.566 -28.079 1.00 93.69 335 GLU A C 1
ATOM 2494 O O . GLU A 1 335 ? 21.123 5.559 -28.472 1.00 93.69 335 GLU A O 1
ATOM 2499 N N . ARG A 1 336 ? 20.859 3.837 -27.023 1.00 95.75 336 ARG A N 1
ATOM 2500 C CA . ARG A 1 336 ? 22.242 3.781 -26.560 1.00 95.75 336 ARG A CA 1
ATOM 2501 C C . ARG A 1 336 ? 22.863 2.514 -27.136 1.00 95.75 336 ARG A C 1
ATOM 2503 O O . ARG A 1 336 ? 22.323 1.439 -26.908 1.00 95.75 336 ARG A O 1
ATOM 2510 N N . TRP A 1 337 ? 23.972 2.670 -27.844 1.00 93.31 337 TRP A N 1
ATOM 2511 C CA . TRP A 1 337 ? 24.705 1.582 -28.487 1.00 93.31 337 TRP A CA 1
ATOM 2512 C C . TRP A 1 337 ? 26.154 1.553 -28.011 1.00 93.31 337 TRP A C 1
ATOM 2514 O O . TRP A 1 337 ? 26.702 2.596 -27.641 1.00 93.31 337 TRP A O 1
ATOM 2524 N N . ASP A 1 338 ? 26.784 0.388 -28.011 1.00 90.12 338 ASP A N 1
ATOM 2525 C CA . ASP A 1 338 ? 28.138 0.232 -27.469 1.00 90.12 338 ASP A CA 1
ATOM 2526 C C . ASP A 1 338 ? 29.235 0.561 -28.501 1.00 90.12 338 ASP A C 1
ATOM 2528 O O . ASP A 1 338 ? 29.169 0.097 -29.629 1.00 90.12 338 ASP A O 1
ATOM 2532 N N . PRO A 1 339 ? 30.262 1.382 -28.229 1.00 83.62 339 PRO A N 1
ATOM 2533 C CA . PRO A 1 339 ? 31.389 1.507 -29.155 1.00 83.62 339 PRO A CA 1
ATOM 2534 C C . PRO A 1 339 ? 32.200 0.198 -29.292 1.00 83.62 339 PRO A C 1
ATOM 2536 O O . PRO A 1 339 ? 32.317 -0.546 -28.332 1.00 83.62 339 PRO A O 1
ATOM 2539 N N . PRO A 1 340 ? 32.908 -0.038 -30.420 1.00 80.00 340 PRO A N 1
ATOM 2540 C CA . PRO A 1 340 ? 33.717 -1.256 -30.620 1.00 80.00 340 PRO A CA 1
ATOM 2541 C C . PRO A 1 340 ? 34.907 -1.414 -29.657 1.00 80.00 340 PRO A C 1
ATOM 2543 O O . PRO A 1 340 ? 35.646 -2.395 -29.720 1.00 80.00 340 PRO A O 1
ATOM 2546 N N . ALA A 1 341 ? 35.199 -0.381 -28.867 1.00 81.19 341 ALA A N 1
ATOM 2547 C CA . ALA A 1 341 ? 36.335 -0.357 -27.967 1.00 81.19 341 ALA A CA 1
ATOM 2548 C C . ALA A 1 341 ? 35.902 -0.859 -26.590 1.00 81.19 341 ALA A C 1
ATOM 2550 O O . ALA A 1 341 ? 35.011 -0.274 -25.986 1.00 81.19 341 ALA A O 1
ATOM 2551 N N . ALA A 1 342 ? 36.608 -1.867 -26.075 1.00 80.81 342 ALA A N 1
ATOM 2552 C CA . ALA A 1 342 ? 36.410 -2.364 -24.719 1.00 80.81 342 ALA A CA 1
ATOM 2553 C C . ALA A 1 342 ? 36.567 -1.246 -23.655 1.00 80.81 342 ALA A C 1
ATOM 2555 O O . ALA A 1 342 ? 37.383 -0.332 -23.841 1.00 80.81 342 ALA A O 1
ATOM 2556 N N . PRO A 1 343 ? 35.889 -1.355 -22.495 1.00 88.94 343 PRO A N 1
ATOM 2557 C CA . PRO A 1 343 ? 35.005 -2.454 -22.085 1.00 88.94 343 PRO A CA 1
ATOM 2558 C C . PRO A 1 343 ? 33.630 -2.408 -22.766 1.00 88.94 343 PRO A C 1
ATOM 2560 O O . PRO A 1 343 ? 33.165 -1.326 -23.112 1.00 88.94 343 PRO A O 1
ATOM 2563 N N . GLU A 1 344 ? 32.990 -3.574 -22.882 1.00 93.69 344 GLU A N 1
ATOM 2564 C CA . GLU A 1 344 ? 31.600 -3.690 -23.343 1.00 93.69 344 GLU A CA 1
ATOM 2565 C C . GLU A 1 344 ? 30.636 -2.879 -22.462 1.00 93.69 344 GLU A C 1
ATOM 2567 O O . GLU A 1 344 ? 30.900 -2.656 -21.269 1.00 93.69 344 GLU A O 1
ATOM 2572 N N . MET A 1 345 ? 29.493 -2.483 -23.022 1.00 95.94 345 MET A N 1
ATOM 2573 C CA . MET A 1 345 ? 28.460 -1.755 -22.291 1.00 95.94 345 MET A CA 1
ATOM 2574 C C . MET A 1 345 ? 27.845 -2.616 -21.181 1.00 95.94 345 MET A C 1
ATOM 2576 O O . MET A 1 345 ? 27.121 -3.584 -21.420 1.00 95.94 345 MET A O 1
ATOM 2580 N N . GLN A 1 346 ? 28.071 -2.182 -19.945 1.00 97.62 346 GLN A N 1
ATOM 2581 C CA . GLN A 1 346 ? 27.511 -2.756 -18.734 1.00 97.62 346 GLN A CA 1
ATOM 2582 C C . GLN A 1 346 ? 26.682 -1.715 -17.989 1.00 97.62 346 GLN A C 1
ATOM 2584 O O . GLN A 1 346 ? 27.126 -0.583 -17.771 1.00 97.62 346 GLN A O 1
ATOM 2589 N N . TRP A 1 347 ? 25.500 -2.138 -17.562 1.00 98.31 347 TRP A N 1
ATOM 2590 C CA . TRP A 1 347 ? 24.643 -1.434 -16.624 1.00 98.31 347 TRP A CA 1
ATOM 2591 C C . TRP A 1 347 ? 24.687 -2.118 -15.264 1.00 98.31 347 TRP A C 1
ATOM 2593 O O . TRP A 1 347 ? 24.678 -3.344 -15.204 1.00 98.31 347 TRP A O 1
ATOM 2603 N N . SER A 1 348 ? 24.673 -1.326 -14.198 1.00 98.31 348 SER A N 1
ATOM 2604 C CA . SER A 1 348 ? 24.595 -1.813 -12.817 1.00 98.31 348 SER A CA 1
ATOM 2605 C C . SER A 1 348 ? 23.522 -1.036 -12.067 1.00 98.31 348 SER A C 1
ATOM 2607 O O . SER A 1 348 ? 23.444 0.186 -12.217 1.00 98.31 348 SER A O 1
ATOM 2609 N N . PHE A 1 349 ? 22.705 -1.723 -11.274 1.00 98.00 349 PHE A N 1
ATOM 2610 C CA . PHE A 1 349 ? 21.606 -1.139 -10.503 1.00 98.00 349 PHE A CA 1
ATOM 2611 C C . PHE A 1 349 ? 21.741 -1.491 -9.025 1.00 98.00 349 PHE A C 1
ATOM 2613 O O . PHE A 1 349 ? 21.867 -2.664 -8.685 1.00 98.00 349 PHE A O 1
ATOM 2620 N N . ASP A 1 350 ? 21.635 -0.491 -8.153 1.00 95.25 350 ASP A N 1
ATOM 2621 C CA . ASP A 1 350 ? 21.686 -0.685 -6.706 1.00 95.25 350 ASP A CA 1
ATOM 2622 C C . ASP A 1 350 ? 20.383 -1.357 -6.250 1.00 95.25 350 ASP A C 1
ATOM 2624 O O . ASP A 1 350 ? 19.304 -0.756 -6.302 1.00 95.25 350 ASP A O 1
ATOM 2628 N N . VAL A 1 351 ? 20.459 -2.613 -5.813 1.00 90.25 351 VAL A N 1
ATOM 2629 C CA . VAL A 1 351 ? 19.299 -3.401 -5.368 1.00 90.25 351 VAL A CA 1
ATOM 2630 C C . VAL A 1 351 ? 19.634 -4.210 -4.119 1.00 90.25 351 VAL A C 1
ATOM 2632 O O . VAL A 1 351 ? 20.785 -4.332 -3.727 1.00 90.25 351 VAL A O 1
ATOM 2635 N N . SER A 1 352 ? 18.627 -4.770 -3.451 1.00 87.81 352 SER A N 1
ATOM 2636 C CA . SER A 1 352 ? 18.869 -5.787 -2.415 1.00 87.81 352 SER A CA 1
ATOM 2637 C C . SER A 1 352 ? 18.902 -7.190 -3.036 1.00 87.81 352 SER A C 1
ATOM 2639 O O . SER A 1 352 ? 18.218 -7.399 -4.040 1.00 87.81 352 SER A O 1
ATOM 2641 N N . PRO A 1 353 ? 19.598 -8.176 -2.438 1.00 83.19 353 PRO A N 1
ATOM 2642 C CA . PRO A 1 353 ? 19.533 -9.560 -2.903 1.00 83.19 353 PRO A CA 1
ATOM 2643 C C . PRO A 1 353 ? 18.082 -10.054 -2.992 1.00 83.19 353 PRO A C 1
ATOM 2645 O O . PRO A 1 353 ? 17.289 -9.834 -2.071 1.00 83.19 353 PRO A O 1
ATOM 2648 N N . GLY A 1 354 ? 17.713 -10.724 -4.083 1.00 83.00 354 GLY A N 1
ATOM 2649 C CA . GLY A 1 354 ? 16.321 -11.100 -4.326 1.00 83.00 354 GLY A CA 1
ATOM 2650 C C . GLY A 1 354 ? 16.031 -11.562 -5.749 1.00 83.00 354 GLY A C 1
ATOM 2651 O O . GLY A 1 354 ? 16.927 -11.684 -6.577 1.00 83.00 354 GLY A O 1
ATOM 2652 N N . ASN A 1 355 ? 14.760 -11.845 -6.031 1.00 83.00 355 ASN A N 1
ATOM 2653 C CA . ASN A 1 355 ? 14.305 -12.184 -7.379 1.00 83.00 355 ASN A CA 1
ATOM 2654 C C . ASN A 1 355 ? 13.743 -10.940 -8.067 1.00 83.00 355 ASN A C 1
ATOM 2656 O O . ASN A 1 355 ? 12.915 -10.240 -7.484 1.00 83.00 355 ASN A O 1
ATOM 2660 N N . TYR A 1 356 ? 14.151 -10.715 -9.310 1.00 90.00 356 TYR A N 1
ATOM 2661 C CA . TYR A 1 356 ? 13.769 -9.558 -10.109 1.00 90.00 356 TYR A CA 1
ATOM 2662 C C . TYR A 1 356 ? 13.301 -9.972 -11.500 1.00 90.00 356 TYR A C 1
ATOM 2664 O O . TYR A 1 356 ? 13.737 -10.980 -12.053 1.00 90.00 356 TYR A O 1
ATOM 2672 N N . GLU A 1 357 ? 12.448 -9.137 -12.089 1.00 92.25 357 GLU A N 1
ATOM 2673 C CA . GLU A 1 357 ? 12.161 -9.163 -13.518 1.00 92.25 357 GLU A CA 1
ATOM 2674 C C . GLU A 1 357 ? 12.883 -7.994 -14.195 1.00 92.25 357 GLU A C 1
ATOM 2676 O O . GLU A 1 357 ? 12.639 -6.831 -13.869 1.00 92.25 357 GLU A O 1
ATOM 2681 N N . VAL A 1 358 ? 13.735 -8.292 -15.172 1.00 97.00 358 VAL A N 1
ATOM 2682 C CA . VAL A 1 358 ? 14.385 -7.298 -16.030 1.00 97.00 358 VAL A CA 1
ATOM 2683 C C . VAL A 1 358 ? 13.624 -7.216 -17.347 1.00 97.00 358 VAL A C 1
ATOM 2685 O O . VAL A 1 358 ? 13.503 -8.214 -18.055 1.00 97.00 358 VAL A O 1
ATOM 2688 N N . ARG A 1 359 ? 13.132 -6.023 -17.697 1.00 97.25 359 ARG A N 1
ATOM 2689 C CA . ARG A 1 359 ? 12.488 -5.743 -18.991 1.00 97.25 359 ARG A CA 1
ATOM 2690 C C . ARG A 1 359 ? 13.372 -4.817 -19.818 1.00 97.25 359 ARG A C 1
ATOM 2692 O O . ARG A 1 359 ? 13.589 -3.672 -19.431 1.00 97.25 359 ARG A O 1
ATOM 2699 N N . LEU A 1 360 ? 13.848 -5.305 -20.958 1.00 98.12 360 LEU A N 1
ATOM 2700 C CA . LEU A 1 360 ? 14.674 -4.554 -21.899 1.00 98.12 360 LEU A CA 1
ATOM 2701 C C . LEU A 1 360 ? 13.827 -4.100 -23.086 1.00 98.12 360 LEU A C 1
ATOM 2703 O O . LEU A 1 360 ? 13.228 -4.925 -23.778 1.00 98.12 360 LEU A O 1
ATOM 2707 N N . TYR A 1 361 ? 13.788 -2.787 -23.316 1.00 98.06 361 TYR A N 1
ATOM 2708 C CA . TYR A 1 361 ? 13.093 -2.158 -24.439 1.00 98.06 361 TYR A CA 1
ATOM 2709 C C . TYR A 1 361 ? 14.123 -1.792 -25.499 1.00 98.06 361 TYR A C 1
ATOM 2711 O O . TYR A 1 361 ? 14.986 -0.952 -25.262 1.00 98.06 361 TYR A O 1
ATOM 2719 N N . MET A 1 362 ? 14.058 -2.455 -26.648 1.00 97.31 362 MET A N 1
ATOM 2720 C CA . MET A 1 362 ? 15.084 -2.372 -27.688 1.00 97.31 362 MET A CA 1
ATOM 2721 C C . MET A 1 362 ? 14.432 -2.260 -29.065 1.00 97.31 362 MET A C 1
ATOM 2723 O O . MET A 1 362 ? 13.309 -2.719 -29.270 1.00 97.31 362 MET A O 1
ATOM 2727 N N . GLY A 1 363 ? 15.131 -1.670 -30.029 1.00 96.25 363 GLY A N 1
ATOM 2728 C CA . GLY A 1 363 ? 14.670 -1.607 -31.413 1.00 96.25 363 GLY A CA 1
ATOM 2729 C C . GLY A 1 363 ? 15.817 -1.312 -32.369 1.00 96.25 363 GLY A C 1
ATOM 2730 O O . GLY A 1 363 ? 16.758 -0.611 -32.013 1.00 96.25 363 GLY A O 1
ATOM 2731 N N . ASN A 1 364 ? 15.736 -1.835 -33.592 1.00 95.19 364 ASN A N 1
ATOM 2732 C CA . ASN A 1 364 ? 16.746 -1.580 -34.616 1.00 95.19 364 ASN A CA 1
ATOM 2733 C C . ASN A 1 364 ? 16.351 -0.375 -35.480 1.00 95.19 364 ASN A C 1
ATOM 2735 O O . ASN A 1 364 ? 15.517 -0.494 -36.384 1.00 95.19 364 ASN A O 1
ATOM 2739 N N . GLY A 1 365 ? 16.948 0.784 -35.195 1.00 94.12 365 GLY A N 1
ATOM 2740 C CA . GLY A 1 365 ? 16.664 2.043 -35.890 1.00 94.12 365 GLY A CA 1
ATOM 2741 C C . GLY A 1 365 ? 17.643 2.397 -37.012 1.00 94.12 365 GLY A C 1
ATOM 2742 O O . GLY A 1 365 ? 17.250 3.073 -37.964 1.00 94.12 365 GLY A O 1
ATOM 2743 N N . CYS A 1 366 ? 18.891 1.917 -36.952 1.00 93.44 366 CYS A N 1
ATOM 2744 C CA . CYS A 1 366 ? 19.904 2.280 -37.942 1.00 93.44 366 CYS A CA 1
ATOM 2745 C C . CYS A 1 366 ? 19.626 1.634 -39.301 1.00 93.44 366 CYS A C 1
ATOM 2747 O O . CYS A 1 366 ? 19.477 0.419 -39.420 1.00 93.44 366 CYS A O 1
ATOM 2749 N N . SER A 1 367 ? 19.652 2.435 -40.366 1.00 93.94 367 SER A N 1
ATOM 2750 C CA . SER A 1 367 ? 19.597 1.913 -41.738 1.00 93.94 367 SER A CA 1
ATOM 2751 C C . SER A 1 367 ? 20.819 1.054 -42.092 1.00 93.94 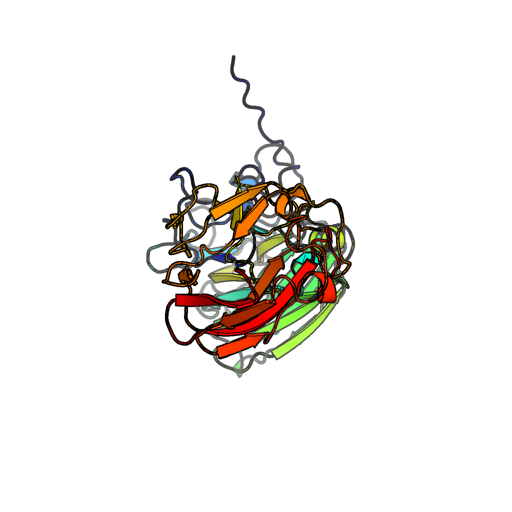367 SER A C 1
ATOM 2753 O O . SER A 1 367 ? 20.727 0.184 -42.960 1.00 93.94 367 SER A O 1
ATOM 2755 N N . CYS A 1 368 ? 21.939 1.267 -41.393 1.00 91.50 368 CYS A N 1
ATOM 2756 C CA . CYS A 1 368 ? 23.183 0.515 -41.530 1.00 91.50 368 CYS A CA 1
ATOM 2757 C C . CYS A 1 368 ? 23.071 -0.961 -41.113 1.00 91.50 368 CYS A C 1
ATOM 2759 O O . CYS A 1 368 ? 23.842 -1.780 -41.604 1.00 91.50 368 CYS A O 1
ATOM 2761 N N . THR A 1 369 ? 22.095 -1.295 -40.265 1.00 93.12 369 THR A N 1
ATOM 2762 C CA . THR A 1 369 ? 21.844 -2.641 -39.726 1.00 93.12 369 THR A CA 1
ATOM 2763 C C . THR A 1 369 ? 20.406 -3.085 -40.014 1.00 93.12 369 THR A C 1
ATOM 2765 O O . THR A 1 369 ? 19.762 -3.745 -39.206 1.00 93.12 369 THR A O 1
ATOM 2768 N N . SER A 1 370 ? 19.840 -2.662 -41.148 1.00 95.75 370 SER A N 1
ATOM 2769 C CA . SER A 1 370 ? 18.423 -2.861 -41.493 1.00 95.75 370 SER A CA 1
ATOM 2770 C C . SER A 1 370 ? 18.037 -4.288 -41.910 1.00 95.75 370 SER A C 1
ATOM 2772 O O . SER A 1 370 ? 16.845 -4.583 -42.002 1.00 95.75 370 SER A O 1
ATOM 2774 N N . ALA A 1 371 ? 19.002 -5.175 -42.150 1.00 96.69 371 ALA A N 1
ATOM 2775 C CA . ALA A 1 371 ? 18.778 -6.569 -42.520 1.00 96.69 371 ALA A CA 1
ATOM 2776 C C . ALA A 1 371 ? 19.170 -7.543 -41.399 1.00 96.69 371 ALA A C 1
ATOM 2778 O O . ALA A 1 371 ? 20.019 -7.250 -40.558 1.00 96.69 371 ALA A O 1
ATOM 2779 N N . VAL A 1 372 ? 18.562 -8.730 -41.442 1.00 96.50 372 VAL A N 1
ATOM 2780 C CA . VAL A 1 372 ? 18.856 -9.849 -40.536 1.00 96.50 372 VAL A CA 1
ATOM 2781 C C . VAL A 1 372 ? 20.352 -10.177 -40.535 1.00 96.50 372 VAL A C 1
ATOM 2783 O O . VAL A 1 372 ? 20.980 -10.241 -41.595 1.00 96.50 372 VAL A O 1
ATOM 2786 N N . GLY A 1 373 ? 20.904 -10.400 -39.344 1.00 94.88 373 GLY A N 1
ATOM 2787 C CA . GLY A 1 373 ? 22.296 -10.780 -39.109 1.00 94.88 373 GLY A CA 1
ATOM 2788 C C . GLY A 1 373 ? 23.311 -9.637 -39.205 1.00 94.88 373 GLY A C 1
ATOM 2789 O O . GLY A 1 373 ? 24.507 -9.905 -39.153 1.00 94.88 373 GLY A O 1
ATOM 2790 N N . GLN A 1 374 ? 22.874 -8.382 -39.371 1.00 93.62 374 GLN A N 1
ATOM 2791 C CA . GLN A 1 374 ? 23.786 -7.229 -39.434 1.00 93.62 374 GLN A CA 1
ATOM 2792 C C . GLN A 1 374 ? 24.151 -6.653 -38.064 1.00 93.62 374 GLN A C 1
ATOM 2794 O O . GLN A 1 374 ? 25.210 -6.047 -37.947 1.00 93.62 374 GLN A O 1
ATOM 2799 N N . ARG A 1 375 ? 23.284 -6.822 -37.060 1.00 92.81 375 ARG A N 1
ATOM 2800 C CA . ARG A 1 375 ? 23.573 -6.532 -35.654 1.00 92.81 375 ARG A CA 1
ATOM 2801 C C . ARG A 1 375 ? 23.121 -7.721 -34.820 1.00 92.81 375 ARG A C 1
ATOM 2803 O O . ARG A 1 375 ? 21.934 -8.042 -34.819 1.00 92.81 375 ARG A O 1
ATOM 2810 N N . VAL A 1 376 ? 24.073 -8.372 -34.169 1.00 94.31 376 VAL A N 1
ATOM 2811 C CA . VAL A 1 376 ? 23.866 -9.557 -33.338 1.00 94.31 376 VAL A CA 1
ATOM 2812 C C . VAL A 1 376 ? 24.674 -9.379 -32.062 1.00 94.31 376 VAL A C 1
ATOM 2814 O O . VAL A 1 376 ? 25.867 -9.081 -32.130 1.00 94.31 376 VAL A O 1
ATOM 2817 N N . PHE A 1 377 ? 24.034 -9.546 -30.913 1.00 95.31 377 PHE A N 1
ATOM 2818 C CA . PHE A 1 377 ? 24.683 -9.402 -29.614 1.00 95.31 377 PHE A CA 1
ATOM 2819 C C . PHE A 1 377 ? 24.103 -10.373 -28.590 1.00 95.31 377 PHE A C 1
ATOM 2821 O O . PHE A 1 377 ? 22.962 -10.819 -28.709 1.00 95.31 377 PHE A O 1
ATOM 2828 N N . ASP A 1 378 ? 24.887 -10.664 -27.564 1.00 96.81 378 ASP A N 1
ATOM 2829 C CA . ASP A 1 378 ? 24.476 -11.462 -26.419 1.00 96.81 378 ASP A CA 1
ATOM 2830 C C . ASP A 1 378 ? 24.051 -10.554 -25.264 1.00 96.81 378 ASP A C 1
ATOM 2832 O O . ASP A 1 378 ? 24.523 -9.422 -25.115 1.00 96.81 378 ASP A O 1
ATOM 2836 N N . ILE A 1 379 ? 23.164 -11.069 -24.414 1.00 98.06 379 ILE A N 1
ATOM 2837 C CA . ILE A 1 379 ? 22.776 -10.412 -23.166 1.00 98.06 379 ILE A CA 1
ATOM 2838 C C . ILE A 1 379 ? 23.121 -11.340 -22.013 1.00 98.06 379 ILE A C 1
ATOM 2840 O O . ILE A 1 379 ? 22.623 -12.469 -21.927 1.00 98.06 379 ILE A O 1
ATOM 2844 N N . LYS A 1 380 ? 23.924 -10.829 -21.081 1.00 98.25 380 LYS A N 1
ATOM 2845 C CA . LYS A 1 380 ? 24.163 -11.458 -19.785 1.00 98.25 380 LYS A CA 1
ATOM 2846 C C . LYS A 1 380 ? 23.532 -10.634 -18.673 1.00 98.25 380 LYS A C 1
ATOM 2848 O O . LYS A 1 380 ? 23.643 -9.413 -18.667 1.00 98.25 380 LYS A O 1
ATOM 2853 N N . ILE A 1 381 ? 22.899 -11.307 -17.718 1.00 98.38 381 ILE A N 1
ATOM 2854 C CA . ILE A 1 381 ? 22.402 -10.695 -16.481 1.00 98.38 381 ILE A CA 1
ATOM 2855 C C . ILE A 1 381 ? 22.930 -11.523 -15.311 1.00 98.38 381 ILE A C 1
ATOM 2857 O O . ILE A 1 381 ? 22.877 -12.752 -15.369 1.00 98.38 381 ILE A O 1
ATOM 2861 N N . GLU A 1 382 ? 23.489 -10.879 -14.284 1.00 97.56 382 GLU A N 1
ATOM 2862 C CA . GLU A 1 382 ? 24.170 -11.558 -13.163 1.00 97.56 382 GLU A CA 1
ATOM 2863 C C . GLU A 1 382 ? 25.271 -12.532 -13.642 1.00 97.56 382 GLU A C 1
ATOM 2865 O O . GLU A 1 382 ? 25.451 -13.646 -13.140 1.00 97.56 382 GLU A O 1
ATOM 2870 N N . GLY A 1 383 ? 25.972 -12.147 -14.715 1.00 96.06 383 GLY A N 1
ATOM 2871 C CA . GLY A 1 383 ? 26.996 -12.963 -15.375 1.00 96.06 383 GLY A CA 1
ATOM 2872 C C . GLY A 1 383 ? 26.473 -14.206 -16.112 1.00 96.06 383 GLY A C 1
ATOM 2873 O O . GLY A 1 383 ? 27.272 -14.929 -16.709 1.00 96.06 383 GLY A O 1
ATOM 2874 N N . GLN A 1 384 ? 25.161 -14.467 -16.105 1.00 96.38 384 GLN A N 1
ATOM 2875 C CA . GLN A 1 384 ? 24.535 -15.583 -16.817 1.00 96.38 384 GLN A CA 1
ATOM 2876 C C . GLN A 1 384 ? 24.043 -15.142 -18.193 1.00 96.38 384 GLN A C 1
ATOM 2878 O O . GLN A 1 384 ? 23.393 -14.109 -18.311 1.00 96.38 384 GLN A O 1
ATOM 2883 N N . LEU A 1 385 ? 24.305 -15.944 -19.228 1.00 97.19 385 LEU A N 1
ATOM 2884 C CA . LEU A 1 385 ? 23.776 -15.718 -20.576 1.00 97.19 385 LEU A CA 1
ATOM 2885 C C . LEU A 1 385 ? 22.258 -15.943 -20.581 1.00 97.19 385 LEU A C 1
ATOM 2887 O O . LEU A 1 385 ? 21.805 -17.070 -20.379 1.00 97.19 385 LEU A O 1
ATOM 2891 N N . VAL A 1 386 ? 21.486 -14.874 -20.794 1.00 97.19 386 VAL A N 1
ATOM 2892 C CA . VAL A 1 386 ? 20.012 -14.915 -20.808 1.00 97.19 386 VAL A CA 1
ATOM 2893 C C . VAL A 1 386 ? 19.427 -14.849 -22.216 1.00 97.19 386 VAL A C 1
ATOM 2895 O O . VAL A 1 386 ? 18.303 -15.298 -22.426 1.00 97.19 386 VAL A O 1
ATOM 2898 N N . GLU A 1 387 ? 20.183 -14.323 -23.177 1.00 97.25 387 GLU A N 1
ATOM 2899 C CA . GLU A 1 387 ? 19.824 -14.288 -24.594 1.00 97.25 387 GLU A CA 1
ATOM 2900 C C . GLU A 1 387 ? 21.106 -14.409 -25.421 1.00 97.25 387 GLU A C 1
ATOM 2902 O O . GLU A 1 387 ? 22.072 -13.690 -25.166 1.00 97.25 387 GLU A O 1
ATOM 2907 N N . ASN A 1 388 ? 21.108 -15.339 -26.373 1.00 96.62 388 ASN A N 1
ATOM 2908 C CA . ASN A 1 388 ? 22.262 -15.674 -27.205 1.00 96.62 388 ASN A CA 1
ATOM 2909 C C . ASN A 1 388 ? 21.961 -15.332 -28.666 1.00 96.62 388 ASN A C 1
ATOM 2911 O O . ASN A 1 388 ? 20.918 -15.744 -29.178 1.00 96.62 388 ASN A O 1
ATOM 2915 N N . ASP A 1 389 ? 22.890 -14.660 -29.338 1.00 96.06 389 ASP A N 1
ATOM 2916 C CA . ASP A 1 389 ? 22.805 -14.231 -30.733 1.00 96.06 389 ASP A CA 1
ATOM 2917 C C . ASP A 1 389 ? 21.528 -13.417 -31.044 1.00 96.06 389 ASP A C 1
ATOM 2919 O O . ASP A 1 389 ? 20.819 -13.676 -32.025 1.00 96.06 389 ASP A O 1
ATOM 2923 N N . LEU A 1 390 ? 21.197 -12.423 -30.210 1.00 96.94 390 LEU A N 1
ATOM 2924 C CA . LEU A 1 390 ? 20.007 -11.595 -30.410 1.00 96.94 390 LEU A CA 1
ATOM 2925 C C . LEU A 1 390 ? 20.154 -10.690 -31.637 1.00 96.94 390 LEU A C 1
ATOM 2927 O O . LEU A 1 390 ? 20.973 -9.776 -31.663 1.00 96.94 390 LEU A O 1
ATOM 2931 N N . ASP A 1 391 ? 19.254 -10.875 -32.600 1.00 97.50 391 ASP A N 1
ATOM 2932 C CA . ASP A 1 391 ? 19.030 -9.967 -33.724 1.00 97.50 391 ASP A CA 1
ATOM 2933 C C . ASP A 1 391 ? 17.634 -9.332 -33.625 1.00 97.50 391 ASP A C 1
ATOM 2935 O O . ASP A 1 391 ? 16.601 -9.995 -33.772 1.00 97.50 391 ASP A O 1
ATOM 2939 N N . LEU A 1 392 ? 17.599 -8.015 -33.415 1.00 97.00 392 LEU A N 1
ATOM 2940 C CA . LEU A 1 392 ? 16.360 -7.247 -33.274 1.00 97.00 392 LEU A CA 1
ATOM 2941 C C . LEU A 1 392 ? 15.539 -7.174 -34.572 1.00 97.00 392 LEU A C 1
ATOM 2943 O O . LEU A 1 392 ? 14.312 -7.079 -34.508 1.00 97.00 392 LEU A O 1
ATOM 2947 N N . VAL A 1 393 ? 16.171 -7.242 -35.750 1.00 97.50 393 VAL A N 1
ATOM 2948 C CA . VAL A 1 393 ? 15.452 -7.293 -37.036 1.00 97.50 393 VAL A CA 1
ATOM 2949 C C . VAL A 1 393 ? 14.727 -8.623 -37.177 1.00 97.50 393 VAL A C 1
ATOM 2951 O O . VAL A 1 393 ? 13.589 -8.647 -37.638 1.00 97.50 393 VAL A O 1
ATOM 2954 N N . THR A 1 394 ? 15.351 -9.715 -36.737 1.00 97.56 394 THR A N 1
ATOM 2955 C CA . THR A 1 394 ? 14.699 -11.029 -36.686 1.00 97.56 394 THR A CA 1
ATOM 2956 C C . THR A 1 394 ? 13.586 -11.063 -35.635 1.00 97.56 394 THR A C 1
ATOM 2958 O O . THR A 1 394 ? 12.518 -11.612 -35.897 1.00 97.56 394 THR A O 1
ATOM 2961 N N . ALA A 1 395 ? 13.814 -10.469 -34.459 1.00 96.25 395 ALA A N 1
ATOM 2962 C CA . ALA A 1 395 ? 12.868 -10.514 -33.345 1.00 96.25 395 ALA A CA 1
ATOM 2963 C C . ALA A 1 395 ? 11.620 -9.641 -33.560 1.00 96.25 395 ALA A C 1
ATOM 2965 O O . ALA A 1 395 ? 10.511 -10.082 -33.265 1.00 96.25 395 ALA A O 1
ATOM 2966 N N . PHE A 1 396 ? 11.796 -8.412 -34.053 1.00 97.69 396 PHE A N 1
ATOM 2967 C CA . PHE A 1 396 ? 10.732 -7.399 -34.116 1.00 97.69 396 PHE A CA 1
ATOM 2968 C C . PHE A 1 396 ? 10.580 -6.754 -35.498 1.00 97.69 396 PHE A C 1
ATOM 2970 O O . PHE A 1 396 ? 9.504 -6.266 -35.840 1.00 97.69 396 PHE A O 1
ATOM 2977 N N . GLY A 1 397 ? 11.642 -6.758 -36.305 1.00 97.50 397 GLY A N 1
ATOM 2978 C CA . GLY A 1 397 ? 11.717 -6.044 -37.577 1.00 97.50 397 GLY A CA 1
ATOM 2979 C C . GLY A 1 397 ? 12.489 -4.725 -37.481 1.00 97.50 397 GLY A C 1
ATOM 2980 O O . GLY A 1 397 ? 12.667 -4.136 -36.415 1.00 97.50 397 GLY A O 1
ATOM 2981 N N . HIS A 1 398 ? 12.973 -4.241 -38.627 1.00 97.31 398 HIS A N 1
ATOM 2982 C CA . HIS A 1 398 ? 13.611 -2.925 -38.713 1.00 97.31 398 HIS A CA 1
ATOM 2983 C C . HIS A 1 398 ? 12.580 -1.807 -38.489 1.00 97.31 398 HIS A C 1
ATOM 2985 O O . HIS A 1 398 ? 11.462 -1.882 -38.996 1.00 97.31 398 HIS A O 1
ATOM 2991 N N . GLN A 1 399 ? 12.964 -0.766 -37.743 1.00 97.25 399 GLN A N 1
ATOM 2992 C CA . GLN A 1 399 ? 12.074 0.309 -37.283 1.00 97.25 399 GLN A CA 1
ATOM 2993 C C . GLN A 1 399 ? 10.873 -0.177 -36.459 1.00 97.25 399 GLN A C 1
ATOM 2995 O O . GLN A 1 399 ? 9.812 0.454 -36.477 1.00 97.25 399 GLN A O 1
ATOM 3000 N N . VAL A 1 400 ? 11.053 -1.251 -35.687 1.00 98.06 400 VAL A N 1
ATOM 3001 C CA . VAL A 1 400 ? 10.078 -1.728 -34.702 1.00 98.06 400 VAL A CA 1
ATOM 3002 C C . VAL A 1 400 ? 10.748 -1.832 -33.332 1.00 98.06 400 VAL A C 1
ATOM 3004 O O . VAL A 1 400 ? 11.789 -2.471 -33.186 1.00 98.06 400 VAL A O 1
ATOM 3007 N N . GLY A 1 401 ? 10.169 -1.165 -32.333 1.00 97.88 401 GLY A N 1
ATOM 3008 C CA . GLY A 1 401 ? 10.564 -1.297 -30.933 1.00 97.88 401 GLY A CA 1
ATOM 3009 C C . GLY A 1 401 ? 9.821 -2.453 -30.267 1.00 97.88 401 GLY A C 1
ATOM 3010 O O . GLY A 1 401 ? 8.604 -2.569 -30.425 1.00 97.88 401 GLY A O 1
ATOM 3011 N N . GLY A 1 402 ? 10.539 -3.289 -29.524 1.00 97.88 402 GLY A N 1
ATOM 3012 C CA . GLY A 1 402 ? 10.005 -4.446 -28.810 1.00 97.88 402 GLY A CA 1
ATOM 3013 C C . GLY A 1 402 ? 10.516 -4.545 -27.375 1.00 97.88 402 GLY A C 1
ATOM 3014 O O . GLY A 1 402 ? 11.351 -3.749 -26.936 1.00 97.88 402 GLY A O 1
ATOM 3015 N N . MET A 1 403 ? 9.981 -5.512 -26.628 1.00 98.19 403 MET A N 1
ATOM 3016 C CA . MET A 1 403 ? 10.349 -5.776 -25.236 1.00 98.19 403 MET A CA 1
ATOM 3017 C C . MET A 1 403 ? 10.734 -7.246 -25.035 1.00 98.19 403 MET A C 1
ATOM 3019 O O . MET A 1 403 ? 10.054 -8.149 -25.522 1.00 98.19 403 MET A O 1
ATOM 3023 N N . LYS A 1 404 ? 11.817 -7.481 -24.288 1.00 97.19 404 LYS A N 1
ATOM 3024 C CA . LYS A 1 404 ? 12.212 -8.799 -23.768 1.00 97.19 404 LYS A CA 1
ATOM 3025 C C . LYS A 1 404 ? 12.227 -8.771 -22.240 1.00 97.19 404 LYS A C 1
ATOM 3027 O O . LYS A 1 404 ? 12.717 -7.805 -21.659 1.00 97.19 404 LYS A O 1
ATOM 3032 N N . SER A 1 405 ? 11.713 -9.822 -21.603 1.00 95.69 405 SER A N 1
ATOM 3033 C CA . SER A 1 405 ? 11.616 -9.948 -20.142 1.00 95.69 405 SER A CA 1
ATOM 3034 C C . SER A 1 405 ? 12.385 -11.165 -19.628 1.00 95.69 405 SER A C 1
ATOM 3036 O O . SER A 1 405 ? 12.194 -12.263 -20.155 1.00 95.69 405 SER A O 1
ATOM 3038 N N . TYR A 1 406 ? 13.158 -10.997 -18.557 1.00 94.38 406 TYR A N 1
ATOM 3039 C CA . TYR A 1 406 ? 13.967 -12.053 -17.944 1.00 94.38 406 TYR A CA 1
ATOM 3040 C C . TYR A 1 406 ? 13.757 -12.086 -16.429 1.00 94.38 406 TYR A C 1
ATOM 3042 O O . TYR A 1 406 ? 13.757 -11.043 -15.782 1.00 94.38 406 TYR A O 1
ATOM 3050 N N . GLN A 1 407 ? 13.585 -13.281 -15.862 1.00 92.06 407 GLN A N 1
ATOM 3051 C CA . GLN A 1 407 ? 13.542 -13.489 -14.412 1.00 92.06 407 GLN A CA 1
ATOM 3052 C C . GLN A 1 407 ? 14.948 -13.820 -13.920 1.00 92.06 407 GLN A C 1
ATOM 3054 O O . GLN A 1 407 ? 15.577 -14.735 -14.453 1.00 92.06 407 GLN A O 1
ATOM 3059 N N . VAL A 1 408 ? 15.433 -13.093 -12.918 1.00 92.81 408 VAL A N 1
ATOM 3060 C CA . VAL A 1 408 ? 16.808 -13.208 -12.421 1.00 92.81 408 VAL A CA 1
ATOM 3061 C C . VAL A 1 408 ? 16.844 -13.238 -10.900 1.00 92.81 408 VAL A C 1
ATOM 3063 O O . VAL A 1 408 ? 15.988 -12.658 -10.234 1.00 92.81 408 VAL A O 1
ATOM 3066 N N . ASN A 1 409 ? 17.833 -13.935 -10.348 1.00 90.06 409 ASN A N 1
ATOM 3067 C CA . ASN A 1 409 ? 18.122 -13.937 -8.921 1.00 90.06 409 ASN A CA 1
ATOM 3068 C C . ASN A 1 409 ? 19.422 -13.167 -8.696 1.00 90.06 409 ASN A C 1
ATOM 3070 O O . ASN A 1 409 ? 20.459 -13.575 -9.209 1.00 90.06 409 ASN A O 1
ATOM 3074 N N . VAL A 1 410 ? 19.341 -12.077 -7.941 1.00 92.62 410 VAL A N 1
ATOM 3075 C CA . VAL A 1 410 ? 20.479 -11.243 -7.560 1.00 92.62 410 VAL A CA 1
ATOM 3076 C C . VAL A 1 410 ? 20.990 -11.721 -6.208 1.00 92.62 410 VAL A C 1
ATOM 3078 O O . VAL A 1 410 ? 20.227 -11.801 -5.238 1.00 92.62 410 VAL A O 1
ATOM 3081 N N . ALA A 1 411 ? 22.273 -12.072 -6.155 1.00 91.88 411 ALA A N 1
ATOM 3082 C CA . ALA A 1 411 ? 22.903 -12.651 -4.967 1.00 91.88 411 ALA A CA 1
ATOM 3083 C C . ALA A 1 411 ? 23.555 -11.603 -4.054 1.00 91.88 411 ALA A C 1
ATOM 3085 O O . ALA A 1 411 ? 23.792 -11.878 -2.874 1.00 91.88 411 ALA A O 1
ATOM 3086 N N . ASP A 1 412 ? 23.848 -10.420 -4.588 1.00 91.88 412 ASP A N 1
ATOM 3087 C CA . ASP A 1 412 ? 24.494 -9.329 -3.872 1.00 91.88 412 ASP A CA 1
ATOM 3088 C C . ASP A 1 412 ? 23.661 -8.032 -3.942 1.00 91.88 412 ASP A C 1
ATOM 3090 O O . ASP A 1 412 ? 22.433 -8.080 -3.989 1.00 91.88 412 ASP A O 1
ATOM 3094 N N . GLN A 1 413 ? 24.308 -6.875 -3.801 1.00 92.50 413 GLN A N 1
ATOM 3095 C CA . GLN A 1 413 ? 23.635 -5.574 -3.762 1.00 92.50 413 GLN A CA 1
ATOM 3096 C C . GLN A 1 413 ? 23.617 -4.855 -5.126 1.00 92.50 413 GLN A C 1
ATOM 3098 O O . GLN A 1 413 ? 23.300 -3.666 -5.183 1.00 92.50 413 GLN A O 1
ATOM 3103 N N . SER A 1 414 ? 23.980 -5.543 -6.212 1.00 95.44 414 SER A N 1
ATOM 3104 C CA . SER A 1 414 ? 24.009 -5.000 -7.570 1.00 95.44 414 SER A CA 1
ATOM 3105 C C . SER A 1 414 ? 23.302 -5.947 -8.531 1.00 95.44 414 SER A C 1
ATOM 3107 O O . SER A 1 414 ? 23.555 -7.141 -8.513 1.00 95.44 414 SER A O 1
ATOM 3109 N N . LEU A 1 415 ? 22.429 -5.417 -9.386 1.00 98.00 415 LEU A N 1
ATOM 3110 C CA . LEU A 1 415 ? 21.964 -6.132 -10.572 1.00 98.00 415 LEU A CA 1
ATOM 3111 C C . LEU A 1 415 ? 22.788 -5.661 -11.767 1.00 98.00 415 LEU A C 1
ATOM 3113 O O . LEU A 1 415 ? 22.694 -4.490 -12.144 1.00 98.00 415 LEU A O 1
ATOM 3117 N N . ASP A 1 416 ? 23.541 -6.566 -12.386 1.00 98.31 416 ASP A N 1
ATOM 3118 C CA . ASP A 1 416 ? 24.423 -6.268 -13.513 1.00 98.31 416 ASP A CA 1
ATOM 3119 C C . ASP A 1 416 ? 23.872 -6.817 -14.837 1.00 98.31 416 ASP A C 1
ATOM 3121 O O . ASP A 1 416 ? 23.530 -7.996 -14.950 1.00 98.31 416 ASP A O 1
ATOM 3125 N N . ILE A 1 417 ? 23.827 -5.967 -15.867 1.00 98.50 417 ILE A N 1
ATOM 3126 C CA . ILE A 1 417 ? 23.422 -6.310 -17.238 1.00 98.50 417 ILE A CA 1
ATOM 3127 C C . ILE A 1 417 ? 24.570 -5.975 -18.183 1.00 98.50 417 ILE A C 1
ATOM 3129 O O . ILE A 1 417 ? 24.975 -4.817 -18.276 1.00 98.50 417 ILE A O 1
ATOM 3133 N N . LEU A 1 418 ? 25.062 -6.967 -18.916 1.00 97.50 418 LEU A N 1
ATOM 3134 C CA . LEU A 1 418 ? 26.141 -6.830 -19.888 1.00 97.50 418 LEU A CA 1
ATOM 3135 C C . LEU A 1 418 ? 25.612 -7.137 -21.291 1.00 97.50 418 LEU A C 1
ATOM 3137 O O . LEU A 1 418 ? 24.983 -8.175 -21.506 1.00 97.50 418 LEU A O 1
ATOM 3141 N N . PHE A 1 419 ? 25.892 -6.241 -22.232 1.00 96.38 419 PHE A N 1
ATOM 3142 C CA . PHE A 1 419 ? 25.645 -6.443 -23.656 1.00 96.38 419 PHE A CA 1
ATOM 3143 C C . PHE A 1 419 ? 26.976 -6.775 -24.324 1.00 96.38 419 PHE A C 1
ATOM 3145 O O . PHE A 1 419 ? 27.887 -5.962 -24.252 1.00 96.38 419 PHE A O 1
ATOM 3152 N N . GLU A 1 420 ? 27.107 -7.950 -24.940 1.00 92.81 420 GLU A N 1
ATOM 3153 C CA . GLU A 1 420 ? 28.353 -8.374 -25.597 1.00 92.81 420 GLU A CA 1
ATOM 3154 C C . GLU A 1 420 ? 28.155 -8.433 -27.110 1.00 92.81 420 GLU A C 1
ATOM 3156 O O . GLU A 1 420 ? 27.237 -9.091 -27.602 1.00 92.81 420 GLU A O 1
ATOM 3161 N N . HIS A 1 421 ? 29.013 -7.758 -27.871 1.00 86.69 421 HIS A N 1
ATOM 3162 C CA . HIS A 1 421 ? 28.925 -7.798 -29.328 1.00 86.69 421 HIS A CA 1
ATOM 3163 C C . HIS A 1 421 ? 29.264 -9.185 -29.912 1.00 86.69 421 HIS A C 1
ATOM 3165 O O . HIS A 1 421 ? 30.240 -9.822 -29.513 1.00 86.69 421 HIS A O 1
ATOM 3171 N N . VAL A 1 422 ? 28.506 -9.623 -30.929 1.00 82.25 422 VAL A N 1
ATOM 3172 C CA . VAL A 1 422 ? 28.814 -10.822 -31.739 1.00 82.25 422 VAL A CA 1
ATOM 3173 C C . VAL A 1 422 ? 29.076 -10.432 -33.197 1.00 82.25 422 VAL A C 1
ATOM 3175 O O . VAL A 1 422 ? 30.141 -10.722 -33.744 1.00 82.25 422 VAL A O 1
ATOM 3178 N N . VAL A 1 423 ? 28.126 -9.736 -33.829 1.00 75.12 423 VAL A N 1
ATOM 3179 C CA . VAL A 1 423 ? 28.255 -9.153 -35.174 1.00 75.12 423 VAL A CA 1
ATOM 3180 C C . VAL A 1 423 ? 27.817 -7.697 -35.097 1.00 75.12 423 VAL A C 1
ATOM 3182 O O . VAL A 1 423 ? 26.639 -7.436 -34.882 1.00 75.12 423 VAL A O 1
ATOM 3185 N N . GLU A 1 424 ? 28.752 -6.765 -35.308 1.00 73.38 424 GLU A N 1
ATOM 3186 C CA . GLU A 1 424 ? 28.552 -5.329 -35.039 1.00 73.38 424 GLU A CA 1
ATOM 3187 C C . GLU A 1 424 ? 28.232 -5.053 -33.557 1.00 73.38 424 GLU A C 1
ATOM 3189 O O . GLU A 1 424 ? 28.140 -5.966 -32.742 1.00 73.38 424 GLU A O 1
ATOM 3194 N N . ILE A 1 425 ? 28.124 -3.782 -33.187 1.00 72.06 425 ILE A N 1
ATOM 3195 C CA . ILE A 1 425 ? 27.930 -3.369 -31.800 1.00 72.06 425 ILE A CA 1
ATOM 3196 C C . ILE A 1 425 ? 26.451 -3.353 -31.349 1.00 72.06 425 ILE A C 1
ATOM 3198 O O . ILE A 1 425 ? 25.601 -2.951 -32.154 1.00 72.06 425 ILE A O 1
ATOM 3202 N N . PRO A 1 426 ? 26.153 -3.765 -30.095 1.00 62.25 426 PRO A N 1
ATOM 3203 C CA . PRO A 1 426 ? 24.817 -3.763 -29.492 1.00 62.25 426 PRO A CA 1
ATOM 3204 C C . PRO A 1 426 ? 24.097 -2.417 -29.591 1.00 62.25 426 PRO A C 1
ATOM 3206 O O . PRO A 1 426 ? 24.743 -1.387 -29.279 1.00 62.25 426 PRO A O 1
#

Sequence (426 aa):
MMTATASRDAQDFFQLDRGAAFNLPLENELFSDQLDAQGRSLGYLGLGFTGLINNGAANPNWQNWLDKTNQGPNPNDILGGAVGAITVNMTGGTAFGTANNQEKGYQFGVNVSTTTGTFTVESKLINFSDPFQLYHSSPGAELGIFMGTGSQSDYIKLVINQQGIAMQAEVNDVPGNPISRSIAIAERPSSLVLMFEVNPSNGQVLAKYQLDNKPIQILGTLLAQGVLLNAIQQNNLPVGIGIIGTSNNPATEVQGTWDYFRVLGNAPSIIYRINAGDVQITATDEGPDWAANATAGAFTGTGFTVNSGNISTHNIAGRDASVPAYVPQSIFAKERWDPPAAPEMQWSFDVSPGNYEVRLYMGNGCSCTSAVGQRVFDIKIEGQLVENDLDLVTAFGHQVGGMKSYQVNVADQSLDILFEHVVEIP

Foldseek 3Di:
DDDDDQDFLLPALQNFPSNDAAEPWDWFQQAQCAADPVRHQQDDSVRNFRAAAHLSDTDDPLVVLAWDAPPAPDHHKARHDPQRKTKDWWALQALAFPRQGGGPWTKGWYFAALVLFWKKKKWKWAAAPPCQHQLNAAPPWKKFKWKALSHSAFIWTWIAHNQFIWIWTGHRSRTDDIQTDGADPVQQARMKMWMWTAGLVFQKTWIWMDGYPHDIDTSGIDGGDDPSNVSNHDRPGTIMMGMGIRSNDNRGTHMIMIRIITMHGPPPAAPAAALAQADWACWPDSHHIHHYDNDAAWDDDVQKIKHGWDKDAQLQPAEDPQDDPRDDSCSNRMDTWGDPDDDFIKMKGFAAFFKDKDKDKDAARDPQQQDPPQWFKFKDKPNHTPGHRDDRCVVARHSYIHMDMDIDTGHHRMIMMGIGGDHDID

Secondary structure (DSSP, 8-state):
----PPP-TTT-SSTTTTT--BPSSEEE---S--B-TTSSB-SGGGS---EE-B---SSS-GGGGS--TTTSSSPPPEE--TT--EEEEE-S---SGGG----S-EEEEE---TTS-SEEEEEEEE---STTBGGGS-TT-EEEEEEESSBSSSEEEEEEESSEEEEEEEETTEE-PPEEEE--GGG--SEEEEEEEEETTTTEEEEEEEETTSPPEEEEEEE--HHHHHHHH-TTSPEEEEEEEE-SSTT--EEEEEEEEEEEESSPP----EEETS--B--SSSSPPBEEE-SSSSEE-SSEEE---EEEE----EE-TTS-TTS-GGGGSEEEE--SSSSP-EEEEE--SEEEEEEEEEEB--GGG-STTSSEEEEEETTEEEEEEE-HHHHT-BTEEEEEEEEEEE-SSEEEEEEEEEES--

pLDDT: mean 90.51, std 11.63, range [23.34, 98.81]

Radius of gyration: 26.55 Å; chains: 1; bounding box: 64×59×76 Å